Protein 2ORY (pdb70)

Sequence (679 aa):
SYTKEQLMLAFSYMSYYGITHTKNAELILKKMKEALKTWKPFQEDDWEVVWGPAVYTMPFTIFNDAMMYVIQKKGAEGEYVIAIRGTNPVSISDWLFNDFMVSAMKKWPYASVEGRILKISESTSYGLKTLQKLKPKSHIPGENKTILQFLNEKIGPEGKAKICVTGHSKGGALSSTLALWLKDIQGVKLSQNIDISTIPFAGPTAGNADFADYFDDCLGDQCTRIANSLDIVPYAWNTNSLKKLKSIYISEQASVKPLLYQRALIRAMIAETKGKKYKQIKAETPPLEGNINPILIEYLVQAAYQHVVGYPELMGMMDDIPLTDIFEDAIAGLLYTKEQLMLAFSYMSYYGITHTGSAKKNAELILKKMKEALKTWKPFQEDDWEVVWGPAVYTMPFTIFNDAMMYVIQKKGAEGEYVIAIRGTNPVSISDWLFNDFMVSAMKKWPYASVEGRILKISESTSYGLKTLQKLKPKSHIPGENKTILQFLNEKIGPEGKAKICVTGHSKGGALSSTLALWLKDIQGVKLSQNIDISTIPFAGPTAGNADFADYFDDCLGDQCTRIANSLDIVPYAWNTNSLKKLKSIYISEQASVKPLLYQRALIRAMIAETKGKKYKQIKAETPPLEGNINPILIEYLVQAAYQHVVGYPELMGMMDDIPLTDIFEDAIAGLLHHHHHH

Organism: NCBI:txid269172

InterPro domains:
  IPR002921 Fungal lipase-type domain [PF01764] (86-241)
  IPR029058 Alpha/Beta hydrolase fold [G3DSA:3.40.50.1820] (1-340)
  IPR029058 Alpha/Beta hydrolase fold [SSF53474] (34-243)
  IPR051218 Secreted Mono/Diacylglycerol Lipase [PTHR45856] (78-241)

CATH classification: 3.40.50.1820

Radius of gyration: 26.4 Å; Cα contacts (8 Å, |Δi|>4): 1423; chains: 2; bounding box: 65×71×73 Å

Solvent-accessible surface area: 26901 Å² total; per-residue (Å²): 135,58,71,93,63,35,32,2,0,0,0,0,0,0,0,1,10,13,21,64,84,173,163,72,3,96,48,8,15,131,56,0,113,91,2,18,146,68,16,104,2,1,113,99,57,100,16,72,7,21,0,0,0,2,23,31,41,63,19,20,13,82,14,25,22,6,0,0,0,0,0,32,43,109,76,40,169,13,32,8,4,0,0,0,7,1,5,18,0,7,26,2,1,3,11,2,1,1,17,1,7,4,18,40,42,85,141,4,76,61,29,100,52,172,69,142,98,9,77,0,0,11,20,12,4,51,8,0,54,8,0,27,110,15,102,1,113,61,158,7,37,13,69,95,69,19,0,35,92,10,1,42,108,83,18,21,108,120,22,180,8,100,0,4,0,0,0,0,1,43,0,1,7,12,0,4,2,0,0,0,12,0,68,31,13,18,56,118,123,7,0,111,69,7,94,4,13,0,5,2,0,0,6,9,2,9,1,8,24,21,3,0,69,40,1,33,128,36,4,30,138,86,3,50,22,17,10,2,27,24,0,0,0,14,39,0,9,35,34,104,28,0,125,120,0,112,47,24,0,76,56,178,168,25,60,4,111,7,85,122,16,1,71,5,0,9,134,8,3,32,62,40,0,157,64,58,131,1,60,22,14,40,47,151,43,110,64,52,151,14,110,31,27,93,144,14,132,81,6,13,19,0,0,0,21,3,0,0,2,2,0,0,74,56,25,59,0,77,126,19,2,47,10,81,74,2,0,81,129,12,4,76,58,4,132,100,73,98,59,40,31,2,0,0,0,0,0,0,0,0,7,13,17,40,47,105,52,94,42,43,101,57,4,95,60,5,14,122,47,0,112,80,2,23,158,93,9,111,2,1,116,110,71,83,20,76,10,16,0,0,0,3,33,55,18,40,41,31,8,48,15,15,6,2,0,0,0,0,0,30,36,106,92,35,180,8,59,13,9,0,0,0,12,0,9,29,0,10,21,2,0,5,7,3,0,10,12,4,0,2,10,38,37,78,132,1,86,66,24,90,57,176,73,139,112,6,77,3,1,10,18,11,6,27,16,5,68,21,0,31,135,16,94,5,113,60,147,4,41,9,82,96,61,27,0,34,88,8,0,42,126,89,20,19,112,122,24,166,8,125,1,6,0,0,0,0,1,31,0,1,4,2,0,4,1,0,0,0,14,0,62,30,14,34,57,119,124,8,0,137,58,7,89,7,19,0,6,3,0,1,9,13,4,10,0,12,30,38,2,0,58,40,1,44,126,29,0,2,141,71,3,58,24,19,10,2,29,27,0,0,0,12,47,0,5,38,27,104,23,0,110,122,0,124,57,25,0,78,65,154,176,29,82,13,123,2,55,65,12,3,91,9,4,6,142,13,0,32,62,27,0,140,57,67,144,4,64,18,15,54,42,164,40,114,71,51,153,16,96,47,19,113,78,4,137,66,3,9,7,0,0,0,7,1,0,0,0,0,0,0,52,44,23,59,0,42,119,18,3,45,3,48,73,3,1,89,110,76,16,1,41,64,0,54,0,131,113,35,142

Secondary structure (DSSP, 8-state):
---HHHHHHHHHHHTTTTTT----HHHHHHHHHHHHHHSGGGTTS-EEEEEEEEEEEETTEEEEEEEEEEEEESSSTTEEEEEEE-S-TT-HIIIIIT-GGGSSEEE-TT---TT---EEEHHHHHHHHHHHH----TTSTTTT--HHHHHHHHH-TT--EEEEEEEETHHHHHHHHHHHHHHHTBTTTB-TTEEEEEEEES----BBHHHHHHHHHHHGGGB--B-BTT-SGGG-S-HHHHTTSTTTTB-SS-B----HHHHHHHHHHHHHHTTS-B--TTTTPPPB-----TT--SHHHHHHIIIIIHHHHHTT-TTTS-HHHHHGGGGTTT-/--HHHHHHHHHHHTTTTTT--TTGGG-HHHHHHHHHHHHHH-GGGGGSEEEEEEEEEEE--TT-STT-EEEEEEEEETSSSEEEEEEE-S-TT-HIIIIIT-GGGSSEEE-TT---TT---EEEHHHHHHHHHHHH--PPTTSTTTT--HHHHHHHHH-SS--EEEEEEEETHHHHHHHHHHHHHHHHBTTTB-TTEEEEEEEES----BBHHHHHHHHHHHGGGB--B-BTT-SGGG-S-HHHHTTSTTTTB-SS-B-PPPHHHHHHHHHHHHHHTTT-B--TTTTSPPB-----TT--SHHHHHHIIIIIHHHHHTT-TTTS-HHHHHHHHHHHHTTHHHH-

Nearest PDB structures (foldseek):
  2ory-assembly3_A  TM=1.003E+00  e=8.611E-74  Photobacterium sp. M37
  2ory-assembly3_B  TM=9.930E-01  e=2.251E-65  Photobacterium sp. M37
  7spr-assembly1_A  TM=7.485E-01  e=1.043E-07  Malassezia globosa CBS 7966
  5gw8-assembly1_A  TM=7.554E-01  e=7.602E-07  Malassezia globosa CBS 7966
  4zrd-assembly1_A  TM=6.880E-01  e=8.574E-07  Malassezia globosa CBS 7966

Structure (mmCIF, N/CA/C/O backbone):
data_2ORY
#
_entry.id   2ORY
#
_cell.length_a   70.694
_cell.length_b   95.102
_cell.length_c   99.700
_cell.angle_alpha   90.00
_cell.angle_beta   90.00
_cell.angle_gamma   90.00
#
_symmetry.space_group_name_H-M   'P 21 21 21'
#
loop_
_entity.id
_entity.type
_entity.pdbx_description
1 polymer Lipase
2 water water
#
loop_
_atom_site.group_PDB
_atom_site.id
_atom_site.type_symbol
_atom_site.label_atom_id
_atom_site.label_alt_id
_atom_site.label_comp_id
_atom_site.label_asym_id
_atom_site.label_entity_id
_atom_site.label_seq_id
_atom_site.pdbx_PDB_ins_code
_atom_site.Cartn_x
_atom_site.Cartn_y
_atom_site.Cartn_z
_atom_site.occupancy
_atom_site.B_iso_or_equiv
_atom_site.auth_seq_id
_atom_site.auth_comp_id
_atom_site.auth_asym_id
_atom_site.auth_atom_id
_atom_site.pdbx_PDB_model_num
ATOM 1 N N . SER A 1 2 ? 1.023 35.702 63.496 1.00 53.35 2 SER A N 1
ATOM 2 C CA . SER A 1 2 ? 0.926 36.278 62.122 1.00 54.32 2 SER A CA 1
ATOM 3 C C . SER A 1 2 ? 2.265 36.255 61.356 1.00 53.30 2 SER A C 1
ATOM 4 O O . SER A 1 2 ? 2.290 35.911 60.167 1.00 56.94 2 SER A O 1
ATOM 7 N N . TYR A 1 3 ? 3.367 36.616 62.018 1.00 44.54 3 TYR A N 1
ATOM 8 C CA . TYR A 1 3 ? 4.681 36.579 61.370 1.00 42.14 3 TYR A CA 1
ATOM 9 C C . TYR A 1 3 ? 5.353 35.247 61.675 1.00 39.20 3 TYR A C 1
ATOM 10 O O . TYR A 1 3 ? 5.361 34.812 62.816 1.00 41.04 3 TYR A O 1
ATOM 19 N N . THR A 1 4 ? 5.913 34.587 60.670 1.00 36.19 4 THR A N 1
ATOM 20 C CA . THR A 1 4 ? 6.594 33.325 60.935 1.00 35.24 4 THR A CA 1
ATOM 21 C C . THR A 1 4 ? 7.970 33.612 61.565 1.00 35.32 4 THR A C 1
ATOM 22 O O . THR A 1 4 ? 8.432 34.761 61.600 1.00 27.86 4 THR A O 1
ATOM 26 N N . LYS A 1 5 ? 8.614 32.560 62.059 1.00 28.64 5 LYS A N 1
ATOM 27 C CA . LYS A 1 5 ? 9.923 32.679 62.676 1.00 35.60 5 LYS A CA 1
ATOM 28 C C . LYS A 1 5 ? 10.909 33.222 61.643 1.00 32.32 5 LYS A C 1
ATOM 29 O O . LYS A 1 5 ? 11.698 34.109 61.940 1.00 30.09 5 LYS A O 1
ATOM 35 N N . GLU A 1 6 ? 10.835 32.697 60.425 1.00 31.60 6 GLU A N 1
ATOM 36 C CA . GLU A 1 6 ? 11.719 33.121 59.347 1.00 34.47 6 GLU A CA 1
ATOM 37 C C . GLU A 1 6 ? 11.563 34.598 59.026 1.00 31.62 6 GLU A C 1
ATOM 38 O O . GLU A 1 6 ? 12.551 35.299 58.812 1.00 32.53 6 GLU A O 1
ATOM 44 N N . GLN A 1 7 ? 10.320 35.064 58.986 1.00 28.14 7 GLN A N 1
ATOM 45 C CA . GLN A 1 7 ? 10.036 36.469 58.717 1.00 30.28 7 GLN A CA 1
ATOM 46 C C . GLN A 1 7 ? 10.567 37.335 59.859 1.00 31.39 7 GLN A C 1
ATOM 47 O O . GLN A 1 7 ? 11.055 38.448 59.648 1.00 32.39 7 GLN A O 1
ATOM 53 N N . LEU A 1 8 ? 10.476 36.820 61.075 1.00 28.36 8 LEU A N 1
ATOM 54 C CA . LEU A 1 8 ? 10.951 37.573 62.216 1.00 29.03 8 LEU A CA 1
ATOM 55 C C . LEU A 1 8 ? 12.446 37.745 62.143 1.00 27.13 8 LEU A C 1
ATOM 56 O O . LEU A 1 8 ? 12.946 38.846 62.315 1.00 37.39 8 LEU A O 1
ATOM 61 N N . MET A 1 9 ? 13.162 36.656 61.893 1.00 30.14 9 MET A N 1
ATOM 62 C CA . MET A 1 9 ? 14.614 36.706 61.778 1.00 27.98 9 MET A CA 1
ATOM 63 C C . MET A 1 9 ? 15.076 37.573 60.587 1.00 25.21 9 MET A C 1
ATOM 64 O O . MET A 1 9 ? 16.174 38.125 60.605 1.00 26.46 9 MET A O 1
ATOM 69 N N . LEU A 1 10 ? 14.254 37.675 59.546 1.00 26.75 10 LEU A N 1
ATOM 70 C CA . LEU A 1 10 ? 14.594 38.512 58.392 1.00 25.64 10 LEU A CA 1
ATOM 71 C C . LEU A 1 10 ? 14.607 39.950 58.889 1.00 26.97 10 LEU A C 1
ATOM 72 O O . LEU A 1 10 ? 15.454 40.749 58.501 1.00 27.84 10 LEU A O 1
ATOM 77 N N . ALA A 1 11 ? 13.644 40.263 59.756 1.00 26.47 11 ALA A N 1
ATOM 78 C CA . ALA A 1 11 ? 13.525 41.590 60.343 1.00 23.18 11 ALA A CA 1
ATOM 79 C C . ALA A 1 11 ? 14.747 41.937 61.189 1.00 25.21 11 ALA A C 1
ATOM 80 O O . ALA A 1 11 ? 15.231 43.066 61.164 1.00 25.09 11 ALA A O 1
ATOM 82 N N . PHE A 1 12 ? 15.237 40.974 61.958 1.00 23.88 12 PHE A N 1
ATOM 83 C CA . PHE A 1 12 ? 16.407 41.216 62.792 1.00 26.03 12 PHE A CA 1
ATOM 84 C C . PHE A 1 12 ? 17.657 41.307 61.934 1.00 25.47 12 PHE A C 1
ATOM 85 O O . PHE A 1 12 ? 18.557 42.091 62.220 1.00 24.23 12 PHE A O 1
ATOM 93 N N . SER A 1 13 ? 17.707 40.499 60.881 1.00 24.91 13 SER A N 1
ATOM 94 C CA . SER A 1 13 ? 18.856 40.509 59.996 1.00 22.16 13 SER A CA 1
ATOM 95 C C . SER A 1 13 ? 18.954 41.859 59.308 1.00 24.50 13 SER A C 1
ATOM 96 O O . SER A 1 13 ? 20.052 42.393 59.139 1.00 23.42 13 SER A O 1
ATOM 99 N N . TYR A 1 14 ? 17.810 42.419 58.922 1.00 22.92 14 TYR A N 1
ATOM 100 C CA . TYR A 1 14 ? 17.810 43.714 58.235 1.00 24.05 14 TYR A CA 1
ATOM 101 C C . TYR A 1 14 ? 17.992 44.918 59.143 1.00 27.49 14 TYR A C 1
ATOM 102 O O . TYR A 1 14 ? 18.566 45.932 58.729 1.00 29.22 14 TYR A O 1
ATOM 111 N N . MET A 1 15 ? 17.536 44.801 60.384 1.00 26.66 15 MET A N 1
ATOM 112 C CA . MET A 1 15 ? 17.700 45.880 61.352 1.00 29.06 15 MET A CA 1
ATOM 113 C C . MET A 1 15 ? 19.199 46.035 61.634 1.00 29.94 15 MET A C 1
ATOM 114 O O . MET A 1 15 ? 19.650 47.093 62.061 1.00 27.01 15 MET A O 1
ATOM 119 N N . SER A 1 16 ? 19.955 44.963 61.392 1.00 27.79 16 SER A N 1
ATOM 120 C CA . SER A 1 16 ? 21.401 44.949 61.586 1.00 26.88 16 SER A CA 1
ATOM 121 C C . SER A 1 16 ? 22.096 45.966 60.696 1.00 26.25 16 SER A C 1
ATOM 122 O O . SER A 1 16 ? 23.173 46.465 61.025 1.00 27.87 16 SER A O 1
ATOM 125 N N . TYR A 1 17 ? 21.477 46.254 59.563 1.00 25.56 17 TYR A N 1
ATOM 126 C CA . TYR A 1 17 ? 22.043 47.169 58.591 1.00 28.59 17 TYR A CA 1
ATOM 127 C C . TYR A 1 17 ? 21.939 48.675 58.871 1.00 33.55 17 TYR A C 1
ATOM 128 O O . TYR A 1 17 ? 22.460 49.482 58.099 1.00 35.02 17 TYR A O 1
ATOM 137 N N . TYR A 1 18 ? 21.291 49.068 59.961 1.00 30.90 18 TYR A N 1
ATOM 138 C CA . TYR A 1 18 ? 21.190 50.487 60.248 1.00 33.28 18 TYR A CA 1
ATOM 139 C C . TYR A 1 18 ? 22.583 51.067 60.335 1.00 37.59 18 TYR A C 1
ATOM 140 O O . TYR A 1 18 ? 23.463 50.471 60.944 1.00 39.84 18 TYR A O 1
ATOM 149 N N . GLY A 1 19 ? 22.785 52.220 59.708 1.00 39.13 19 GLY A N 1
ATOM 150 C CA . GLY A 1 19 ? 24.093 52.844 59.739 1.00 45.31 19 GLY A CA 1
ATOM 151 C C . GLY A 1 19 ? 25.148 52.175 58.864 1.00 48.50 19 GLY A C 1
ATOM 152 O O . GLY A 1 19 ? 26.348 52.255 59.153 1.00 47.88 19 GLY A O 1
ATOM 153 N N . ILE A 1 20 ? 24.718 51.524 57.788 1.00 47.28 20 ILE A N 1
ATOM 154 C CA . ILE A 1 20 ? 25.661 50.855 56.902 1.00 51.00 20 ILE A CA 1
ATOM 155 C C . ILE A 1 20 ? 26.504 51.855 56.111 1.00 48.84 20 ILE A C 1
ATOM 156 O O . ILE A 1 20 ? 27.630 51.554 55.718 1.00 50.41 20 ILE A O 1
ATOM 161 N N . THR A 1 21 ? 25.964 53.046 55.893 1.00 52.23 21 THR A N 1
ATOM 162 C CA . THR A 1 21 ? 26.679 54.081 55.148 1.00 58.55 21 THR A CA 1
ATOM 163 C C . THR A 1 21 ? 26.971 55.314 56.011 1.00 62.59 21 THR A C 1
ATOM 164 O O . THR A 1 21 ? 27.062 56.437 55.510 1.00 63.92 21 THR A O 1
ATOM 168 N N . HIS A 1 22 ? 27.130 55.093 57.311 1.00 65.20 22 HIS A N 1
ATOM 169 C CA . HIS A 1 22 ? 27.402 56.173 58.247 1.00 68.21 22 HIS A CA 1
ATOM 170 C C . HIS A 1 22 ? 28.894 56.337 58.528 1.00 70.09 22 HIS A C 1
ATOM 171 O O . HIS A 1 22 ? 29.462 55.650 59.377 1.00 70.46 22 HIS A O 1
ATOM 178 N N . THR A 1 23 ? 29.524 57.254 57.805 1.00 72.41 23 THR A N 1
ATOM 179 C CA . THR A 1 23 ? 30.946 57.514 57.972 1.00 71.10 23 THR A CA 1
ATOM 180 C C . THR A 1 23 ? 31.127 58.684 58.931 1.00 71.03 23 THR A C 1
ATOM 181 O O . THR A 1 23 ? 30.313 59.609 58.944 1.00 71.12 23 THR A O 1
ATOM 185 N N . LYS A 1 28 ? 32.625 53.738 64.386 1.00 62.13 28 LYS A N 1
ATOM 186 C CA . LYS A 1 28 ? 32.978 53.899 65.793 1.00 63.20 28 LYS A CA 1
ATOM 187 C C . LYS A 1 28 ? 31.728 54.159 66.633 1.00 62.59 28 LYS A C 1
ATOM 188 O O . LYS A 1 28 ? 31.768 54.088 67.869 1.00 61.04 28 LYS A O 1
ATOM 194 N N . ASN A 1 29 ? 30.616 54.443 65.951 1.00 61.03 29 ASN A N 1
ATOM 195 C CA . ASN A 1 29 ? 29.367 54.751 66.630 1.00 55.68 29 ASN A CA 1
ATOM 196 C C . ASN A 1 29 ? 28.321 53.657 66.740 1.00 51.00 29 ASN A C 1
ATOM 197 O O . ASN A 1 29 ? 27.345 53.614 65.987 1.00 48.53 29 ASN A O 1
ATOM 202 N N . ALA A 1 30 ? 28.526 52.782 67.709 1.00 46.93 30 ALA A N 1
ATOM 203 C CA . ALA A 1 30 ? 27.589 51.711 67.962 1.00 43.25 30 ALA A CA 1
ATOM 204 C C . ALA A 1 30 ? 26.402 52.415 68.614 1.00 40.66 30 ALA A C 1
ATOM 205 O O . ALA A 1 30 ? 25.276 51.922 68.610 1.00 37.44 30 ALA A O 1
ATOM 207 N N . GLU A 1 31 ? 26.680 53.596 69.154 1.00 41.00 31 GLU A N 1
ATOM 208 C CA . GLU A 1 31 ? 25.684 54.416 69.828 1.00 42.31 31 GLU A CA 1
ATOM 209 C C . GLU A 1 31 ? 24.586 54.855 68.871 1.00 39.61 31 GLU A C 1
ATOM 210 O O . GLU A 1 31 ? 23.412 54.831 69.209 1.00 38.34 31 GLU A O 1
ATOM 216 N N . LEU A 1 32 ? 24.972 55.270 67.674 1.00 43.18 32 LEU A N 1
ATOM 217 C CA . LEU A 1 32 ? 23.998 55.692 66.677 1.00 41.96 32 LEU A CA 1
ATOM 218 C C . LEU A 1 32 ? 23.124 54.505 66.280 1.00 39.65 32 LEU A C 1
ATOM 219 O O . LEU A 1 32 ? 21.915 54.644 66.099 1.00 39.43 32 LEU A O 1
ATOM 224 N N . ILE A 1 33 ? 23.752 53.342 66.124 1.00 40.89 33 ILE A N 1
ATOM 225 C CA . ILE A 1 33 ? 23.038 52.122 65.737 1.00 39.09 33 ILE A CA 1
ATOM 226 C C . ILE A 1 33 ? 22.079 51.694 66.838 1.00 37.99 33 ILE A C 1
ATOM 227 O O . ILE A 1 33 ? 20.902 51.431 66.579 1.00 37.66 33 ILE A O 1
ATOM 232 N N . LEU A 1 34 ? 22.592 51.626 68.065 1.00 39.44 34 LEU A N 1
ATOM 233 C CA . LEU A 1 34 ? 21.780 51.231 69.208 1.00 41.49 34 LEU A CA 1
ATOM 234 C C . LEU A 1 34 ? 20.504 52.069 69.259 1.00 40.85 34 LEU A C 1
ATOM 235 O O . LEU A 1 34 ? 19.408 51.533 69.400 1.00 40.59 34 LEU A O 1
ATOM 240 N N . LYS A 1 35 ? 20.646 53.386 69.131 1.00 40.74 35 LYS A N 1
ATOM 241 C CA . LYS A 1 35 ? 19.491 54.271 69.168 1.00 39.45 35 LYS A CA 1
ATOM 242 C C . LYS A 1 35 ? 18.488 53.858 68.100 1.00 34.90 35 LYS A C 1
ATOM 243 O O . LYS A 1 35 ? 17.286 53.834 68.336 1.00 37.72 35 LYS A O 1
ATOM 249 N N . LYS A 1 36 ? 18.997 53.537 66.918 1.00 33.48 36 LYS A N 1
ATOM 250 C CA . LYS A 1 36 ? 18.152 53.126 65.812 1.00 33.38 36 LYS A CA 1
ATOM 251 C C . LYS A 1 36 ? 17.427 51.822 66.116 1.00 34.38 36 LYS A C 1
ATOM 252 O O . LYS A 1 36 ? 16.227 51.685 65.868 1.00 28.45 36 LYS A O 1
ATOM 258 N N . MET A 1 37 ? 18.154 50.858 66.662 1.00 33.04 37 MET A N 1
ATOM 259 C CA . MET A 1 37 ? 17.542 49.579 66.984 1.00 37.02 37 MET A CA 1
ATOM 260 C C . MET A 1 37 ? 16.376 49.712 67.966 1.00 35.50 37 MET A C 1
ATOM 261 O O . MET A 1 37 ? 15.334 49.109 67.770 1.00 34.64 37 MET A O 1
ATOM 266 N N . LYS A 1 38 ? 16.555 50.518 69.009 1.00 40.42 38 LYS A N 1
ATOM 267 C CA . LYS A 1 38 ? 15.517 50.704 70.017 1.00 43.02 38 LYS A CA 1
ATOM 268 C C . LYS A 1 38 ? 14.259 51.313 69.423 1.00 43.17 38 LYS A C 1
ATOM 269 O O . LYS A 1 38 ? 13.150 50.906 69.766 1.00 45.36 38 LYS A O 1
ATOM 275 N N . GLU A 1 39 ? 14.418 52.283 68.531 1.00 41.99 39 GLU A N 1
ATOM 276 C CA . GLU A 1 39 ? 13.253 52.889 67.905 1.00 43.27 39 GLU A CA 1
ATOM 277 C C . GLU A 1 39 ? 12.512 51.851 67.053 1.00 42.49 39 GLU A C 1
ATOM 278 O O . GLU A 1 39 ? 11.275 51.797 67.046 1.00 42.09 39 GLU A O 1
ATOM 284 N N . ALA A 1 40 ? 13.280 51.048 66.319 1.00 39.68 40 ALA A N 1
ATOM 285 C CA . ALA A 1 40 ? 12.722 50.000 65.462 1.00 39.73 40 ALA A CA 1
ATOM 286 C C . ALA A 1 40 ? 11.968 48.940 66.275 1.00 36.64 40 ALA A C 1
ATOM 287 O O . ALA A 1 40 ? 10.832 48.589 65.965 1.00 33.68 40 ALA A O 1
ATOM 289 N N . LEU A 1 41 ? 12.609 48.418 67.311 1.00 38.30 41 LEU A N 1
ATOM 290 C CA . LEU A 1 41 ? 11.968 47.403 68.129 1.00 40.80 41 LEU A CA 1
ATOM 291 C C . LEU A 1 41 ? 10.659 47.932 68.711 1.00 46.59 41 LEU A C 1
ATOM 292 O O . LEU A 1 41 ? 9.890 47.186 69.309 1.00 50.67 41 LEU A O 1
ATOM 297 N N . LYS A 1 42 ? 10.404 49.220 68.516 1.00 50.24 42 LYS A N 1
ATOM 298 C CA . LYS A 1 42 ? 9.208 49.852 69.051 1.00 50.32 42 LYS A CA 1
ATOM 299 C C . LYS A 1 42 ? 8.195 50.240 67.989 1.00 45.00 42 LYS A C 1
ATOM 300 O O . LYS A 1 42 ? 7.028 50.449 68.291 1.00 44.91 42 LYS A O 1
ATOM 306 N N . THR A 1 43 ? 8.633 50.323 66.743 1.00 43.27 43 THR A N 1
ATOM 307 C CA . THR A 1 43 ? 7.730 50.731 65.684 1.00 42.86 43 THR A CA 1
ATOM 308 C C . THR A 1 43 ? 7.521 49.729 64.562 1.00 43.43 43 THR A C 1
ATOM 309 O O . THR A 1 43 ? 6.452 49.692 63.949 1.00 43.83 43 THR A O 1
ATOM 313 N N . TRP A 1 44 ? 8.538 48.922 64.272 1.00 44.72 44 TRP A N 1
ATOM 314 C CA . TRP A 1 44 ? 8.425 47.928 63.201 1.00 41.22 44 TRP A CA 1
ATOM 315 C C . TRP A 1 44 ? 7.310 46.944 63.546 1.00 39.41 44 TRP A C 1
ATOM 316 O O . TRP A 1 44 ? 7.265 46.421 64.664 1.00 34.27 44 TRP A O 1
ATOM 327 N N . LYS A 1 45 ? 6.422 46.685 62.589 1.00 39.17 45 LYS A N 1
ATOM 328 C CA . LYS A 1 45 ? 5.308 45.765 62.813 1.00 44.05 45 LYS A CA 1
ATOM 329 C C . LYS A 1 45 ? 5.731 44.443 63.476 1.00 44.07 45 LYS A C 1
ATOM 330 O O . LYS A 1 45 ? 5.280 44.113 64.577 1.00 44.05 45 LYS A O 1
ATOM 336 N N . PRO A 1 46 ? 6.614 43.674 62.819 1.00 41.39 46 PRO A N 1
ATOM 337 C CA . PRO A 1 46 ? 7.058 42.400 63.390 1.00 39.86 46 PRO A CA 1
ATOM 338 C C . PRO A 1 46 ? 7.573 42.437 64.833 1.00 36.96 46 PRO A C 1
ATOM 339 O O . PRO A 1 46 ? 7.596 41.407 65.514 1.00 36.64 46 PRO A O 1
ATOM 343 N N . PHE A 1 47 ? 7.970 43.610 65.314 1.00 35.98 47 PHE A N 1
ATOM 344 C CA . PHE A 1 47 ? 8.479 43.710 66.680 1.00 36.24 47 PHE A CA 1
ATOM 345 C C . PHE A 1 47 ? 7.431 44.208 67.683 1.00 37.88 47 PHE A C 1
ATOM 346 O O . PHE A 1 47 ? 7.730 44.351 68.862 1.00 35.87 47 PHE A O 1
ATOM 354 N N . GLN A 1 48 ? 6.209 44.455 67.225 1.00 37.00 48 GLN A N 1
ATOM 355 C CA . GLN A 1 48 ? 5.165 44.970 68.110 1.00 45.33 48 GLN A CA 1
ATOM 356 C C . GLN A 1 48 ? 4.370 43.901 68.861 1.00 47.69 48 GLN A C 1
ATOM 357 O O . GLN A 1 48 ? 3.587 44.214 69.758 1.00 46.08 48 GLN A O 1
ATOM 363 N N . GLU A 1 49 ? 4.572 42.642 68.507 1.00 51.09 49 GLU A N 1
ATOM 364 C CA . GLU A 1 49 ? 3.834 41.565 69.150 1.00 52.87 49 GLU A CA 1
ATOM 365 C C . GLU A 1 49 ? 4.511 41.039 70.413 1.00 53.15 49 GLU A C 1
ATOM 366 O O . GLU A 1 49 ? 3.986 40.147 71.084 1.00 55.49 49 GLU A O 1
ATOM 372 N N . ASP A 1 50 ? 5.679 41.585 70.732 1.00 48.95 50 ASP A N 1
ATOM 373 C CA . ASP A 1 50 ? 6.426 41.166 71.921 1.00 47.41 50 ASP A CA 1
ATOM 374 C C . ASP A 1 50 ? 7.242 42.355 72.406 1.00 44.65 50 ASP A C 1
ATOM 375 O O . ASP A 1 50 ? 7.195 43.429 71.816 1.00 46.92 50 ASP A O 1
ATOM 380 N N . ASP A 1 51 ? 7.983 42.166 73.487 1.00 44.17 51 ASP A N 1
ATOM 381 C CA . ASP A 1 51 ? 8.815 43.232 74.005 1.00 46.35 51 ASP A CA 1
ATOM 382 C C . ASP A 1 51 ? 10.252 42.763 73.968 1.00 45.18 51 ASP A C 1
ATOM 383 O O . ASP A 1 51 ? 10.676 41.906 74.741 1.00 45.16 51 ASP A O 1
ATOM 388 N N . TRP A 1 52 ? 11.000 43.332 73.041 1.00 44.27 52 TRP A N 1
ATOM 389 C CA . TRP A 1 52 ? 12.380 42.954 72.868 1.00 39.86 52 TRP A CA 1
ATOM 390 C C . TRP A 1 52 ? 13.314 43.944 73.521 1.00 39.74 52 TRP A C 1
ATOM 391 O O . TRP A 1 52 ? 12.983 45.123 73.660 1.00 40.78 52 TRP A O 1
ATOM 402 N N . GLU A 1 53 ? 14.489 43.453 73.894 1.00 33.84 53 GLU A N 1
ATOM 403 C CA . GLU A 1 53 ? 15.511 44.257 74.545 1.00 34.19 53 GLU A CA 1
ATOM 404 C C . GLU A 1 53 ? 16.895 43.909 74.001 1.00 30.09 53 GLU A C 1
ATOM 405 O O . GLU A 1 53 ? 17.279 42.735 73.956 1.00 28.23 53 GLU A O 1
ATOM 411 N N . VAL A 1 54 ? 17.644 44.920 73.579 1.00 31.22 54 VAL A N 1
ATOM 412 C CA . VAL A 1 54 ? 18.998 44.685 73.091 1.00 27.24 54 VAL A CA 1
ATOM 413 C C . VAL A 1 54 ? 19.795 44.495 74.372 1.00 25.86 54 VAL A C 1
ATOM 414 O O . VAL A 1 54 ? 19.890 45.413 75.169 1.00 23.54 54 VAL A O 1
ATOM 418 N N . VAL A 1 55 ? 20.335 43.297 74.577 1.00 25.91 55 VAL A N 1
ATOM 419 C CA . VAL A 1 55 ? 21.092 42.986 75.783 1.00 24.89 55 VAL A CA 1
ATOM 420 C C . VAL A 1 55 ? 22.604 42.819 75.571 1.00 29.35 55 VAL A C 1
ATOM 421 O O . VAL A 1 55 ? 23.359 42.650 76.529 1.00 25.31 55 VAL A O 1
ATOM 425 N N . TRP A 1 56 ? 23.054 42.843 74.321 1.00 26.29 56 TRP A N 1
ATOM 426 C CA . TRP A 1 56 ? 24.489 42.758 74.060 1.00 25.63 56 TRP A CA 1
ATOM 427 C C . TRP A 1 56 ? 24.766 43.405 72.724 1.00 22.36 56 TRP A C 1
ATOM 428 O O . TRP A 1 56 ? 24.168 43.038 71.712 1.00 20.80 56 TRP A O 1
ATOM 439 N N . GLY A 1 57 ? 25.680 44.368 72.724 1.00 21.71 57 GLY A N 1
ATOM 440 C CA . GLY A 1 57 ? 25.997 45.073 71.499 1.00 17.47 57 GLY A CA 1
ATOM 441 C C . GLY A 1 57 ? 25.021 46.221 71.311 1.00 22.87 57 GLY A C 1
ATOM 442 O O . GLY A 1 57 ? 24.269 46.552 72.231 1.00 24.92 57 GLY A O 1
ATOM 443 N N . PRO A 1 58 ? 25.010 46.852 70.127 1.00 25.05 58 PRO A N 1
ATOM 444 C CA . PRO A 1 58 ? 25.896 46.453 69.021 1.00 28.42 58 PRO A CA 1
ATOM 445 C C . PRO A 1 58 ? 27.415 46.604 69.213 1.00 30.84 58 PRO A C 1
ATOM 446 O O . PRO A 1 58 ? 27.901 47.637 69.683 1.00 35.46 58 PRO A O 1
ATOM 450 N N . ALA A 1 59 ? 28.143 45.540 68.881 1.00 27.35 59 ALA A N 1
ATOM 451 C CA . ALA A 1 59 ? 29.601 45.534 68.919 1.00 28.61 59 ALA A CA 1
ATOM 452 C C . ALA A 1 59 ? 29.981 45.693 67.442 1.00 30.96 59 ALA A C 1
ATOM 453 O O . ALA A 1 59 ? 29.609 44.869 66.592 1.00 23.14 59 ALA A O 1
ATOM 455 N N . VAL A 1 60 ? 30.719 46.750 67.138 1.00 31.33 60 VAL A N 1
ATOM 456 C CA . VAL A 1 60 ? 31.080 47.039 65.757 1.00 30.05 60 VAL A CA 1
ATOM 457 C C . VAL A 1 60 ? 32.562 46.907 65.467 1.00 29.71 60 VAL A C 1
ATOM 458 O O . VAL A 1 60 ? 33.394 47.274 66.289 1.00 27.81 60 VAL A O 1
ATOM 462 N N . TYR A 1 61 ? 32.877 46.354 64.301 1.00 29.74 61 TYR A N 1
ATOM 463 C CA . TYR A 1 61 ? 34.252 46.241 63.853 1.00 28.55 61 TYR A CA 1
ATOM 464 C C . TYR A 1 61 ? 34.321 47.143 62.617 1.00 30.60 61 TYR A C 1
ATOM 465 O O . TYR A 1 61 ? 33.685 46.852 61.608 1.00 24.81 61 TYR A O 1
ATOM 474 N N . THR A 1 62 ? 35.066 48.244 62.717 1.00 30.14 62 THR A N 1
ATOM 475 C CA . THR A 1 62 ? 35.236 49.213 61.626 1.00 33.15 62 THR A CA 1
ATOM 476 C C . THR A 1 62 ? 36.508 50.023 61.860 1.00 34.16 62 THR A C 1
ATOM 477 O O . THR A 1 62 ? 36.802 50.435 62.986 1.00 33.45 62 THR A O 1
ATOM 481 N N . MET A 1 63 ? 37.245 50.242 60.782 1.00 32.69 63 MET A N 1
ATOM 482 C CA . MET A 1 63 ? 38.496 50.984 60.797 1.00 33.13 63 MET A CA 1
ATOM 483 C C . MET A 1 63 ? 38.426 51.980 59.648 1.00 32.91 63 MET A C 1
ATOM 484 O O . MET A 1 63 ? 37.871 51.679 58.588 1.00 29.97 63 MET A O 1
ATOM 489 N N . PRO A 1 64 ? 38.980 53.185 59.838 1.00 31.61 64 PRO A N 1
ATOM 490 C CA . PRO A 1 64 ? 38.931 54.165 58.751 1.00 29.27 64 PRO A CA 1
ATOM 491 C C . PRO A 1 64 ? 39.634 53.678 57.479 1.00 25.33 64 PRO A C 1
ATOM 492 O O . PRO A 1 64 ? 40.513 52.830 57.543 1.00 23.88 64 PRO A O 1
ATOM 496 N N . PHE A 1 65 ? 39.225 54.216 56.334 1.00 26.76 65 PHE A N 1
ATOM 497 C CA . PHE A 1 65 ? 39.823 53.901 55.033 1.00 23.93 65 PHE A CA 1
ATOM 498 C C . PHE A 1 65 ? 39.679 52.481 54.506 1.00 26.46 65 PHE A C 1
ATOM 499 O O . PHE A 1 65 ? 40.427 52.063 53.610 1.00 26.80 65 PHE A O 1
ATOM 507 N N . THR A 1 66 ? 38.722 51.745 55.066 1.00 27.17 66 THR A N 1
ATOM 508 C CA . THR A 1 66 ? 38.417 50.384 54.630 1.00 27.74 66 THR A CA 1
ATOM 509 C C . THR A 1 66 ? 37.030 49.994 55.163 1.00 28.26 66 THR A C 1
ATOM 510 O O . THR A 1 66 ? 36.674 50.334 56.296 1.00 25.70 66 THR A O 1
ATOM 514 N N . ILE A 1 67 ? 36.241 49.310 54.336 1.00 21.88 67 ILE A N 1
ATOM 515 C CA . ILE A 1 67 ? 34.901 48.893 54.739 1.00 22.89 67 ILE A CA 1
ATOM 516 C C . ILE A 1 67 ? 34.613 47.442 54.382 1.00 22.77 67 ILE A C 1
ATOM 517 O O . ILE A 1 67 ? 33.710 46.830 54.953 1.00 22.62 67 ILE A O 1
ATOM 522 N N . PHE A 1 68 ? 35.377 46.896 53.438 1.00 21.18 68 PHE A N 1
ATOM 523 C CA . PHE A 1 68 ? 35.154 45.536 52.991 1.00 23.77 68 PHE A CA 1
ATOM 524 C C . PHE A 1 68 ? 35.066 44.525 54.115 1.00 25.73 68 PHE A C 1
ATOM 525 O O . PHE A 1 68 ? 34.420 43.502 53.954 1.00 26.66 68 PHE A O 1
ATOM 533 N N . ASN A 1 69 ? 35.705 44.800 55.253 1.00 24.81 69 ASN A N 1
ATOM 534 C CA . ASN A 1 69 ? 35.674 43.841 56.359 1.00 22.23 69 ASN A CA 1
ATOM 535 C C . ASN A 1 69 ? 34.862 44.309 57.543 1.00 23.79 69 ASN A C 1
ATOM 536 O O . ASN A 1 69 ? 35.007 43.778 58.635 1.00 24.91 69 ASN A O 1
ATOM 541 N N . ASP A 1 70 ? 34.020 45.315 57.325 1.00 24.04 70 ASP A N 1
ATOM 542 C CA . ASP A 1 70 ? 33.168 45.830 58.386 1.00 25.91 70 ASP A CA 1
ATOM 543 C C . ASP A 1 70 ? 32.321 44.689 58.929 1.00 23.56 70 ASP A C 1
ATOM 544 O O . ASP A 1 70 ? 32.020 43.736 58.212 1.00 17.50 70 ASP A O 1
ATOM 549 N N . ALA A 1 71 ? 31.943 44.774 60.194 1.00 23.59 71 ALA A N 1
ATOM 550 C CA . ALA A 1 71 ? 31.106 43.730 60.782 1.00 28.27 71 ALA A CA 1
ATOM 551 C C . ALA A 1 71 ? 30.406 44.260 62.013 1.00 28.91 71 ALA A C 1
ATOM 552 O O . ALA A 1 71 ? 30.867 45.227 62.628 1.00 27.82 71 ALA A O 1
ATOM 554 N N . MET A 1 72 ? 29.292 43.626 62.366 1.00 28.22 72 MET A N 1
ATOM 555 C CA . MET A 1 72 ? 28.519 44.027 63.537 1.00 27.87 72 MET A CA 1
ATOM 556 C C . MET A 1 72 ? 27.706 42.858 64.074 1.00 27.15 72 MET A C 1
ATOM 557 O O . MET A 1 72 ? 27.177 42.056 63.304 1.00 22.41 72 MET A O 1
ATOM 562 N N . MET A 1 73 ? 27.619 42.759 65.398 1.00 26.07 73 MET A N 1
ATOM 563 C CA . MET A 1 73 ? 26.836 41.702 66.019 1.00 27.87 73 MET A CA 1
ATOM 564 C C . MET A 1 73 ? 26.181 42.230 67.286 1.00 31.14 73 MET A C 1
ATOM 565 O O . MET A 1 73 ? 26.769 43.055 68.001 1.00 30.86 73 MET A O 1
ATOM 570 N N . TYR A 1 74 ? 24.945 41.798 67.522 1.00 26.45 74 TYR A N 1
ATOM 571 C CA . TYR A 1 74 ? 24.210 42.167 68.728 1.00 25.16 74 TYR A CA 1
ATOM 572 C C . TYR A 1 74 ? 23.312 40.991 69.113 1.00 28.08 74 TYR A C 1
ATOM 573 O O . TYR A 1 74 ? 23.130 40.039 68.330 1.00 20.33 74 TYR A O 1
ATOM 582 N N . VAL A 1 75 ? 22.792 41.043 70.337 1.00 29.04 75 VAL A N 1
ATOM 583 C CA . VAL A 1 75 ? 21.899 40.010 70.850 1.00 32.31 75 VAL A CA 1
ATOM 584 C C . VAL A 1 75 ? 20.605 40.646 71.385 1.00 30.60 75 VAL A C 1
ATOM 585 O O . VAL A 1 75 ? 20.657 41.570 72.195 1.00 30.30 75 VAL A O 1
ATOM 589 N N . ILE A 1 76 ? 19.453 40.160 70.918 1.00 30.93 76 ILE A N 1
ATOM 590 C CA . ILE A 1 76 ? 18.149 40.667 71.370 1.00 31.71 76 ILE A CA 1
ATOM 591 C C . ILE A 1 76 ? 17.548 39.583 72.257 1.00 33.09 76 ILE A C 1
ATOM 592 O O . ILE A 1 76 ? 17.609 38.402 71.924 1.00 34.99 76 ILE A O 1
ATOM 597 N N . GLN A 1 77 ? 16.965 39.986 73.374 1.00 35.83 77 GLN A N 1
ATOM 598 C CA . GLN A 1 77 ? 16.334 39.041 74.280 1.00 37.70 77 GLN A CA 1
ATOM 599 C C . GLN A 1 77 ? 14.848 39.363 74.373 1.00 37.50 77 GLN A C 1
ATOM 600 O O . GLN A 1 77 ? 14.471 40.519 74.557 1.00 35.74 77 GLN A O 1
ATOM 606 N N . LYS A 1 78 ? 14.010 38.344 74.231 1.00 37.42 78 LYS A N 1
ATOM 607 C CA . LYS A 1 78 ? 12.569 38.530 74.342 1.00 40.53 78 LYS A CA 1
ATOM 608 C C . LYS A 1 78 ? 12.205 38.745 75.815 1.00 41.19 78 LYS A C 1
ATOM 609 O O . LYS A 1 78 ? 12.473 37.879 76.648 1.00 40.49 78 LYS A O 1
ATOM 615 N N . LYS A 1 79 ? 11.601 39.891 76.136 1.00 45.32 79 LYS A N 1
ATOM 616 C CA . LYS A 1 79 ? 11.210 40.200 77.522 1.00 50.43 79 LYS A CA 1
ATOM 617 C C . LYS A 1 79 ? 10.300 39.119 78.095 1.00 51.84 79 LYS A C 1
ATOM 618 O O . LYS A 1 79 ? 9.512 38.514 77.375 1.00 50.43 79 LYS A O 1
ATOM 624 N N . GLY A 1 80 ? 10.395 38.892 79.398 1.00 56.67 80 GLY A N 1
ATOM 625 C CA . GLY A 1 80 ? 9.554 37.884 80.018 1.00 62.07 80 GLY A CA 1
ATOM 626 C C . GLY A 1 80 ? 10.022 36.466 79.746 1.00 63.86 80 GLY A C 1
ATOM 627 O O . GLY A 1 80 ? 10.359 35.727 80.674 1.00 68.68 80 GLY A O 1
ATOM 628 N N . ALA A 1 81 ? 10.040 36.080 78.476 1.00 63.05 81 ALA A N 1
ATOM 629 C CA . ALA A 1 81 ? 10.479 34.745 78.104 1.00 63.04 81 ALA A CA 1
ATOM 630 C C . ALA A 1 81 ? 11.862 34.498 78.678 1.00 64.88 81 ALA A C 1
ATOM 631 O O . ALA A 1 81 ? 12.813 35.218 78.362 1.00 70.16 81 ALA A O 1
ATOM 633 N N . GLU A 1 82 ? 11.976 33.485 79.528 1.00 62.24 82 GLU A N 1
ATOM 634 C CA . GLU A 1 82 ? 13.259 33.161 80.135 1.00 65.47 82 GLU A CA 1
ATOM 635 C C . GLU A 1 82 ? 14.146 32.437 79.133 1.00 62.57 82 GLU A C 1
ATOM 636 O O . GLU A 1 82 ? 13.722 31.464 78.509 1.00 63.31 82 GLU A O 1
ATOM 642 N N . GLY A 1 83 ? 15.371 32.926 78.970 1.00 60.07 83 GLY A N 1
ATOM 643 C CA . GLY A 1 83 ? 16.299 32.304 78.040 1.00 54.84 83 GLY A CA 1
ATOM 644 C C . GLY A 1 83 ? 15.843 32.197 76.595 1.00 47.51 83 GLY A C 1
ATOM 645 O O . GLY A 1 83 ? 15.837 31.106 76.027 1.00 51.01 83 GLY A O 1
ATOM 646 N N . GLU A 1 84 ? 15.453 33.319 75.999 1.00 45.18 84 GLU A N 1
ATOM 647 C CA . GLU A 1 84 ? 15.017 33.353 74.593 1.00 45.19 84 GLU A CA 1
ATOM 648 C C . GLU A 1 84 ? 15.822 34.475 73.923 1.00 40.43 84 GLU A C 1
ATOM 649 O O . GLU A 1 84 ? 15.512 35.657 74.069 1.00 39.26 84 GLU A O 1
ATOM 655 N N . TYR A 1 85 ? 16.859 34.103 73.190 1.00 35.39 85 TYR A N 1
ATOM 656 C CA . TYR A 1 85 ? 17.694 35.105 72.551 1.00 32.43 85 TYR A CA 1
ATOM 657 C C . TYR A 1 85 ? 17.872 35.002 71.043 1.00 30.64 85 TYR A C 1
ATOM 658 O O . TYR A 1 85 ? 17.780 33.918 70.453 1.00 24.09 85 TYR A O 1
ATOM 667 N N . VAL A 1 86 ? 18.145 36.153 70.434 1.00 26.42 86 VAL A N 1
ATOM 668 C CA . VAL A 1 86 ? 18.452 36.222 69.006 1.00 28.67 86 VAL A CA 1
ATOM 669 C C . VAL A 1 86 ? 19.844 36.848 68.860 1.00 25.44 86 VAL A C 1
ATOM 670 O O . VAL A 1 86 ? 20.089 37.918 69.395 1.00 28.54 86 VAL A O 1
ATOM 674 N N . ILE A 1 87 ? 20.767 36.173 68.179 1.00 27.43 87 ILE A N 1
ATOM 675 C CA . ILE A 1 87 ? 22.085 36.760 67.918 1.00 23.23 87 ILE A CA 1
ATOM 676 C C . ILE A 1 87 ? 22.047 37.136 66.415 1.00 26.93 87 ILE A C 1
ATOM 677 O O . ILE A 1 87 ? 21.917 36.260 65.560 1.00 27.00 87 ILE A O 1
ATOM 682 N N . ALA A 1 88 ? 22.129 38.424 66.097 1.00 24.75 88 ALA A N 1
ATOM 683 C CA . ALA A 1 88 ? 22.076 38.859 64.699 1.00 27.04 88 ALA A CA 1
ATOM 684 C C . ALA A 1 88 ? 23.457 39.358 64.259 1.00 29.61 88 ALA A C 1
ATOM 685 O O . ALA A 1 88 ? 24.156 40.036 65.015 1.00 26.30 88 ALA A O 1
ATOM 687 N N . ILE A 1 89 ? 23.844 39.009 63.033 1.00 28.48 89 ILE A N 1
ATOM 688 C CA . ILE A 1 89 ? 25.157 39.357 62.514 1.00 24.93 89 ILE A CA 1
ATOM 689 C C . ILE A 1 89 ? 25.085 40.068 61.173 1.00 28.51 89 ILE A C 1
ATOM 690 O O . ILE A 1 89 ? 24.291 39.716 60.303 1.00 29.95 89 ILE A O 1
ATOM 695 N N . ARG A 1 90 ? 25.939 41.071 61.016 1.00 25.78 90 ARG A N 1
ATOM 696 C CA . ARG A 1 90 ? 26.006 41.877 59.799 1.00 26.12 90 ARG A CA 1
ATOM 697 C C . ARG A 1 90 ? 27.458 41.922 59.345 1.00 27.24 90 ARG A C 1
ATOM 698 O O . ARG A 1 90 ? 28.367 41.856 60.175 1.00 22.45 90 ARG A O 1
ATOM 706 N N . GLY A 1 91 ? 27.656 42.024 58.032 1.00 26.54 91 GLY A N 1
ATOM 707 C CA . GLY A 1 91 ? 28.978 42.145 57.445 1.00 21.24 91 GLY A CA 1
ATOM 708 C C . GLY A 1 91 ? 29.020 43.533 56.812 1.00 23.72 91 GLY A C 1
ATOM 709 O O . GLY A 1 91 ? 28.424 44.457 57.349 1.00 22.03 91 GLY A O 1
ATOM 710 N N . THR A 1 92 ? 29.682 43.680 55.665 1.00 20.21 92 THR A N 1
ATOM 711 C CA . THR A 1 92 ? 29.793 44.964 54.960 1.00 22.76 92 THR A CA 1
ATOM 712 C C . THR A 1 92 ? 28.525 45.295 54.175 1.00 25.34 92 THR A C 1
ATOM 713 O O . THR A 1 92 ? 27.667 44.437 53.989 1.00 23.08 92 THR A O 1
ATOM 717 N N . ASN A 1 93 ? 28.412 46.542 53.727 1.00 21.77 93 ASN A N 1
ATOM 718 C CA . ASN A 1 93 ? 27.269 46.972 52.932 1.00 23.67 93 ASN A CA 1
ATOM 719 C C . ASN A 1 93 ? 27.156 45.949 51.814 1.00 22.59 93 ASN A C 1
ATOM 720 O O . ASN A 1 93 ? 28.019 45.874 50.930 1.00 23.57 93 ASN A O 1
ATOM 725 N N . PRO A 1 94 ? 26.062 45.176 51.816 1.00 23.08 94 PRO A N 1
ATOM 726 C CA . PRO A 1 94 ? 25.808 44.125 50.830 1.00 23.01 94 PRO A CA 1
ATOM 727 C C . PRO A 1 94 ? 25.534 44.458 49.364 1.00 22.43 94 PRO A C 1
ATOM 728 O O . PRO A 1 94 ? 25.596 43.549 48.530 1.00 20.07 94 PRO A O 1
ATOM 732 N N . VAL A 1 95 ? 25.253 45.718 49.027 1.00 22.11 95 VAL A N 1
ATOM 733 C CA . VAL A 1 95 ? 24.911 46.037 47.632 1.00 20.45 95 VAL A CA 1
ATOM 734 C C . VAL A 1 95 ? 26.046 45.917 46.639 1.00 22.54 95 VAL A C 1
ATOM 735 O O . VAL A 1 95 ? 25.823 45.574 45.481 1.00 22.02 95 VAL A O 1
ATOM 739 N N . SER A 1 96 ? 27.260 46.182 47.100 1.00 22.11 96 SER A N 1
ATOM 740 C CA . SER A 1 96 ? 28.441 46.136 46.250 1.00 23.49 96 SER A CA 1
ATOM 741 C C . SER A 1 96 ? 29.014 44.737 46.118 1.00 22.71 96 SER A C 1
ATOM 742 O O . SER A 1 96 ? 30.211 44.527 46.313 1.00 25.06 96 SER A O 1
ATOM 745 N N . ILE A 1 97 ? 28.169 43.789 45.736 1.00 19.14 97 ILE A N 1
ATOM 746 C CA . ILE A 1 97 ? 28.584 42.400 45.606 1.00 23.75 97 ILE A CA 1
ATOM 747 C C . ILE A 1 97 ? 29.902 42.135 44.867 1.00 20.42 97 ILE A C 1
ATOM 748 O O . ILE A 1 97 ? 30.736 41.361 45.345 1.00 21.36 97 ILE A O 1
ATOM 753 N N . SER A 1 98 ? 30.104 42.767 43.715 1.00 18.31 98 SER A N 1
ATOM 754 C CA . SER A 1 98 ? 31.319 42.517 42.930 1.00 16.63 98 SER A CA 1
ATOM 755 C C . SER A 1 98 ? 32.590 42.867 43.704 1.00 19.95 98 SER A C 1
ATOM 756 O O . SER A 1 98 ? 33.622 42.229 43.534 1.00 17.79 98 SER A O 1
ATOM 759 N N . ASP A 1 99 ? 32.502 43.871 44.568 1.00 22.49 99 ASP A N 1
ATOM 760 C CA . ASP A 1 99 ? 33.658 44.292 45.349 1.00 20.78 99 ASP A CA 1
ATOM 761 C C . ASP A 1 99 ? 33.953 43.409 46.559 1.00 22.74 99 ASP A C 1
ATOM 762 O O . ASP A 1 99 ? 35.068 42.915 46.674 1.00 21.39 99 ASP A O 1
ATOM 767 N N . TRP A 1 100 ? 32.982 43.214 47.458 1.00 25.84 100 TRP A N 1
ATOM 768 C CA . TRP A 1 100 ? 33.241 42.396 48.643 1.00 24.64 100 TRP A CA 1
ATOM 769 C C . TRP A 1 100 ? 33.168 40.884 48.424 1.00 26.36 100 TRP A C 1
ATOM 770 O O . TRP A 1 100 ? 33.750 40.126 49.197 1.00 25.30 100 TRP A O 1
ATOM 781 N N . LEU A 1 101 ? 32.476 40.440 47.377 1.00 24.66 101 LEU A N 1
ATOM 782 C CA . LEU A 1 101 ? 32.371 39.008 47.100 1.00 23.34 101 LEU A CA 1
ATOM 783 C C . LEU A 1 101 ? 33.327 38.534 45.980 1.00 23.48 101 LEU A C 1
ATOM 784 O O . LEU A 1 101 ? 34.213 37.719 46.223 1.00 23.92 101 LEU A O 1
ATOM 789 N N . PHE A 1 102 ? 33.162 39.042 44.763 1.00 18.87 102 PHE A N 1
ATOM 790 C CA . PHE A 1 102 ? 34.041 38.630 43.663 1.00 27.67 102 PHE A CA 1
ATOM 791 C C . PHE A 1 102 ? 35.541 38.883 43.905 1.00 27.23 102 PHE A C 1
ATOM 792 O O . PHE A 1 102 ? 36.375 38.108 43.463 1.00 25.26 102 PHE A O 1
ATOM 800 N N . ASN A 1 103 ? 35.887 39.973 44.578 1.00 26.23 103 ASN A N 1
ATOM 801 C CA . ASN A 1 103 ? 37.299 40.266 44.811 1.00 29.97 103 ASN A CA 1
ATOM 802 C C . ASN A 1 103 ? 37.873 39.714 46.122 1.00 29.97 103 ASN A C 1
ATOM 803 O O . ASN A 1 103 ? 38.901 40.189 46.603 1.00 30.78 103 ASN A O 1
ATOM 808 N N . ASP A 1 104 ? 37.226 38.705 46.690 1.00 30.93 104 ASP A N 1
ATOM 809 C CA . ASP A 1 104 ? 37.702 38.104 47.940 1.00 31.34 104 ASP A CA 1
ATOM 810 C C . ASP A 1 104 ? 38.920 37.173 47.746 1.00 31.86 104 ASP A C 1
ATOM 811 O O . ASP A 1 104 ? 38.780 36.027 47.323 1.00 32.32 104 ASP A O 1
ATOM 816 N N . PHE A 1 105 ? 40.111 37.663 48.069 1.00 30.87 105 PHE A N 1
ATOM 817 C CA . PHE A 1 105 ? 41.329 36.870 47.918 1.00 37.15 105 PHE A CA 1
ATOM 818 C C . PHE A 1 105 ? 41.350 35.703 48.885 1.00 35.54 105 PHE A C 1
ATOM 819 O O . PHE A 1 105 ? 41.868 34.638 48.576 1.00 39.68 105 PHE A O 1
ATOM 827 N N . MET A 1 106 ? 40.796 35.944 50.065 1.00 32.25 106 MET A N 1
ATOM 828 C CA . MET A 1 106 ? 40.787 34.988 51.167 1.00 31.69 106 MET A CA 1
ATOM 829 C C . MET A 1 106 ? 40.030 33.675 51.054 1.00 29.54 106 MET A C 1
ATOM 830 O O . MET A 1 106 ? 39.899 32.960 52.047 1.00 34.13 106 MET A O 1
ATOM 835 N N . VAL A 1 107 ? 39.517 33.341 49.879 1.00 32.27 107 VAL A N 1
ATOM 836 C CA . VAL A 1 107 ? 38.825 32.070 49.757 1.00 29.21 107 VAL A CA 1
ATOM 837 C C . VAL A 1 107 ? 39.731 31.063 49.077 1.00 32.62 107 VAL A C 1
ATOM 838 O O . VAL A 1 107 ? 39.399 29.882 49.004 1.00 30.27 107 VAL A O 1
ATOM 842 N N . SER A 1 108 ? 40.885 31.515 48.589 1.00 31.86 108 SER A N 1
ATOM 843 C CA . SER A 1 108 ? 41.810 30.595 47.929 1.00 36.76 108 SER A CA 1
ATOM 844 C C . SER A 1 108 ? 42.623 29.788 48.938 1.00 37.03 108 SER A C 1
ATOM 845 O O . SER A 1 108 ? 43.165 28.738 48.603 1.00 43.52 108 SER A O 1
ATOM 848 N N . ALA A 1 109 ? 42.693 30.275 50.172 1.00 35.31 109 ALA A N 1
ATOM 849 C CA . ALA A 1 109 ? 43.411 29.586 51.241 1.00 37.19 109 ALA A CA 1
ATOM 850 C C . ALA A 1 109 ? 42.357 29.135 52.253 1.00 35.73 109 ALA A C 1
ATOM 851 O O . ALA A 1 109 ? 41.352 29.818 52.440 1.00 36.45 109 ALA A O 1
ATOM 853 N N . MET A 1 110 ? 42.572 27.995 52.904 1.00 37.24 110 MET A N 1
ATOM 854 C CA . MET A 1 110 ? 41.590 27.494 53.872 1.00 35.47 110 MET A CA 1
ATOM 855 C C . MET A 1 110 ? 42.200 27.021 55.181 1.00 36.95 110 MET A C 1
ATOM 856 O O . MET A 1 110 ? 43.389 26.688 55.245 1.00 36.97 110 MET A O 1
ATOM 861 N N . LYS A 1 111 ? 41.367 26.994 56.221 1.00 36.89 111 LYS A N 1
ATOM 862 C CA . LYS A 1 111 ? 41.765 26.534 57.552 1.00 36.25 111 LYS A CA 1
ATOM 863 C C . LYS A 1 111 ? 40.863 25.385 58.009 1.00 33.16 111 LYS A C 1
ATOM 864 O O . LYS A 1 111 ? 39.654 25.375 57.756 1.00 30.71 111 LYS A O 1
ATOM 870 N N . LYS A 1 112 ? 41.445 24.404 58.680 1.00 30.38 112 LYS A N 1
ATOM 871 C CA . LYS A 1 112 ? 40.632 23.292 59.120 1.00 30.17 112 LYS A CA 1
ATOM 872 C C . LYS A 1 112 ? 39.765 23.795 60.261 1.00 26.20 112 LYS A C 1
ATOM 873 O O . LYS A 1 112 ? 40.205 24.618 61.069 1.00 26.92 112 LYS A O 1
ATOM 879 N N . TRP A 1 113 ? 38.517 23.341 60.277 1.00 22.33 113 TRP A N 1
ATOM 880 C CA . TRP A 1 113 ? 37.568 23.703 61.317 1.00 24.77 113 TRP A CA 1
ATOM 881 C C . TRP A 1 113 ? 38.237 23.316 62.633 1.00 27.74 113 TRP A C 1
ATOM 882 O O . TRP A 1 113 ? 38.590 22.155 62.856 1.00 26.03 113 TRP A O 1
ATOM 893 N N . PRO A 1 114 ? 38.429 24.294 63.521 1.00 28.32 114 PRO A N 1
ATOM 894 C CA . PRO A 1 114 ? 39.079 23.986 64.791 1.00 29.68 114 PRO A CA 1
ATOM 895 C C . PRO A 1 114 ? 38.257 23.425 65.943 1.00 31.93 114 PRO A C 1
ATOM 896 O O . PRO A 1 114 ? 38.830 23.004 66.941 1.00 32.93 114 PRO A O 1
ATOM 900 N N . TYR A 1 115 ? 36.938 23.361 65.809 1.00 31.80 115 TYR A N 1
ATOM 901 C CA . TYR A 1 115 ? 36.131 22.903 66.933 1.00 31.64 115 TYR A CA 1
ATOM 902 C C . TYR A 1 115 ? 35.540 21.503 66.896 1.00 29.71 115 TYR A C 1
ATOM 903 O O . TYR A 1 115 ? 34.777 21.148 67.778 1.00 35.15 115 TYR A O 1
ATOM 912 N N . ALA A 1 116 ? 35.868 20.721 65.876 1.00 33.06 116 ALA A N 1
ATOM 913 C CA . ALA A 1 116 ? 35.381 19.351 65.775 1.00 33.23 116 ALA A CA 1
ATOM 914 C C . ALA A 1 116 ? 36.083 18.618 64.639 1.00 38.61 116 ALA A C 1
ATOM 915 O O . ALA A 1 116 ? 36.511 19.232 63.656 1.00 36.26 116 ALA A O 1
ATOM 917 N N . SER A 1 117 ? 36.202 17.303 64.789 1.00 39.43 117 SER A N 1
ATOM 918 C CA . SER A 1 117 ? 36.841 16.468 63.789 1.00 40.96 117 SER A CA 1
ATOM 919 C C . SER A 1 117 ? 35.933 15.296 63.435 1.00 41.93 117 SER A C 1
ATOM 920 O O . SER A 1 117 ? 35.105 14.866 64.241 1.00 39.88 117 SER A O 1
ATOM 923 N N . VAL A 1 118 ? 36.092 14.781 62.222 1.00 38.82 118 VAL A N 1
ATOM 924 C CA . VAL A 1 118 ? 35.287 13.661 61.767 1.00 42.12 118 VAL A CA 1
ATOM 925 C C . VAL A 1 118 ? 36.135 12.611 61.042 1.00 43.47 118 VAL A C 1
ATOM 926 O O . VAL A 1 118 ? 36.814 12.910 60.049 1.00 37.01 118 VAL A O 1
ATOM 930 N N . GLU A 1 119 ? 36.073 11.388 61.568 1.00 46.34 119 GLU A N 1
ATOM 931 C CA . GLU A 1 119 ? 36.784 10.221 61.054 1.00 46.93 119 GLU A CA 1
ATOM 932 C C . GLU A 1 119 ? 36.760 10.150 59.548 1.00 45.56 119 GLU A C 1
ATOM 933 O O . GLU A 1 119 ? 35.698 10.030 58.937 1.00 45.79 119 GLU A O 1
ATOM 939 N N . GLY A 1 120 ? 37.940 10.219 58.950 1.00 39.87 120 GLY A N 1
ATOM 940 C CA . GLY A 1 120 ? 38.021 10.142 57.509 1.00 41.41 120 GLY A CA 1
ATOM 941 C C . GLY A 1 120 ? 37.455 11.341 56.774 1.00 42.91 120 GLY A C 1
ATOM 942 O O . GLY A 1 120 ? 37.072 11.214 55.606 1.00 39.55 120 GLY A O 1
ATOM 943 N N . ARG A 1 121 ? 37.387 12.492 57.448 1.00 41.79 121 ARG A N 1
ATOM 944 C CA . ARG A 1 121 ? 36.885 13.725 56.828 1.00 44.25 121 ARG A CA 1
ATOM 945 C C . ARG A 1 121 ? 37.853 14.883 57.094 1.00 43.19 121 ARG A C 1
ATOM 946 O O . ARG A 1 121 ? 38.560 14.897 58.102 1.00 42.87 121 ARG A O 1
ATOM 954 N N . ILE A 1 122 ? 37.891 15.844 56.178 1.00 42.30 122 ILE A N 1
ATOM 955 C CA . ILE A 1 122 ? 38.753 17.003 56.329 1.00 41.75 122 ILE A CA 1
ATOM 956 C C . ILE A 1 122 ? 37.881 18.252 56.233 1.00 41.99 122 ILE A C 1
ATOM 957 O O . ILE A 1 122 ? 37.635 18.766 55.141 1.00 38.32 122 ILE A O 1
ATOM 962 N N . LEU A 1 123 ? 37.4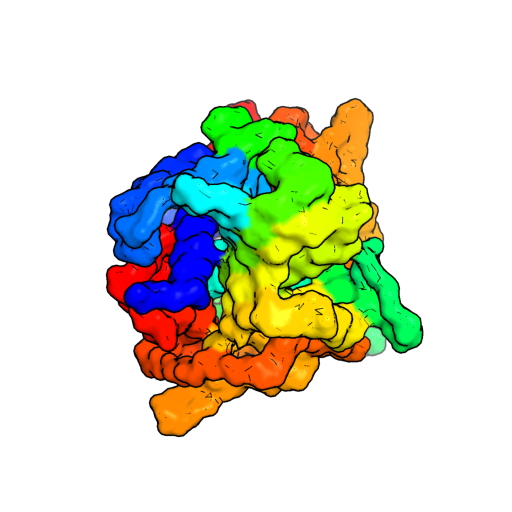02 18.719 57.383 1.00 41.65 123 LEU A N 1
ATOM 963 C CA . LEU A 1 123 ? 36.547 19.900 57.459 1.00 35.85 123 LEU A CA 1
ATOM 964 C C . LEU A 1 123 ? 37.394 21.144 57.373 1.00 35.54 123 LEU A C 1
ATOM 965 O O . LEU A 1 123 ? 38.318 21.324 58.155 1.00 30.44 123 LEU A O 1
ATOM 970 N N . LYS A 1 124 ? 37.067 22.001 56.417 1.00 37.05 124 LYS A N 1
ATOM 971 C CA . LYS A 1 124 ? 37.797 23.238 56.234 1.00 35.78 124 LYS A CA 1
ATOM 972 C C . LYS A 1 124 ? 36.887 24.397 55.855 1.00 34.23 124 LYS A C 1
ATOM 973 O O . LYS A 1 124 ? 35.875 24.231 55.163 1.00 30.54 124 LYS A O 1
ATOM 979 N N . ILE A 1 125 ? 37.257 25.574 56.339 1.00 29.93 125 ILE A N 1
ATOM 980 C CA . ILE A 1 125 ? 36.530 26.789 56.040 1.00 29.14 125 ILE A CA 1
ATOM 981 C C . ILE A 1 125 ? 37.508 27.752 55.365 1.00 27.04 125 ILE A C 1
ATOM 982 O O . ILE A 1 125 ? 38.723 27.628 55.520 1.00 24.35 125 ILE A O 1
ATOM 987 N N . SER A 1 126 ? 36.988 28.702 54.603 1.00 27.50 126 SER A N 1
ATOM 988 C CA . SER A 1 126 ? 37.855 29.667 53.940 1.00 26.08 126 SER A CA 1
ATOM 989 C C . SER A 1 126 ? 38.480 30.532 55.032 1.00 28.17 126 SER A C 1
ATOM 990 O O . SER A 1 126 ? 37.898 30.690 56.103 1.00 27.81 126 SER A O 1
ATOM 993 N N . GLU A 1 127 ? 39.654 31.093 54.761 1.00 25.86 127 GLU A N 1
ATOM 994 C CA . GLU A 1 127 ? 40.289 31.968 55.726 1.00 28.74 127 GLU A CA 1
ATOM 995 C C . GLU A 1 127 ? 39.388 33.175 55.860 1.00 23.57 127 GLU A C 1
ATOM 996 O O . GLU A 1 127 ? 39.297 33.799 56.916 1.00 26.46 127 GLU A O 1
ATOM 1002 N N . SER A 1 128 ? 38.720 33.499 54.762 1.00 25.71 128 SER A N 1
ATOM 1003 C CA . SER A 1 128 ? 37.784 34.610 54.718 1.00 24.45 128 SER A CA 1
ATOM 1004 C C . SER A 1 128 ? 36.773 34.506 55.867 1.00 24.85 128 SER A C 1
ATOM 1005 O O . SER A 1 128 ? 36.635 35.429 56.678 1.00 25.43 128 SER A O 1
ATOM 1008 N N . THR A 1 129 ? 36.059 33.388 55.950 1.00 25.90 129 THR A N 1
ATOM 1009 C CA . THR A 1 129 ? 35.083 33.238 57.032 1.00 30.44 129 THR A CA 1
ATOM 1010 C C . THR A 1 129 ? 35.816 33.021 58.362 1.00 28.58 129 THR A C 1
ATOM 1011 O O . THR A 1 129 ? 35.368 33.493 59.413 1.00 25.25 129 THR A O 1
ATOM 1015 N N . SER A 1 130 ? 36.959 32.334 58.313 1.00 26.60 130 SER A N 1
ATOM 1016 C CA . SER A 1 130 ? 37.740 32.104 59.532 1.00 27.61 130 SER A CA 1
ATOM 1017 C C . SER A 1 130 ? 38.078 33.443 60.212 1.00 26.82 130 SER A C 1
ATOM 1018 O O . SER A 1 130 ? 37.890 33.602 61.426 1.00 24.00 130 SER A O 1
ATOM 1021 N N . TYR A 1 131 ? 38.561 34.415 59.440 1.00 23.87 131 TYR A N 1
ATOM 1022 C CA . TYR A 1 131 ? 38.873 35.715 60.030 1.00 25.48 131 TYR A CA 1
ATOM 1023 C C . TYR A 1 131 ? 37.594 36.431 60.447 1.00 25.81 131 TYR A C 1
ATOM 1024 O O . TYR A 1 131 ? 37.585 37.159 61.438 1.00 23.71 131 TYR A O 1
ATOM 1033 N N . GLY A 1 132 ? 36.516 36.228 59.695 1.00 21.19 132 GLY A N 1
ATOM 1034 C CA . GLY A 1 132 ? 35.259 36.865 60.038 1.00 16.96 132 GLY A CA 1
ATOM 1035 C C . GLY A 1 132 ? 34.739 36.371 61.388 1.00 22.51 132 GLY A C 1
ATOM 1036 O O . GLY A 1 132 ? 34.286 37.171 62.230 1.00 18.69 132 GLY A O 1
ATOM 1037 N N . LEU A 1 133 ? 34.790 35.054 61.591 1.00 21.18 133 LEU A N 1
ATOM 1038 C CA . LEU A 1 133 ? 34.346 34.444 62.850 1.00 24.23 133 LEU A CA 1
ATOM 1039 C C . LEU A 1 133 ? 35.220 34.898 64.026 1.00 24.76 133 LEU A C 1
ATOM 1040 O O . LEU A 1 133 ? 34.691 35.207 65.090 1.00 24.67 133 LEU A O 1
ATOM 1045 N N . LYS A 1 134 ? 36.549 34.932 63.829 1.00 23.79 134 LYS A N 1
ATOM 1046 C CA . LYS A 1 134 ? 37.484 35.351 64.893 1.00 28.98 134 LYS A CA 1
ATOM 1047 C C . LYS A 1 134 ? 37.218 36.790 65.314 1.00 27.17 134 LYS A C 1
ATOM 1048 O O . LYS A 1 134 ? 37.317 37.110 66.496 1.00 25.88 134 LYS A O 1
ATOM 1054 N N . THR A 1 135 ? 36.886 37.658 64.359 1.00 21.92 135 THR A N 1
ATOM 1055 C CA . THR A 1 135 ? 36.582 39.037 64.714 1.00 26.30 135 THR A CA 1
ATOM 1056 C C . THR A 1 135 ? 35.296 39.075 65.552 1.00 24.74 135 THR A C 1
ATOM 1057 O O . THR A 1 135 ? 35.191 39.872 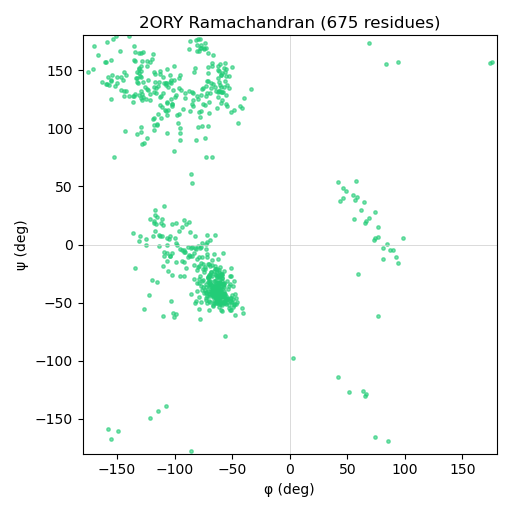66.479 1.00 25.64 135 THR A O 1
ATOM 1061 N N . LEU A 1 136 ? 34.315 38.222 65.233 1.00 26.85 136 LEU A N 1
ATOM 1062 C CA . LEU A 1 136 ? 33.074 38.182 66.029 1.00 24.23 136 LEU A CA 1
ATOM 1063 C C . LEU A 1 136 ? 33.306 37.591 67.433 1.00 23.48 136 LEU A C 1
ATOM 1064 O O . LEU A 1 136 ? 32.624 37.961 68.379 1.00 23.45 136 LEU A O 1
ATOM 1069 N N . GLN A 1 137 ? 34.259 36.665 67.554 1.00 23.38 137 GLN A N 1
ATOM 1070 C CA . GLN A 1 137 ? 34.557 36.014 68.827 1.00 21.00 137 GLN A CA 1
ATOM 1071 C C . GLN A 1 137 ? 35.318 36.939 69.754 1.00 26.72 137 GLN A C 1
ATOM 1072 O O . GLN A 1 137 ? 35.330 36.740 70.970 1.00 31.19 137 GLN A O 1
ATOM 1078 N N . LYS A 1 138 ? 35.962 37.951 69.184 1.00 28.88 138 LYS A N 1
ATOM 1079 C CA . LYS A 1 138 ? 36.734 38.871 69.988 1.00 29.50 138 LYS A CA 1
ATOM 1080 C C . LYS A 1 138 ? 36.057 40.203 70.202 1.00 25.94 138 LYS A C 1
ATOM 1081 O O . LYS A 1 138 ? 36.509 40.988 71.014 1.00 30.30 138 LYS A O 1
ATOM 1087 N N . LEU A 1 139 ? 34.962 40.460 69.496 1.00 30.14 139 LEU A N 1
ATOM 1088 C CA . LEU A 1 139 ? 34.259 41.727 69.659 1.00 24.96 139 LEU A CA 1
ATOM 1089 C C . LEU A 1 139 ? 33.796 41.941 71.093 1.00 27.67 139 LEU A C 1
ATOM 1090 O O . LEU A 1 139 ? 33.455 40.992 71.791 1.00 27.62 139 LEU A O 1
ATOM 1095 N N . LYS A 1 140 ? 33.780 43.201 71.518 1.00 30.42 140 LYS A N 1
ATOM 1096 C CA . LYS A 1 140 ? 33.322 43.574 72.852 1.00 34.68 140 LYS A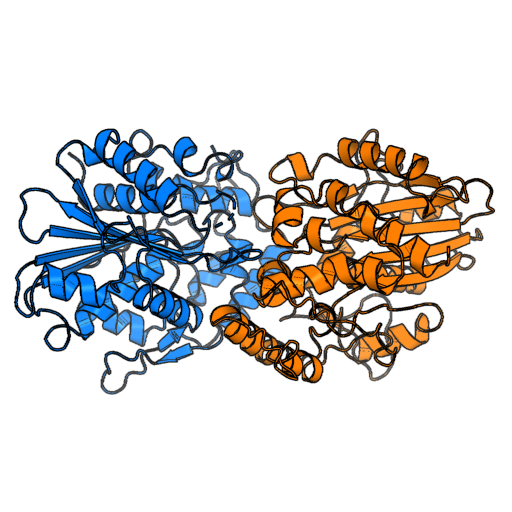 CA 1
ATOM 1097 C C . LYS A 1 140 ? 32.608 44.912 72.733 1.00 34.81 140 LYS A C 1
ATOM 1098 O O . LYS A 1 140 ? 33.152 45.868 72.174 1.00 37.09 140 LYS A O 1
ATOM 1104 N N . PRO A 1 141 ? 31.373 44.999 73.251 1.00 33.15 141 PRO A N 1
ATOM 1105 C CA . PRO A 1 141 ? 30.654 46.267 73.158 1.00 29.88 141 PRO A CA 1
ATOM 1106 C C . PRO A 1 141 ? 31.464 47.297 73.939 1.00 28.63 141 PRO A C 1
ATOM 1107 O O . PRO A 1 141 ? 32.163 46.951 74.893 1.00 25.20 141 PRO A O 1
ATOM 1111 N N . LYS A 1 142 ? 31.386 48.552 73.534 1.00 29.67 142 LYS A N 1
ATOM 1112 C CA . LYS A 1 142 ? 32.131 49.596 74.229 1.00 36.67 142 LYS A CA 1
ATOM 1113 C C . LYS A 1 142 ? 31.326 50.125 75.416 1.00 38.36 142 LYS A C 1
ATOM 1114 O O . LYS A 1 142 ? 30.233 49.646 75.694 1.00 34.01 142 LYS A O 1
ATOM 1120 N N . SER A 1 143 ? 31.880 51.114 76.109 1.00 41.49 143 SER A N 1
ATOM 1121 C CA . SER A 1 143 ? 31.222 51.729 77.254 1.00 41.52 143 SER A CA 1
ATOM 1122 C C . SER A 1 143 ? 29.840 52.273 76.904 1.00 37.57 143 SER A C 1
ATOM 1123 O O . SER A 1 143 ? 29.633 52.823 75.822 1.00 39.65 143 SER A O 1
ATOM 1126 N N . HIS A 1 144 ? 28.904 52.101 77.836 1.00 41.05 144 HIS A N 1
ATOM 1127 C CA . HIS A 1 144 ? 27.526 52.591 77.708 1.00 41.62 144 HIS A CA 1
ATOM 1128 C C . HIS A 1 144 ? 26.689 51.802 76.734 1.00 38.46 144 HIS A C 1
ATOM 1129 O O . HIS A 1 144 ? 25.536 52.149 76.464 1.00 41.33 144 HIS A O 1
ATOM 1136 N N . ILE A 1 145 ? 27.285 50.745 76.200 1.00 35.23 145 ILE A N 1
ATOM 1137 C CA . ILE A 1 145 ? 26.600 49.867 75.261 1.00 34.49 145 ILE A CA 1
ATOM 1138 C C . ILE A 1 145 ? 26.275 48.579 76.013 1.00 33.06 145 ILE A C 1
ATOM 1139 O O . ILE A 1 145 ? 27.106 48.051 76.764 1.00 33.68 145 ILE A O 1
ATOM 1144 N N . PRO A 1 146 ? 25.051 48.064 75.850 1.00 33.37 146 PRO A N 1
ATOM 1145 C CA . PRO A 1 146 ? 24.785 46.822 76.589 1.00 32.93 146 PRO A CA 1
ATOM 1146 C C . PRO A 1 146 ? 25.841 45.745 76.320 1.00 33.18 146 PRO A C 1
ATOM 1147 O O . PRO A 1 146 ? 26.382 45.641 75.208 1.00 26.58 146 PRO A O 1
ATOM 1151 N N . GLY A 1 147 ? 26.138 44.963 77.354 1.00 30.02 147 GLY A N 1
ATOM 1152 C CA . GLY A 1 147 ? 27.119 43.896 77.242 1.00 33.27 147 GLY A CA 1
ATOM 1153 C C . GLY A 1 147 ? 28.540 44.424 77.269 1.00 34.77 147 GLY A C 1
ATOM 1154 O O . GLY A 1 147 ? 29.491 43.726 76.916 1.00 35.76 147 GLY A O 1
ATOM 1155 N N . GLU A 1 148 ? 28.666 45.671 77.702 1.00 34.74 148 GLU A N 1
ATOM 1156 C CA . GLU A 1 148 ? 29.942 46.370 77.786 1.00 35.45 148 GLU A CA 1
ATOM 1157 C C . GLU A 1 148 ? 31.116 45.510 78.281 1.00 37.73 148 GLU A C 1
ATOM 1158 O O . GLU A 1 148 ? 31.042 44.875 79.339 1.00 35.27 148 GLU A O 1
ATOM 1164 N N . ASN A 1 149 ? 32.186 45.494 77.487 1.00 38.53 149 ASN A N 1
ATOM 1165 C CA . ASN A 1 149 ? 33.424 44.775 77.786 1.00 37.35 149 ASN A CA 1
ATOM 1166 C C . ASN A 1 149 ? 33.391 43.272 77.940 1.00 34.19 149 ASN A C 1
ATOM 1167 O O . ASN A 1 149 ? 34.198 42.716 78.675 1.00 31.54 149 ASN A O 1
ATOM 1172 N N . LYS A 1 150 ? 32.479 42.610 77.249 1.00 33.85 150 LYS A N 1
ATOM 1173 C CA . LYS A 1 150 ? 32.399 41.158 77.321 1.00 32.52 150 LYS A CA 1
ATOM 1174 C C . LYS A 1 150 ? 32.292 40.589 75.919 1.00 29.05 150 LYS A C 1
ATOM 1175 O O . LYS A 1 150 ? 31.616 41.166 75.070 1.00 27.67 150 LYS A O 1
ATOM 1181 N N . THR A 1 151 ? 32.978 39.478 75.669 1.00 27.45 151 THR A N 1
ATOM 1182 C CA . THR A 1 151 ? 32.904 38.830 74.362 1.00 31.49 151 THR A CA 1
ATOM 1183 C C . THR A 1 151 ? 31.533 38.167 74.343 1.00 30.76 151 THR A C 1
ATOM 1184 O O . THR A 1 151 ? 30.877 38.080 75.380 1.00 27.30 151 THR A O 1
ATOM 1188 N N . ILE A 1 152 ? 31.095 37.704 73.181 1.00 28.93 152 ILE A N 1
ATOM 1189 C CA . ILE A 1 152 ? 29.793 37.065 73.093 1.00 26.62 152 ILE A CA 1
ATOM 1190 C C . ILE A 1 152 ? 29.778 35.819 73.991 1.00 29.81 152 ILE A C 1
ATOM 1191 O O . ILE A 1 152 ? 28.801 35.567 74.697 1.00 29.63 152 ILE A O 1
ATOM 1196 N N . LEU A 1 153 ? 30.863 35.051 73.983 1.00 27.74 153 LEU A N 1
ATOM 1197 C CA . LEU A 1 153 ? 30.909 33.844 74.799 1.00 27.98 153 LEU A CA 1
ATOM 1198 C C . LEU A 1 153 ? 30.836 34.167 76.295 1.00 28.67 153 LEU A C 1
ATOM 1199 O O . LEU A 1 153 ? 30.084 33.528 77.043 1.00 29.67 153 LEU A O 1
ATOM 1204 N N . GLN A 1 154 ? 31.613 35.149 76.740 1.00 28.08 154 GLN A N 1
ATOM 1205 C CA . GLN A 1 154 ? 31.577 35.541 78.139 1.00 26.13 154 GLN A CA 1
ATOM 1206 C C . GLN A 1 154 ? 30.173 36.029 78.511 1.00 31.27 154 GLN A C 1
ATOM 1207 O O . GLN A 1 154 ? 29.650 35.680 79.577 1.00 32.49 154 GLN A O 1
ATOM 1213 N N . PHE A 1 155 ? 29.554 36.827 77.643 1.00 25.73 155 PHE A N 1
ATOM 1214 C CA . PHE A 1 155 ? 28.207 37.338 77.924 1.00 30.15 155 PHE A CA 1
ATOM 1215 C C . PHE A 1 155 ? 27.164 36.221 78.087 1.00 30.62 155 PHE A C 1
ATOM 1216 O O . PHE A 1 155 ? 26.353 36.247 79.015 1.00 30.47 155 PHE A O 1
ATOM 1224 N N . LEU A 1 156 ? 27.173 35.259 77.169 1.00 25.57 156 LEU A N 1
ATOM 1225 C CA . LEU A 1 156 ? 26.221 34.159 77.227 1.00 30.94 156 LEU A CA 1
ATOM 1226 C C . LEU A 1 156 ? 26.428 33.335 78.500 1.00 30.10 156 LEU A C 1
ATOM 1227 O O . LEU A 1 156 ? 25.471 33.020 79.201 1.00 33.30 156 LEU A O 1
ATOM 1232 N N . ASN A 1 157 ? 27.677 32.995 78.800 1.00 30.24 157 ASN A N 1
ATOM 1233 C CA . ASN A 1 157 ? 27.961 32.204 79.985 1.00 36.14 157 ASN A CA 1
ATOM 1234 C C . ASN A 1 157 ? 27.529 32.922 81.255 1.00 35.25 157 ASN A C 1
ATOM 1235 O O . ASN A 1 157 ? 27.033 32.307 82.192 1.00 35.78 157 ASN A O 1
ATOM 1240 N N . GLU A 1 158 ? 27.690 34.234 81.266 1.00 35.53 158 GLU A N 1
ATOM 1241 C CA . GLU A 1 158 ? 27.315 35.037 82.419 1.00 36.06 158 GLU A CA 1
ATOM 1242 C C . GLU A 1 158 ? 25.801 35.216 82.524 1.00 37.56 158 GLU A C 1
ATOM 1243 O O . GLU A 1 158 ? 25.228 35.236 83.622 1.00 29.88 158 GLU A O 1
ATOM 1249 N N . LYS A 1 159 ? 25.166 35.348 81.367 1.00 37.24 159 LYS A N 1
ATOM 1250 C CA . LYS A 1 159 ? 23.733 35.554 81.285 1.00 34.94 159 LYS A CA 1
ATOM 1251 C C . LYS A 1 159 ? 22.982 34.242 81.488 1.00 36.97 159 LYS A C 1
ATOM 1252 O O . LYS A 1 159 ? 22.019 34.194 82.240 1.00 35.52 159 LYS A O 1
ATOM 1258 N N . ILE A 1 160 ? 23.428 33.172 80.836 1.00 34.45 160 ILE A N 1
ATOM 1259 C CA . ILE A 1 160 ? 22.743 31.888 80.962 1.00 34.10 160 ILE A CA 1
ATOM 1260 C C . ILE A 1 160 ? 23.236 30.990 82.093 1.00 35.23 160 ILE A C 1
ATOM 1261 O O . ILE A 1 160 ? 22.517 30.087 82.530 1.00 37.36 160 ILE A O 1
ATOM 1266 N N . GLY A 1 161 ? 24.449 31.228 82.577 1.00 36.92 161 GLY A N 1
ATOM 1267 C CA . GLY A 1 161 ? 24.991 30.381 83.632 1.00 37.23 161 GLY A CA 1
ATOM 1268 C C . GLY A 1 161 ? 25.607 29.141 82.994 1.00 39.89 161 GLY A C 1
ATOM 1269 O O . GLY A 1 161 ? 25.198 28.754 81.892 1.00 38.13 161 GLY A O 1
ATOM 1270 N N . PRO A 1 162 ? 26.576 28.484 83.657 1.00 39.40 162 PRO A N 1
ATOM 1271 C CA . PRO A 1 162 ? 27.237 27.283 83.124 1.00 42.25 162 PRO A CA 1
ATOM 1272 C C . PRO A 1 162 ? 26.322 26.107 82.767 1.00 41.13 162 PRO A C 1
ATOM 1273 O O . PRO A 1 162 ? 26.696 25.261 81.960 1.00 40.72 162 PRO A O 1
ATOM 1277 N N . GLU A 1 163 ? 25.129 26.045 83.353 1.00 41.68 163 GLU A N 1
ATOM 1278 C CA . GLU A 1 163 ? 24.210 24.945 83.048 1.00 43.10 163 GLU A CA 1
ATOM 1279 C C . GLU A 1 163 ? 22.804 25.417 82.701 1.00 40.99 163 GLU A C 1
ATOM 1280 O O . GLU A 1 163 ? 21.892 24.608 82.540 1.00 36.19 163 GLU A O 1
ATOM 1286 N N . GLY A 1 164 ? 22.644 26.727 82.571 1.00 38.20 164 GLY A N 1
ATOM 1287 C CA . GLY A 1 164 ? 21.344 27.291 82.284 1.00 36.41 164 GLY A CA 1
ATOM 1288 C C . GLY A 1 164 ? 20.639 26.789 81.045 1.00 37.50 164 GLY A C 1
ATOM 1289 O O . GLY A 1 164 ? 21.255 26.316 80.090 1.00 38.25 164 GLY A O 1
ATOM 1290 N N . LYS A 1 165 ? 19.322 26.916 81.063 1.00 36.19 165 LYS A N 1
ATOM 1291 C CA . LYS A 1 165 ? 18.496 26.490 79.957 1.00 41.42 165 LYS A CA 1
ATOM 1292 C C . LYS A 1 165 ? 18.103 27.733 79.162 1.00 39.16 165 LYS A C 1
ATOM 1293 O O . LYS A 1 165 ? 17.689 28.737 79.741 1.00 38.40 165 LYS A O 1
ATOM 1299 N N . ALA A 1 166 ? 18.246 27.668 77.840 1.00 35.03 166 ALA A N 1
ATOM 1300 C CA . ALA A 1 166 ? 17.911 28.798 76.985 1.00 31.30 166 ALA A CA 1
ATOM 1301 C C . ALA A 1 166 ? 17.658 28.383 75.549 1.00 31.18 166 ALA A C 1
ATOM 1302 O O . ALA A 1 166 ? 17.866 27.242 75.159 1.00 32.32 166 ALA A O 1
ATOM 1304 N N . LYS A 1 167 ? 17.231 29.347 74.759 1.00 30.17 167 LYS A N 1
ATOM 1305 C CA . LYS A 1 167 ? 16.938 29.128 73.357 1.00 32.38 167 LYS A CA 1
ATOM 1306 C C . LYS A 1 167 ? 17.664 30.266 72.633 1.00 29.12 167 LYS A C 1
ATOM 1307 O O . LYS A 1 167 ? 17.553 31.427 73.011 1.00 25.76 167 LYS A O 1
ATOM 1313 N N . ILE A 1 168 ? 18.449 29.928 71.626 1.00 29.78 168 ILE A N 1
ATOM 1314 C CA . ILE A 1 168 ? 19.148 30.955 70.882 1.00 25.79 168 ILE A CA 1
ATOM 1315 C C . ILE A 1 168 ? 19.040 30.697 69.397 1.00 22.93 168 ILE A C 1
ATOM 1316 O O . ILE A 1 168 ? 19.312 29.599 68.948 1.00 20.79 168 ILE A O 1
ATOM 1321 N N . CYS A 1 169 ? 18.607 31.710 68.646 1.00 24.20 169 CYS A N 1
ATOM 1322 C CA . CYS A 1 169 ? 18.552 31.611 67.192 1.00 24.44 169 CYS A CA 1
ATOM 1323 C C . CYS A 1 169 ? 19.622 32.587 66.666 1.00 22.83 169 CYS A C 1
ATOM 1324 O O . CYS A 1 169 ? 19.669 33.748 67.070 1.00 21.27 169 CYS A O 1
ATOM 1327 N N . VAL A 1 170 ? 20.507 32.113 65.796 1.00 25.74 170 VAL A N 1
ATOM 1328 C CA . VAL A 1 170 ? 21.545 32.979 65.242 1.00 20.47 170 VAL A CA 1
ATOM 1329 C C . VAL A 1 170 ? 21.144 33.256 63.806 1.00 23.17 170 VAL A C 1
ATOM 1330 O O . VAL A 1 170 ? 20.972 32.330 63.015 1.00 25.46 170 VAL A O 1
ATOM 1334 N N . THR A 1 171 ? 20.980 34.532 63.471 1.00 22.40 171 THR A N 1
ATOM 1335 C CA . THR A 1 171 ? 20.573 34.907 62.125 1.00 20.01 171 THR A CA 1
ATOM 1336 C C . THR A 1 171 ? 21.460 36.006 61.521 1.00 21.87 171 THR A C 1
ATOM 1337 O O . THR A 1 171 ? 22.221 36.682 62.224 1.00 22.12 171 THR A O 1
ATOM 1341 N N . GLY A 1 172 ? 21.358 36.170 60.206 1.00 22.84 172 GLY A N 1
ATOM 1342 C CA . GLY A 1 172 ? 22.150 37.170 59.523 1.00 20.40 172 GLY A CA 1
ATOM 1343 C C . GLY A 1 172 ? 21.927 37.066 58.032 1.00 21.92 172 GLY A C 1
ATOM 1344 O O . GLY A 1 172 ? 21.527 36.009 57.536 1.00 19.55 172 GLY A O 1
ATOM 1345 N N . HIS A 1 173 ? 22.189 38.165 57.327 1.00 20.23 173 HIS A N 1
ATOM 1346 C CA . HIS A 1 173 ? 22.022 38.272 55.873 1.00 22.02 173 HIS A CA 1
ATOM 1347 C C . HIS A 1 173 ? 23.348 38.565 55.163 1.00 20.15 173 HIS A C 1
ATOM 1348 O O . HIS A 1 173 ? 24.210 39.236 55.717 1.00 24.59 173 HIS A O 1
ATOM 1355 N N . SER A 1 174 ? 23.501 38.068 53.939 1.00 21.26 174 SER A N 1
ATOM 1356 C CA . SER A 1 174 ? 24.710 38.310 53.144 1.00 21.52 174 SER A CA 1
ATOM 1357 C C . SER A 1 174 ? 25.915 37.647 53.831 1.00 23.84 174 SER A C 1
ATOM 1358 O O . SER A 1 174 ? 25.858 36.471 54.170 1.00 19.44 174 SER A O 1
ATOM 1361 N N . LYS A 1 175 ? 27.014 38.376 54.012 1.00 24.57 175 LYS A N 1
ATOM 1362 C CA . LYS A 1 175 ? 28.143 37.791 54.725 1.00 23.98 175 LYS A CA 1
ATOM 1363 C C . LYS A 1 175 ? 27.618 37.288 56.090 1.00 20.64 175 LYS A C 1
ATOM 1364 O O . LYS A 1 175 ? 28.108 36.293 56.640 1.00 21.72 175 LYS A O 1
ATOM 1370 N N . GLY A 1 176 ? 26.614 37.987 56.614 1.00 17.71 176 GLY A N 1
ATOM 1371 C CA . GLY A 1 176 ? 26.016 37.627 57.889 1.00 19.25 176 GLY A CA 1
ATOM 1372 C C . GLY A 1 176 ? 25.318 36.281 57.851 1.00 21.63 176 GLY A C 1
ATOM 1373 O O . GLY A 1 176 ? 25.101 35.643 58.892 1.00 23.61 176 GLY A O 1
ATOM 1374 N N . GLY A 1 177 ? 24.964 35.839 56.650 1.00 20.73 177 GLY A N 1
ATOM 1375 C CA . GLY A 1 177 ? 24.319 34.544 56.512 1.00 20.66 177 GLY A CA 1
ATOM 1376 C C . GLY A 1 177 ? 25.356 33.448 56.692 1.00 23.62 177 GLY A C 1
ATOM 1377 O O . GLY A 1 177 ? 25.128 32.436 57.355 1.00 21.77 177 GLY A O 1
ATOM 1378 N N . ALA A 1 178 ? 26.524 33.663 56.096 1.00 23.76 178 ALA A N 1
ATOM 1379 C CA . ALA A 1 178 ? 27.610 32.707 56.192 1.00 21.78 178 ALA A CA 1
ATOM 1380 C C . ALA A 1 178 ? 28.201 32.689 57.608 1.00 23.75 178 ALA A C 1
ATOM 1381 O O . ALA A 1 178 ? 28.519 31.621 58.140 1.00 22.80 178 ALA A O 1
ATOM 1383 N N . LEU A 1 179 ? 28.328 33.874 58.216 1.00 20.32 179 LEU A N 1
ATOM 1384 C CA . LEU A 1 179 ? 28.886 33.998 59.553 1.00 20.18 179 LEU A CA 1
ATOM 1385 C C . LEU A 1 179 ? 27.956 33.490 60.657 1.00 21.92 179 LEU A C 1
ATOM 1386 O O . LEU A 1 179 ? 28.394 32.777 61.562 1.00 25.49 179 LEU A O 1
ATOM 1391 N N . SER A 1 180 ? 26.676 33.835 60.585 1.00 22.45 180 SER A N 1
ATOM 1392 C CA . SER A 1 180 ? 25.748 33.391 61.617 1.00 23.54 180 SER A CA 1
ATOM 1393 C C . SER A 1 180 ? 25.678 31.872 61.672 1.00 24.47 180 SER A C 1
ATOM 1394 O O . SER A 1 180 ? 25.799 31.279 62.738 1.00 24.48 180 SER A O 1
ATOM 1397 N N . SER A 1 181 ? 25.511 31.232 60.524 1.00 26.85 181 SER A N 1
ATOM 1398 C CA . SER A 1 181 ? 25.415 29.781 60.530 1.00 24.10 181 SER A CA 1
ATOM 1399 C C . SER A 1 181 ? 26.726 29.188 61.047 1.00 28.58 181 SER A C 1
ATOM 1400 O O . SER A 1 181 ? 26.738 28.217 61.818 1.00 28.61 181 SER A O 1
ATOM 1403 N N . THR A 1 182 ? 27.838 29.793 60.645 1.00 29.55 182 THR A N 1
ATOM 1404 C CA . THR A 1 182 ? 29.132 29.316 61.096 1.00 26.81 182 THR A CA 1
ATOM 1405 C C . THR A 1 182 ? 29.268 29.565 62.608 1.00 27.44 182 THR A C 1
ATOM 1406 O O . THR A 1 182 ? 29.713 28.684 63.335 1.00 29.56 182 THR A O 1
ATOM 1410 N N . LEU A 1 183 ? 28.844 30.735 63.089 1.00 23.06 183 LEU A N 1
ATOM 1411 C CA . LEU A 1 183 ? 28.959 31.028 64.511 1.00 21.48 183 LEU A CA 1
ATOM 1412 C C . LEU A 1 183 ? 28.120 30.048 65.324 1.00 26.58 183 LEU A C 1
ATOM 1413 O O . LEU A 1 183 ? 28.574 29.567 66.372 1.00 25.18 183 LEU A O 1
ATOM 1418 N N . ALA A 1 184 ? 26.909 29.761 64.839 1.00 21.87 184 ALA A N 1
ATOM 1419 C CA . ALA A 1 184 ? 26.003 28.828 65.509 1.00 25.36 184 ALA A CA 1
ATOM 1420 C C . ALA A 1 184 ? 26.659 27.457 65.680 1.00 24.42 184 ALA A C 1
ATOM 1421 O O . ALA A 1 184 ? 26.523 26.829 66.727 1.00 25.64 184 ALA A O 1
ATOM 1423 N N . LEU A 1 185 ? 27.364 26.989 64.652 1.00 23.20 185 LEU A N 1
ATOM 1424 C CA . LEU A 1 185 ? 28.037 25.699 64.742 1.00 22.89 185 LEU A CA 1
ATOM 1425 C C . LEU A 1 185 ? 29.146 25.753 65.787 1.00 25.07 185 LEU A C 1
ATOM 1426 O O . LEU A 1 185 ? 29.375 24.773 66.495 1.00 25.33 185 LEU A O 1
ATOM 1431 N N . TRP A 1 186 ? 29.836 26.887 65.892 1.00 21.95 186 TRP A N 1
ATOM 1432 C CA . TRP A 1 186 ? 30.901 27.000 66.874 1.00 24.32 186 TRP A CA 1
ATOM 1433 C C . TRP A 1 186 ? 30.329 26.885 68.284 1.00 30.01 186 TRP A C 1
ATOM 1434 O O . TRP A 1 186 ? 30.907 26.211 69.133 1.00 30.35 186 TRP A O 1
ATOM 1445 N N . LEU A 1 187 ? 29.192 27.542 68.523 1.00 29.90 187 LEU A N 1
ATOM 1446 C CA . LEU A 1 187 ? 28.530 27.498 69.826 1.00 29.86 187 LEU A CA 1
ATOM 1447 C C . LEU A 1 187 ? 28.103 26.064 70.121 1.00 27.68 187 LEU A C 1
ATOM 1448 O O . LEU A 1 187 ? 28.249 25.584 71.239 1.00 29.16 187 LEU A O 1
ATOM 1453 N N . LYS A 1 188 ? 27.570 25.393 69.103 1.00 30.22 188 LYS A N 1
ATOM 1454 C CA . LYS A 1 188 ? 27.158 23.998 69.193 1.00 28.72 188 LYS A CA 1
ATOM 1455 C C . LYS A 1 188 ? 28.362 23.123 69.591 1.00 33.47 188 LYS A C 1
ATOM 1456 O O . LYS A 1 188 ? 28.295 22.335 70.547 1.00 34.59 188 LYS A O 1
ATOM 1462 N N . ASP A 1 189 ? 29.458 23.266 68.847 1.00 29.78 189 ASP A N 1
ATOM 1463 C CA . ASP A 1 189 ? 30.653 22.476 69.090 1.00 29.65 189 ASP A CA 1
ATOM 1464 C C . ASP A 1 189 ? 31.327 22.641 70.442 1.00 29.32 189 ASP A C 1
ATOM 1465 O O . ASP A 1 189 ? 32.042 21.739 70.866 1.00 30.70 189 ASP A O 1
ATOM 1470 N N . ILE A 1 190 ? 31.124 23.766 71.120 1.00 26.15 190 ILE A N 1
ATOM 1471 C CA . ILE A 1 190 ? 31.762 23.954 72.421 1.00 27.22 190 ILE A CA 1
ATOM 1472 C C . ILE A 1 190 ? 30.794 23.765 73.596 1.00 28.78 190 ILE A C 1
ATOM 1473 O O . ILE A 1 190 ? 31.139 24.032 74.752 1.00 29.10 190 ILE A O 1
ATOM 1478 N N . GLN A 1 191 ? 29.577 23.325 73.292 1.00 24.85 191 GLN A N 1
ATOM 1479 C CA . GLN A 1 191 ? 28.589 23.077 74.331 1.00 29.79 191 GLN A CA 1
ATOM 1480 C C . GLN A 1 191 ? 29.055 21.911 75.194 1.00 31.95 191 GLN A C 1
ATOM 1481 O O . GLN A 1 191 ? 29.558 20.912 74.679 1.00 31.88 191 GLN A O 1
ATOM 1487 N N . GLY A 1 192 ? 28.877 22.043 76.505 1.00 34.27 192 GLY A N 1
ATOM 1488 C CA . GLY A 1 192 ? 29.276 20.986 77.414 1.00 34.15 192 GLY A CA 1
ATOM 1489 C C . GLY A 1 192 ? 30.703 21.185 77.853 1.00 39.42 192 GLY A C 1
ATOM 1490 O O . GLY A 1 192 ? 31.222 20.447 78.686 1.00 43.10 192 GLY A O 1
ATOM 1491 N N . VAL A 1 193 ? 31.344 22.193 77.278 1.00 41.95 193 VAL A N 1
ATOM 1492 C CA . VAL A 1 193 ? 32.722 22.496 77.609 1.00 39.40 193 VAL A CA 1
ATOM 1493 C C . VAL A 1 193 ? 32.855 23.943 78.011 1.00 40.66 193 VAL A C 1
ATOM 1494 O O . VAL A 1 193 ? 33.331 24.247 79.095 1.00 43.67 193 VAL A O 1
ATOM 1498 N N . LYS A 1 194 ? 32.424 24.838 77.132 1.00 39.23 194 LYS A N 1
ATOM 1499 C CA . LYS A 1 194 ? 32.542 26.254 77.410 1.00 36.70 194 LYS A CA 1
ATOM 1500 C C . LYS A 1 194 ? 31.203 26.952 77.298 1.00 35.25 194 LYS A C 1
ATOM 1501 O O . LYS A 1 194 ? 31.120 28.172 77.414 1.00 35.91 194 LYS A O 1
ATOM 1507 N N . LEU A 1 195 ? 30.154 26.172 77.064 1.00 33.05 195 LEU A N 1
ATOM 1508 C CA . LEU A 1 195 ? 28.809 26.726 76.935 1.00 33.08 195 LEU A CA 1
ATOM 1509 C C . LEU A 1 195 ? 27.824 25.712 77.500 1.00 32.62 195 LEU A C 1
ATOM 1510 O O . LEU A 1 195 ? 28.012 24.510 77.334 1.00 29.78 195 LEU A O 1
ATOM 1515 N N . SER A 1 196 ? 26.766 26.189 78.153 1.00 36.16 196 SER A N 1
ATOM 1516 C CA . SER A 1 196 ? 25.763 25.275 78.700 1.00 34.09 196 SER A CA 1
ATOM 1517 C C . SER A 1 196 ? 25.240 24.343 77.624 1.00 34.18 196 SER A C 1
ATOM 1518 O O . SER A 1 196 ? 24.962 24.761 76.497 1.00 30.77 196 SER A O 1
ATOM 1521 N N . GLN A 1 197 ? 25.094 23.075 77.986 1.00 35.59 197 GLN A N 1
ATOM 1522 C CA . GLN A 1 197 ? 24.593 22.070 77.055 1.00 37.07 197 GLN A CA 1
ATOM 1523 C C . GLN A 1 197 ? 23.071 22.172 76.993 1.00 35.41 197 GLN A C 1
ATOM 1524 O O . GLN A 1 197 ? 22.432 21.607 76.107 1.00 31.38 197 GLN A O 1
ATOM 1530 N N . ASN A 1 198 ? 22.494 22.910 77.936 1.00 33.00 198 ASN A N 1
ATOM 1531 C CA . ASN A 1 198 ? 21.049 23.055 77.990 1.00 35.46 198 ASN A CA 1
ATOM 1532 C C . ASN A 1 198 ? 20.473 24.180 77.150 1.00 35.42 198 ASN A C 1
ATOM 1533 O O . ASN A 1 198 ? 19.354 24.635 77.381 1.00 36.86 198 ASN A O 1
ATOM 1538 N N . ILE A 1 199 ? 21.232 24.646 76.175 1.00 35.35 199 ILE A N 1
ATOM 1539 C CA . ILE A 1 199 ? 20.708 25.686 75.316 1.00 36.98 199 ILE A CA 1
ATOM 1540 C C . ILE A 1 199 ? 20.399 25.071 73.949 1.00 34.57 199 ILE A C 1
ATOM 1541 O O . ILE A 1 199 ? 21.149 24.222 73.467 1.00 28.12 199 ILE A O 1
ATOM 1546 N N . ASP A 1 200 ? 19.265 25.466 73.370 1.00 34.57 200 ASP A N 1
ATOM 1547 C CA . ASP A 1 200 ? 18.816 24.981 72.063 1.00 36.89 200 ASP A CA 1
ATOM 1548 C C . ASP A 1 200 ? 19.260 26.010 71.038 1.00 33.66 200 ASP A C 1
ATOM 1549 O O . ASP A 1 200 ? 18.762 27.146 71.018 1.00 25.33 200 ASP A O 1
ATOM 1554 N N . ILE A 1 201 ? 20.198 25.600 70.192 1.00 29.76 201 ILE A N 1
ATOM 1555 C CA . ILE A 1 201 ? 20.763 26.478 69.182 1.00 28.51 201 ILE A CA 1
ATOM 1556 C C . ILE A 1 201 ? 20.226 26.210 67.789 1.00 29.98 201 ILE A C 1
ATOM 1557 O O . ILE A 1 201 ? 20.292 25.090 67.296 1.00 29.28 201 ILE A O 1
ATOM 1562 N N . SER A 1 202 ? 19.697 27.248 67.159 1.00 26.84 202 SER A N 1
ATOM 1563 C CA . SER A 1 202 ? 19.192 27.137 65.795 1.00 25.03 202 SER A CA 1
ATOM 1564 C C . SER A 1 202 ? 19.706 28.330 65.000 1.00 25.62 202 SER A C 1
ATOM 1565 O O . SER A 1 202 ? 20.173 29.317 65.569 1.00 27.85 202 SER A O 1
ATOM 1568 N N . THR A 1 203 ? 19.599 28.255 63.681 1.00 24.76 203 THR A N 1
ATOM 1569 C CA . THR A 1 203 ? 20.048 29.360 62.861 1.00 23.69 203 THR A CA 1
ATOM 1570 C C . THR A 1 203 ? 19.262 29.482 61.566 1.00 23.26 203 THR A C 1
ATOM 1571 O O . THR A 1 203 ? 18.932 28.478 60.927 1.00 23.79 203 THR A O 1
ATOM 1575 N N . ILE A 1 204 ? 18.949 30.723 61.203 1.00 22.45 204 ILE A N 1
ATOM 1576 C CA . ILE A 1 204 ? 18.239 31.021 59.970 1.00 23.37 204 ILE A CA 1
ATOM 1577 C C . ILE A 1 204 ? 19.073 32.046 59.209 1.00 20.91 204 ILE A C 1
ATOM 1578 O O . ILE A 1 204 ? 18.901 33.253 59.360 1.00 24.46 204 ILE A O 1
ATOM 1583 N N . PRO A 1 205 ? 20.019 31.569 58.397 1.00 23.62 205 PRO A N 1
ATOM 1584 C CA . PRO A 1 205 ? 20.897 32.440 57.605 1.00 23.75 205 PRO A CA 1
ATOM 1585 C C . PRO A 1 205 ? 20.337 32.733 56.223 1.00 24.07 205 PRO A C 1
ATOM 1586 O O . PRO A 1 205 ? 19.956 31.814 55.504 1.00 27.68 205 PRO A O 1
ATOM 1590 N N . PHE A 1 206 ? 20.303 34.012 55.856 1.00 23.75 206 PHE A N 1
ATOM 1591 C CA . PHE A 1 206 ? 19.797 34.438 54.554 1.00 20.83 206 PHE A CA 1
ATOM 1592 C C . PHE A 1 206 ? 20.906 34.815 53.580 1.00 22.35 206 PHE A C 1
ATOM 1593 O O . PHE A 1 206 ? 21.950 35.329 53.982 1.00 26.41 206 PHE A O 1
ATOM 1601 N N . ALA A 1 207 ? 20.673 34.532 52.301 1.00 23.63 207 ALA A N 1
ATOM 1602 C CA . ALA A 1 207 ? 21.559 34.958 51.226 1.00 20.56 207 ALA A CA 1
ATOM 1603 C C . ALA A 1 207 ? 23.060 34.816 51.438 1.00 23.58 207 ALA A C 1
ATOM 1604 O O . ALA A 1 207 ? 23.843 35.662 50.987 1.00 22.12 207 ALA A O 1
ATOM 1606 N N . GLY A 1 208 ? 23.473 33.750 52.095 1.00 20.47 208 GLY A N 1
ATOM 1607 C CA . GLY A 1 208 ? 24.885 33.601 52.363 1.00 19.58 208 GLY A CA 1
ATOM 1608 C C . GLY A 1 208 ? 25.676 32.762 51.395 1.00 23.57 208 GLY A C 1
ATOM 1609 O O . GLY A 1 208 ? 25.151 31.801 50.807 1.00 23.08 208 GLY A O 1
ATOM 1610 N N . PRO A 1 209 ? 26.946 33.131 51.166 1.00 18.41 209 PRO A N 1
ATOM 1611 C CA . PRO A 1 209 ? 27.786 32.356 50.254 1.00 16.10 209 PRO A CA 1
ATOM 1612 C C . PRO A 1 209 ? 28.305 31.169 51.081 1.00 22.50 209 PRO A C 1
ATOM 1613 O O . PRO A 1 209 ? 28.047 31.106 52.282 1.00 21.25 209 PRO A O 1
ATOM 1617 N N . THR A 1 210 ? 29.032 30.251 50.448 1.00 22.47 210 THR A N 1
ATOM 1618 C CA . THR A 1 210 ? 29.580 29.077 51.122 1.00 22.69 210 THR A CA 1
ATOM 1619 C C . THR A 1 210 ? 30.707 29.434 52.076 1.00 23.42 210 THR A C 1
ATOM 1620 O O . THR A 1 210 ? 31.708 30.029 51.671 1.00 25.58 210 THR A O 1
ATOM 1624 N N . ALA A 1 211 ? 30.554 29.067 53.340 1.00 19.39 211 ALA A N 1
ATOM 1625 C CA . ALA A 1 211 ? 31.601 29.335 54.317 1.00 24.20 211 ALA A CA 1
ATOM 1626 C C . ALA A 1 211 ? 32.767 28.361 54.187 1.00 22.65 211 ALA A C 1
ATOM 1627 O O . ALA A 1 211 ? 33.904 28.758 54.379 1.00 23.63 211 ALA A O 1
ATOM 1629 N N . GLY A 1 212 ? 32.494 27.097 53.859 1.00 22.88 212 GLY A N 1
ATOM 1630 C CA . GLY A 1 212 ? 33.565 26.111 53.775 1.00 22.80 212 GLY A CA 1
ATOM 1631 C C . GLY A 1 212 ? 33.376 24.979 52.775 1.00 26.15 212 GLY A C 1
ATOM 1632 O O . GLY A 1 212 ? 32.568 25.098 51.851 1.00 28.28 212 GLY A O 1
ATOM 1633 N N . ASN A 1 213 ? 34.108 23.877 52.957 1.00 22.97 213 ASN A N 1
ATOM 1634 C CA . ASN A 1 213 ? 34.028 22.759 52.008 1.00 27.51 213 ASN A CA 1
ATOM 1635 C C . ASN A 1 213 ? 32.921 21.747 52.278 1.00 25.23 213 ASN A C 1
ATOM 1636 O O . ASN A 1 213 ? 32.214 21.843 53.284 1.00 25.96 213 ASN A O 1
ATOM 1641 N N . ALA A 1 214 ? 32.773 20.789 51.363 1.00 23.73 214 ALA A N 1
ATOM 1642 C CA . ALA 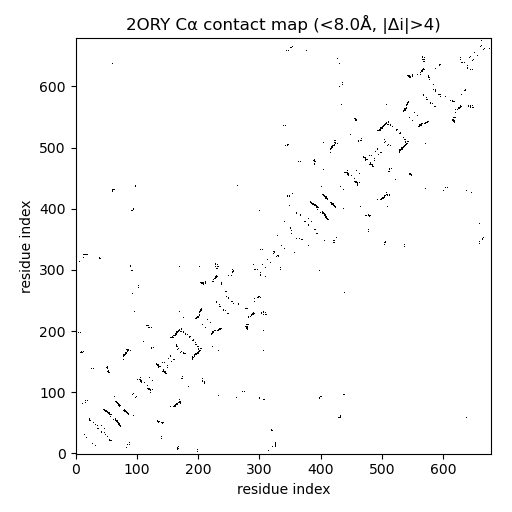A 1 214 ? 31.742 19.755 51.470 1.00 25.07 214 ALA A CA 1
ATOM 1643 C C . ALA A 1 214 ? 31.739 19.053 52.824 1.00 24.06 214 ALA A C 1
ATOM 1644 O O . ALA A 1 214 ? 30.685 18.921 53.449 1.00 28.24 214 ALA A O 1
ATOM 1646 N N . ASP A 1 215 ? 32.909 18.602 53.268 1.00 25.87 215 ASP A N 1
ATOM 1647 C CA . ASP A 1 215 ? 33.030 17.934 54.561 1.00 31.17 215 ASP A CA 1
ATOM 1648 C C . ASP A 1 215 ? 32.584 18.835 55.718 1.00 32.10 215 ASP A C 1
ATOM 1649 O O . ASP A 1 215 ? 32.016 18.343 56.689 1.00 37.26 215 ASP A O 1
ATOM 1654 N N . PHE A 1 216 ? 32.842 20.141 55.625 1.00 27.48 216 PHE A N 1
ATOM 1655 C CA . PHE A 1 216 ? 32.428 21.091 56.670 1.00 25.96 216 PHE A CA 1
ATOM 1656 C C . PHE A 1 216 ? 30.910 21.219 56.618 1.00 29.16 216 PHE A C 1
ATOM 1657 O O . PHE A 1 216 ? 30.228 21.142 57.642 1.00 30.18 216 PHE A O 1
ATOM 1665 N N . ALA A 1 217 ? 30.402 21.433 55.406 1.00 29.01 217 ALA A N 1
ATOM 1666 C CA . ALA A 1 217 ? 28.971 21.565 55.158 1.00 29.87 217 ALA A CA 1
ATOM 1667 C C . ALA A 1 217 ? 28.206 20.305 55.565 1.00 28.20 217 ALA A C 1
ATOM 1668 O O . ALA A 1 217 ? 27.119 20.394 56.133 1.00 29.88 217 ALA A O 1
ATOM 1670 N N . ASP A 1 218 ? 28.753 19.130 55.265 1.00 30.94 218 ASP A N 1
ATOM 1671 C CA . ASP A 1 218 ? 28.074 17.888 55.657 1.00 30.12 218 ASP A CA 1
ATOM 1672 C C . ASP A 1 218 ? 28.079 17.739 57.194 1.00 26.22 218 ASP A C 1
ATOM 1673 O O . ASP A 1 218 ? 27.097 17.309 57.796 1.00 27.02 218 ASP A O 1
ATOM 1678 N N . TYR A 1 219 ? 29.180 18.099 57.836 1.00 25.63 219 TYR A N 1
ATOM 1679 C CA . TYR A 1 219 ? 29.205 18.018 59.278 1.00 25.64 219 TYR A CA 1
ATOM 1680 C C . TYR A 1 219 ? 28.153 18.985 59.831 1.00 29.06 219 TYR A C 1
ATOM 1681 O O . TYR A 1 219 ? 27.370 18.635 60.722 1.00 28.00 219 TYR A O 1
ATOM 1690 N N . PHE A 1 220 ? 28.130 20.209 59.305 1.00 30.58 220 PHE A N 1
ATOM 1691 C CA . PHE A 1 220 ? 27.138 21.201 59.746 1.00 27.27 220 PHE A CA 1
ATOM 1692 C C . PHE A 1 220 ? 25.692 20.654 59.642 1.00 23.93 220 PHE A C 1
ATOM 1693 O O . PHE A 1 220 ? 24.894 20.802 60.570 1.00 25.78 220 PHE A O 1
ATOM 1701 N N . ASP A 1 221 ? 25.360 20.048 58.505 1.00 23.91 221 ASP A N 1
ATOM 1702 C CA . ASP A 1 221 ? 24.025 19.498 58.285 1.00 27.05 221 ASP A CA 1
ATOM 1703 C C . ASP A 1 221 ? 23.673 18.457 59.336 1.00 28.08 221 ASP A C 1
ATOM 1704 O O . ASP A 1 221 ? 22.599 18.496 59.948 1.00 27.18 221 ASP A O 1
ATOM 1709 N N . ASP A 1 222 ? 24.593 17.529 59.541 1.00 30.30 222 ASP A N 1
ATOM 1710 C CA . ASP A 1 222 ? 24.396 16.479 60.525 1.00 41.01 222 ASP A CA 1
ATOM 1711 C C . ASP A 1 222 ? 24.236 17.055 61.934 1.00 40.55 222 ASP A C 1
ATOM 1712 O O . ASP A 1 222 ? 23.567 16.457 62.775 1.00 43.58 222 ASP A O 1
ATOM 1717 N N . CYS A 1 223 ? 24.820 18.225 62.189 1.00 40.63 223 CYS A N 1
ATOM 1718 C CA . CYS A 1 223 ? 24.723 18.849 63.512 1.00 35.71 223 CYS A CA 1
ATOM 1719 C C . CYS A 1 223 ? 23.493 19.706 63.763 1.00 35.18 223 CYS A C 1
ATOM 1720 O O . CYS A 1 223 ? 22.922 19.647 64.848 1.00 31.58 223 CYS A O 1
ATOM 1723 N N . LEU A 1 224 ? 23.102 20.531 62.791 1.00 35.92 224 LEU A N 1
ATOM 1724 C CA . LEU A 1 224 ? 21.914 21.366 62.971 1.00 39.51 224 LEU A CA 1
ATOM 1725 C C . LEU A 1 224 ? 20.654 20.763 62.389 1.00 43.88 224 LEU A C 1
ATOM 1726 O O . LEU A 1 224 ? 19.543 21.062 62.852 1.00 44.66 224 LEU A O 1
ATOM 1731 N N . GLY A 1 225 ? 20.826 19.923 61.371 1.00 44.00 225 GLY A N 1
ATOM 1732 C CA . GLY A 1 225 ? 19.685 19.290 60.742 1.00 39.96 225 GLY A CA 1
ATOM 1733 C C . GLY A 1 225 ? 18.540 20.257 60.546 1.00 35.75 225 GLY A C 1
ATOM 1734 O O . GLY A 1 225 ? 18.657 21.212 59.782 1.00 33.43 225 GLY A O 1
ATOM 1735 N N . ASP A 1 226 ? 17.439 20.016 61.249 1.00 37.02 226 ASP A N 1
ATOM 1736 C CA . ASP A 1 226 ? 16.254 20.864 61.135 1.00 40.68 226 ASP A CA 1
ATOM 1737 C C . ASP A 1 226 ? 16.406 22.211 61.814 1.00 39.12 226 ASP A C 1
ATOM 1738 O O . ASP A 1 226 ? 15.658 23.136 61.508 1.00 39.82 226 ASP A O 1
ATOM 1743 N N . GLN A 1 227 ? 17.363 22.323 62.727 1.00 34.37 227 GLN A N 1
ATOM 1744 C CA . GLN A 1 227 ? 17.576 23.580 63.431 1.00 34.93 227 GLN A CA 1
ATOM 1745 C C . GLN A 1 227 ? 18.198 24.665 62.552 1.00 31.24 227 GLN A C 1
ATOM 1746 O O . GLN A 1 227 ? 18.499 25.758 63.035 1.00 29.92 227 GLN A O 1
ATOM 1752 N N . CYS A 1 228 ? 18.414 24.358 61.274 1.00 28.71 228 CYS A N 1
ATOM 1753 C CA . CYS A 1 228 ? 18.908 25.366 60.334 1.00 28.66 228 CYS A CA 1
ATOM 1754 C C . CYS A 1 228 ? 17.983 25.473 59.130 1.00 30.50 228 CYS A C 1
ATOM 1755 O O . CYS A 1 228 ? 17.686 24.476 58.457 1.00 27.83 228 CYS A O 1
ATOM 1758 N N . THR A 1 229 ? 17.519 26.690 58.870 1.00 27.92 229 THR A N 1
ATOM 1759 C CA . THR A 1 229 ? 16.676 26.952 57.713 1.00 27.47 229 THR A CA 1
ATOM 1760 C C . THR A 1 229 ? 17.445 27.941 56.842 1.00 24.75 229 THR A C 1
ATOM 1761 O O . THR A 1 229 ? 17.509 29.123 57.148 1.00 28.32 229 THR A O 1
ATOM 1765 N N . ARG A 1 230 ? 18.039 27.446 55.765 1.00 29.08 230 ARG A N 1
ATOM 1766 C CA . ARG A 1 230 ? 18.833 28.277 54.849 1.00 30.62 230 ARG A CA 1
ATOM 1767 C C . ARG A 1 230 ? 17.922 28.904 53.801 1.00 26.53 230 ARG A C 1
ATOM 1768 O O . ARG A 1 230 ? 17.346 28.205 52.971 1.00 28.10 230 ARG A O 1
ATOM 1776 N N . ILE A 1 231 ? 17.804 30.222 53.829 1.00 25.77 231 ILE A N 1
ATOM 1777 C CA . ILE A 1 231 ? 16.928 30.907 52.889 1.00 23.54 231 ILE A CA 1
ATOM 1778 C C . ILE A 1 231 ? 17.708 31.667 51.824 1.00 23.80 231 ILE A C 1
ATOM 1779 O O . ILE A 1 231 ? 18.454 32.597 52.128 1.00 16.83 231 ILE A O 1
ATOM 1784 N N . ALA A 1 232 ? 17.552 31.225 50.573 1.00 24.15 232 ALA A N 1
ATOM 1785 C CA . ALA A 1 232 ? 18.211 31.843 49.424 1.00 22.34 232 ALA A CA 1
ATOM 1786 C C . ALA A 1 232 ? 17.232 32.103 48.290 1.00 27.02 232 ALA A C 1
ATOM 1787 O O . ALA A 1 232 ? 16.369 31.271 47.997 1.00 25.01 232 ALA A O 1
ATOM 1789 N N . ASN A 1 233 ? 17.385 33.265 47.662 1.00 29.66 233 ASN A N 1
ATOM 1790 C CA . ASN A 1 233 ? 16.578 33.686 46.515 1.00 27.78 233 ASN A CA 1
ATOM 1791 C C . ASN A 1 233 ? 17.262 33.031 45.301 1.00 28.11 233 ASN A C 1
ATOM 1792 O O . ASN A 1 233 ? 18.480 33.113 45.157 1.00 24.82 233 ASN A O 1
ATOM 1797 N N . SER A 1 234 ? 16.499 32.356 44.445 1.00 24.71 234 SER A N 1
ATOM 1798 C CA . SER A 1 234 ? 17.104 31.696 43.285 1.00 22.97 234 SER A CA 1
ATOM 1799 C C . SER A 1 234 ? 17.845 32.641 42.334 1.00 24.36 234 SER A C 1
ATOM 1800 O O . SER A 1 234 ? 18.761 32.218 41.618 1.00 26.89 234 SER A O 1
ATOM 1803 N N . LEU A 1 235 ? 17.464 33.912 42.311 1.00 22.21 235 LEU A N 1
ATOM 1804 C CA . LEU A 1 235 ? 18.132 34.841 41.406 1.00 27.26 235 LEU A CA 1
ATOM 1805 C C . LEU A 1 235 ? 19.187 35.705 42.086 1.00 27.55 235 LEU A C 1
ATOM 1806 O O . LEU A 1 235 ? 19.760 36.603 41.471 1.00 26.67 235 LEU A O 1
ATOM 1811 N N . ASP A 1 236 ? 19.437 35.431 43.360 1.00 28.30 236 ASP A N 1
ATOM 1812 C CA . ASP A 1 236 ? 20.459 36.165 44.095 1.00 28.24 236 ASP A CA 1
ATOM 1813 C C . ASP A 1 236 ? 21.770 35.446 43.791 1.00 28.94 236 ASP A C 1
ATOM 1814 O O . ASP A 1 236 ? 21.903 34.253 44.067 1.00 31.52 236 ASP A O 1
ATOM 1819 N N . ILE A 1 237 ? 22.737 36.159 43.220 1.00 27.04 237 ILE A N 1
ATOM 1820 C CA . ILE A 1 237 ? 24.022 35.539 42.884 1.00 26.19 237 ILE A CA 1
ATOM 1821 C C . ILE A 1 237 ? 24.915 35.178 44.080 1.00 21.67 237 ILE A C 1
ATOM 1822 O O . ILE A 1 237 ? 25.685 34.226 44.004 1.00 25.77 237 ILE A O 1
ATOM 1827 N N . VAL A 1 238 ? 24.809 35.902 45.185 1.00 18.89 238 VAL A N 1
ATOM 1828 C CA . VAL A 1 238 ? 25.670 35.644 46.349 1.00 19.59 238 VAL A CA 1
ATOM 1829 C C . VAL A 1 238 ? 25.789 34.198 46.820 1.00 21.41 238 VAL A C 1
ATOM 1830 O O . VAL A 1 238 ? 26.897 33.687 46.990 1.00 24.98 238 VAL A O 1
ATOM 1834 N N . PRO A 1 239 ? 24.654 33.518 47.049 1.00 22.84 239 PRO A N 1
ATOM 1835 C CA . PRO A 1 239 ? 24.715 32.125 47.490 1.00 22.15 239 PRO A CA 1
ATOM 1836 C C . PRO A 1 239 ? 25.386 31.234 46.457 1.00 20.48 239 PRO A C 1
ATOM 1837 O O . PRO A 1 239 ? 25.704 30.088 46.762 1.00 21.61 239 PRO A O 1
ATOM 1841 N N . TYR A 1 240 ? 25.577 31.740 45.236 1.00 18.98 240 TYR A N 1
ATOM 1842 C CA . TYR A 1 240 ? 26.202 30.932 44.176 1.00 22.92 240 TYR A CA 1
ATOM 1843 C C . TYR A 1 240 ? 27.718 30.784 44.263 1.00 22.27 240 TYR A C 1
ATOM 1844 O O . TYR A 1 240 ? 28.326 30.123 43.421 1.00 21.58 240 TYR A O 1
ATOM 1853 N N . ALA A 1 241 ? 28.328 31.425 45.254 1.00 21.32 241 ALA A N 1
ATOM 1854 C CA . ALA A 1 241 ? 29.770 31.332 45.472 1.00 22.21 241 ALA A CA 1
ATOM 1855 C C . ALA A 1 241 ? 29.940 30.530 46.761 1.00 24.86 241 ALA A C 1
ATOM 1856 O O . ALA A 1 241 ? 29.129 30.679 47.688 1.00 24.94 241 ALA A O 1
ATOM 1858 N N . TRP A 1 242 ? 30.972 29.698 46.857 1.00 24.51 242 TRP A N 1
ATOM 1859 C CA . TRP A 1 242 ? 31.970 29.498 45.823 1.00 28.76 242 TRP A CA 1
ATOM 1860 C C . TRP A 1 242 ? 31.981 28.065 45.269 1.00 26.23 242 TRP A C 1
ATOM 1861 O O . TRP A 1 242 ? 33.007 27.588 44.798 1.00 28.12 242 TRP A O 1
ATOM 1872 N N . ASN A 1 243 ? 30.866 27.357 45.347 1.00 27.87 243 ASN A N 1
ATOM 1873 C CA . ASN A 1 243 ? 30.841 26.007 44.793 1.00 27.08 243 ASN A CA 1
ATOM 1874 C C . ASN A 1 243 ? 31.129 26.178 43.297 1.00 26.28 243 ASN A C 1
ATOM 1875 O O . ASN A 1 243 ? 30.534 27.037 42.650 1.00 25.36 243 ASN A O 1
ATOM 1880 N N . THR A 1 244 ? 32.048 25.385 42.746 1.00 28.24 244 THR A N 1
ATOM 1881 C CA . THR A 1 244 ? 32.402 25.541 41.333 1.00 31.88 244 THR A CA 1
ATOM 1882 C C . THR A 1 244 ? 31.225 25.451 40.357 1.00 32.58 244 THR A C 1
ATOM 1883 O O . THR A 1 244 ? 31.090 26.294 39.475 1.00 33.76 244 THR A O 1
ATOM 1887 N N . ASN A 1 245 ? 30.367 24.450 40.513 1.00 36.03 245 ASN A N 1
ATOM 1888 C CA . ASN A 1 245 ? 29.214 24.308 39.619 1.00 35.72 245 ASN A CA 1
ATOM 1889 C C . ASN A 1 245 ? 28.318 25.535 39.659 1.00 34.24 245 ASN A C 1
ATOM 1890 O O . ASN A 1 245 ? 27.850 26.011 38.624 1.00 32.06 245 ASN A O 1
ATOM 1895 N N . SER A 1 246 ? 28.066 26.023 40.870 1.00 31.97 246 SER A N 1
ATOM 1896 C CA . SER A 1 246 ? 27.246 27.205 41.083 1.00 27.45 246 SER A CA 1
ATOM 1897 C C . SER A 1 246 ? 27.857 28.436 40.425 1.00 28.21 246 SER A C 1
ATOM 1898 O O . SER A 1 246 ? 27.156 29.241 39.816 1.00 28.45 246 SER A O 1
ATOM 1901 N N . LEU A 1 247 ? 29.167 28.591 40.559 1.00 28.27 247 LEU A N 1
ATOM 1902 C CA . LEU A 1 247 ? 29.828 29.752 39.986 1.00 28.97 247 LEU A CA 1
ATOM 1903 C C . LEU A 1 247 ? 29.611 29.822 38.473 1.00 28.89 247 LEU A C 1
ATOM 1904 O O . LEU A 1 247 ? 29.403 30.901 37.906 1.00 27.61 247 LEU A O 1
ATOM 1909 N N . LYS A 1 248 ? 29.630 28.664 37.825 1.00 31.23 248 LYS A N 1
ATOM 1910 C CA . LYS A 1 248 ? 29.441 28.607 36.377 1.00 32.71 248 LYS A CA 1
ATOM 1911 C C . LYS A 1 248 ? 28.031 28.958 35.903 1.00 33.06 248 LYS A C 1
ATOM 1912 O O . LYS A 1 248 ? 27.738 28.897 34.713 1.00 33.69 248 LYS A O 1
ATOM 1918 N N . LYS A 1 249 ? 27.167 29.345 36.836 1.00 34.36 249 LYS A N 1
ATOM 1919 C CA . LYS A 1 249 ? 25.797 29.722 36.499 1.00 32.26 249 LYS A CA 1
ATOM 1920 C C . LYS A 1 249 ? 25.595 31.223 36.603 1.00 31.21 249 LYS A C 1
ATOM 1921 O O . LYS A 1 249 ? 24.535 31.731 36.235 1.00 27.54 249 LYS A O 1
ATOM 1927 N N . LEU A 1 250 ? 26.603 31.926 37.120 1.00 30.58 250 LEU A N 1
ATOM 1928 C CA . LEU A 1 250 ? 26.514 33.377 37.296 1.00 31.09 250 LEU A CA 1
ATOM 1929 C C . LEU A 1 250 ? 26.409 34.179 36.013 1.00 28.33 250 LEU A C 1
ATOM 1930 O O . LEU A 1 250 ? 25.662 35.145 35.957 1.00 33.69 250 LEU A O 1
ATOM 1935 N N . LYS A 1 251 ? 27.138 33.793 34.978 1.00 30.36 251 LYS A N 1
ATOM 1936 C CA . LYS A 1 251 ? 27.081 34.543 33.715 1.00 34.77 251 LYS A CA 1
ATOM 1937 C C . LYS A 1 251 ? 25.682 34.675 33.082 1.00 32.46 251 LYS A C 1
ATOM 1938 O O . LYS A 1 251 ? 25.371 35.688 32.450 1.00 28.90 251 LYS A O 1
ATOM 1944 N N . SER A 1 252 ? 24.841 33.656 33.244 1.00 35.31 252 SER A N 1
ATOM 1945 C CA . SER A 1 252 ? 23.512 33.679 32.632 1.00 33.90 252 SER A CA 1
ATOM 1946 C C . SER A 1 252 ? 22.344 33.563 33.593 1.00 34.63 252 SER A C 1
ATOM 1947 O O . SER A 1 252 ? 21.237 33.191 33.201 1.00 33.93 252 SER A O 1
ATOM 1950 N N . ILE A 1 253 ? 22.590 33.906 34.850 1.00 33.93 253 ILE A N 1
ATOM 1951 C CA . ILE A 1 253 ? 21.564 33.850 35.878 1.00 32.48 253 ILE A CA 1
ATOM 1952 C C . ILE A 1 253 ? 20.365 34.735 35.545 1.00 31.70 253 ILE A C 1
ATOM 1953 O O . ILE A 1 253 ? 19.244 34.413 35.924 1.00 32.22 253 ILE A O 1
ATOM 1958 N N . TYR A 1 254 ? 20.594 35.842 34.843 1.00 31.09 254 TYR A N 1
ATOM 1959 C CA . TYR A 1 254 ? 19.505 36.762 34.505 1.00 33.58 254 TYR A CA 1
ATOM 1960 C C . TYR A 1 254 ? 19.136 36.750 33.033 1.00 37.04 254 TYR A C 1
ATOM 1961 O O . 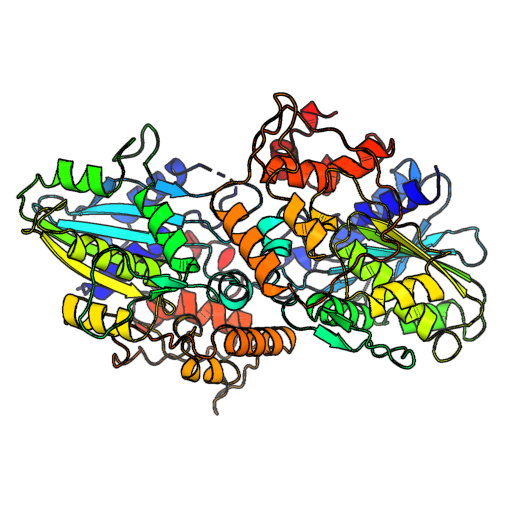TYR A 1 254 ? 18.738 37.770 32.467 1.00 36.98 254 TYR A O 1
ATOM 1970 N N . ILE A 1 255 ? 19.271 35.587 32.415 1.00 39.24 255 ILE A N 1
ATOM 1971 C CA . ILE A 1 255 ? 18.948 35.447 31.014 1.00 41.60 255 ILE A CA 1
ATOM 1972 C C . ILE A 1 255 ? 17.780 34.491 30.915 1.00 47.02 255 ILE A C 1
ATOM 1973 O O . ILE A 1 255 ? 17.943 33.280 31.073 1.00 48.46 255 ILE A O 1
ATOM 1978 N N . SER A 1 256 ? 16.596 35.041 30.680 1.00 48.83 256 SER A N 1
ATOM 1979 C CA . SER A 1 256 ? 15.399 34.228 30.543 1.00 53.83 256 SER A CA 1
ATOM 1980 C C . SER A 1 256 ? 14.776 34.469 29.173 1.00 58.31 256 SER A C 1
ATOM 1981 O O . SER A 1 256 ? 15.469 34.751 28.192 1.00 60.11 256 SER A O 1
ATOM 1984 N N . GLU A 1 257 ? 13.458 34.345 29.112 1.00 61.93 257 GLU A N 1
ATOM 1985 C CA . GLU A 1 257 ? 12.734 34.562 27.872 1.00 64.40 257 GLU A CA 1
ATOM 1986 C C . GLU A 1 257 ? 11.889 35.809 28.085 1.00 64.17 257 GLU A C 1
ATOM 1987 O O . GLU A 1 257 ? 11.180 36.259 27.189 1.00 65.05 257 GLU A O 1
ATOM 1993 N N . GLN A 1 258 ? 11.990 36.364 29.288 1.00 60.72 258 GLN A N 1
ATOM 1994 C CA . GLN A 1 258 ? 11.255 37.564 29.656 1.00 62.11 258 GLN A CA 1
ATOM 1995 C C . GLN A 1 258 ? 12.208 38.760 29.687 1.00 60.48 258 GLN A C 1
ATOM 1996 O O . GLN A 1 258 ? 11.781 39.913 29.562 1.00 57.93 258 GLN A O 1
ATOM 2002 N N . ALA A 1 259 ? 13.499 38.476 29.857 1.00 53.77 259 ALA A N 1
ATOM 2003 C CA . ALA A 1 259 ? 14.510 39.521 29.920 1.00 50.16 259 ALA A CA 1
ATOM 2004 C C . ALA A 1 259 ? 15.906 38.941 29.777 1.00 45.36 259 ALA A C 1
ATOM 2005 O O . ALA A 1 259 ? 16.111 37.743 29.944 1.00 41.60 259 ALA A O 1
ATOM 2007 N N . SER A 1 260 ? 16.866 39.807 29.470 1.00 46.22 260 SER A N 1
ATOM 2008 C CA . SER A 1 260 ? 18.254 39.388 29.296 1.00 43.91 260 SER A CA 1
ATOM 2009 C C . SER A 1 260 ? 19.221 40.430 29.834 1.00 42.96 260 SER A C 1
ATOM 2010 O O . SER A 1 260 ? 19.535 41.403 29.148 1.00 40.30 260 SER A O 1
ATOM 2013 N N . VAL A 1 261 ? 19.689 40.219 31.061 1.00 41.09 261 VAL A N 1
ATOM 2014 C CA . VAL A 1 261 ? 20.634 41.125 31.702 1.00 35.14 261 VAL A CA 1
ATOM 2015 C C . VAL A 1 261 ? 21.968 40.408 31.834 1.00 35.32 261 VAL A C 1
ATOM 2016 O O . VAL A 1 261 ? 22.100 39.489 32.632 1.00 40.41 261 VAL A O 1
ATOM 2020 N N . LYS A 1 262 ? 22.958 40.823 31.056 1.00 31.49 262 LYS A N 1
ATOM 2021 C CA . LYS A 1 262 ? 24.257 40.161 31.106 1.00 31.64 262 LYS A CA 1
ATOM 2022 C C . LYS A 1 262 ? 25.366 40.946 31.797 1.00 29.94 262 LYS A C 1
ATOM 2023 O O . LYS A 1 262 ? 25.371 42.181 31.800 1.00 28.63 262 LYS A O 1
ATOM 2029 N N . PRO A 1 263 ? 26.329 40.227 32.390 1.00 25.89 263 PRO A N 1
ATOM 2030 C CA . PRO A 1 263 ? 27.474 40.821 33.096 1.00 26.89 263 PRO A CA 1
ATOM 2031 C C . PRO A 1 263 ? 28.469 41.466 32.128 1.00 29.18 263 PRO A C 1
ATOM 2032 O O . PRO A 1 263 ? 28.718 40.930 31.039 1.00 27.25 263 PRO A O 1
ATOM 2036 N N . LEU A 1 264 ? 29.020 42.615 32.514 1.00 24.80 264 LEU A N 1
ATOM 2037 C CA . LEU A 1 264 ? 30.017 43.291 31.697 1.00 24.39 264 LEU A CA 1
ATOM 2038 C C . LEU A 1 264 ? 31.246 42.391 31.682 1.00 22.26 264 LEU A C 1
ATOM 2039 O O . LEU A 1 264 ? 31.384 41.496 32.518 1.00 24.04 264 LEU A O 1
ATOM 2044 N N . LEU A 1 265 ? 32.137 42.628 30.733 1.00 19.87 265 LEU A N 1
ATOM 2045 C CA . LEU A 1 265 ? 33.350 41.827 30.607 1.00 24.72 265 LEU A CA 1
ATOM 2046 C C . LEU A 1 265 ? 34.223 41.812 31.868 1.00 23.30 265 LEU A C 1
ATOM 2047 O O . LEU A 1 265 ? 34.838 40.791 32.181 1.00 22.91 265 LEU A O 1
ATOM 2052 N N . TYR A 1 266 ? 34.289 42.944 32.576 1.00 23.23 266 TYR A N 1
ATOM 2053 C CA . TYR A 1 266 ? 35.115 43.025 33.782 1.00 21.57 266 TYR A CA 1
ATOM 2054 C C . TYR A 1 266 ? 34.598 41.990 34.766 1.00 19.31 266 TYR A C 1
ATOM 2055 O O . TYR A 1 266 ? 35.380 41.285 35.380 1.00 23.17 266 TYR A O 1
ATOM 2064 N N . GLN A 1 267 ? 33.277 41.891 34.903 1.00 20.34 267 GLN A N 1
ATOM 2065 C CA . GLN A 1 267 ? 32.696 40.904 35.806 1.00 23.22 267 GLN A CA 1
ATOM 2066 C C . GLN A 1 267 ? 32.894 39.468 35.290 1.00 23.12 267 GLN A C 1
ATOM 2067 O O . GLN A 1 267 ? 33.067 38.534 36.078 1.00 21.87 267 GLN A O 1
ATOM 2073 N N . ARG A 1 268 ? 32.866 39.287 33.969 1.00 26.74 268 ARG A N 1
ATOM 2074 C CA . ARG A 1 268 ? 33.074 37.952 33.396 1.00 26.50 268 ARG A CA 1
ATOM 2075 C C . ARG A 1 268 ? 34.478 37.490 33.746 1.00 24.08 268 ARG A C 1
ATOM 2076 O O . ARG A 1 268 ? 34.677 36.318 34.047 1.00 24.87 268 ARG A O 1
ATOM 2084 N N . ALA A 1 269 ? 35.447 38.411 33.695 1.00 21.99 269 ALA A N 1
ATOM 2085 C CA . ALA A 1 269 ? 36.838 38.093 34.049 1.00 22.10 269 ALA A CA 1
ATOM 2086 C C . ALA A 1 269 ? 36.930 37.740 35.542 1.00 23.74 269 ALA A C 1
ATOM 2087 O O . ALA A 1 269 ? 37.646 36.809 35.923 1.00 23.52 269 ALA A O 1
ATOM 2089 N N . LEU A 1 270 ? 36.213 38.483 36.391 1.00 23.53 270 LEU A N 1
ATOM 2090 C CA . LEU A 1 270 ? 36.237 38.192 37.834 1.00 22.64 270 LEU A CA 1
ATOM 2091 C C . LEU A 1 270 ? 35.626 36.816 38.108 1.00 24.17 270 LEU A C 1
ATOM 2092 O O . LEU A 1 270 ? 36.165 36.045 38.895 1.00 24.51 270 LEU A O 1
ATOM 2097 N N . ILE A 1 271 ? 34.512 36.508 37.446 1.00 22.11 271 ILE A N 1
ATOM 2098 C CA . ILE A 1 271 ? 33.873 35.208 37.617 1.00 24.90 271 ILE A CA 1
ATOM 2099 C C . ILE A 1 271 ? 34.858 34.089 37.269 1.00 22.78 271 ILE A C 1
ATOM 2100 O O . ILE A 1 271 ? 35.017 33.139 38.037 1.00 24.85 271 ILE A O 1
ATOM 2105 N N . ARG A 1 272 ? 35.503 34.189 36.110 1.00 22.32 272 ARG A N 1
ATOM 2106 C CA . ARG A 1 272 ? 36.480 33.170 35.702 1.00 21.71 272 ARG A CA 1
ATOM 2107 C C . ARG A 1 272 ? 37.624 33.086 36.698 1.00 22.14 272 ARG A C 1
ATOM 2108 O O . ARG A 1 272 ? 38.095 31.997 37.004 1.00 25.54 272 ARG A O 1
ATOM 2116 N N . ALA A 1 273 ? 38.088 34.224 37.200 1.00 22.89 273 ALA A N 1
ATOM 2117 C CA . ALA A 1 273 ? 39.154 34.185 38.198 1.00 23.97 273 ALA A CA 1
ATOM 2118 C C . ALA A 1 273 ? 38.672 33.447 39.470 1.00 22.14 273 ALA A C 1
ATOM 2119 O O . ALA A 1 273 ? 39.401 32.622 40.022 1.00 29.80 273 ALA A O 1
ATOM 2121 N N . MET A 1 274 ? 37.450 33.732 39.924 1.00 24.42 274 MET A N 1
ATOM 2122 C CA . MET A 1 274 ? 36.878 33.064 41.104 1.00 25.11 274 MET A CA 1
ATOM 2123 C C . MET A 1 274 ? 36.838 31.543 40.896 1.00 28.58 274 MET A C 1
ATOM 2124 O O . MET A 1 274 ? 37.162 30.770 41.810 1.00 25.26 274 MET A O 1
ATOM 2129 N N . ILE A 1 275 ? 36.421 31.115 39.701 1.00 25.26 275 ILE A N 1
ATOM 2130 C CA . ILE A 1 275 ? 36.335 29.681 39.406 1.00 25.60 275 ILE A CA 1
ATOM 2131 C C . ILE A 1 275 ? 37.742 29.110 39.471 1.00 26.97 275 ILE A C 1
ATOM 2132 O O . ILE A 1 275 ? 37.994 28.124 40.164 1.00 29.14 275 ILE A O 1
ATOM 2137 N N . ALA A 1 276 ? 38.666 29.755 38.768 1.00 28.33 276 ALA A N 1
ATOM 2138 C CA . ALA A 1 276 ? 40.059 29.329 38.779 1.00 30.52 276 ALA A CA 1
ATOM 2139 C C . ALA A 1 276 ? 40.666 29.235 40.196 1.00 30.62 276 ALA A C 1
ATOM 2140 O O . ALA A 1 276 ? 41.328 28.249 40.533 1.00 29.48 276 ALA A O 1
ATOM 2142 N N . GLU A 1 277 ? 40.449 30.247 41.030 1.00 25.62 277 GLU A N 1
ATOM 2143 C CA . GLU A 1 277 ? 41.040 30.220 42.367 1.00 28.29 277 GLU A CA 1
ATOM 2144 C C . GLU A 1 277 ? 40.388 29.299 43.400 1.00 29.15 277 GLU A C 1
ATOM 2145 O O . GLU A 1 277 ? 41.012 28.989 44.411 1.00 31.43 277 GLU A O 1
ATOM 2151 N N . THR A 1 278 ? 39.156 28.849 43.164 1.00 30.48 278 THR A N 1
ATOM 2152 C CA . THR A 1 278 ? 38.496 27.951 44.110 1.00 29.10 278 THR A CA 1
ATOM 2153 C C . THR A 1 278 ? 38.324 26.538 43.539 1.00 34.26 278 THR A C 1
ATOM 2154 O O . THR A 1 278 ? 37.677 25.676 44.131 1.00 29.12 278 THR A O 1
ATOM 2158 N N . LYS A 1 279 ? 38.920 26.309 42.378 1.00 33.70 279 LYS A N 1
ATOM 2159 C CA . LYS A 1 279 ? 38.883 25.006 41.733 1.00 34.87 279 LYS A CA 1
ATOM 2160 C C . LYS A 1 279 ? 39.579 23.969 42.619 1.00 34.00 279 LYS A C 1
ATOM 2161 O O . LYS A 1 279 ? 40.724 24.154 43.028 1.00 31.17 279 LYS A O 1
ATOM 2167 N N . GLY A 1 280 ? 38.886 22.873 42.904 1.00 34.88 280 GLY A N 1
ATOM 2168 C CA . GLY A 1 280 ? 39.465 21.832 43.732 1.00 35.71 280 GLY A CA 1
ATOM 2169 C C . GLY A 1 280 ? 39.265 22.047 45.218 1.00 37.82 280 GLY A C 1
ATOM 2170 O O . GLY A 1 280 ? 39.635 21.190 46.013 1.00 39.34 280 GLY A O 1
ATOM 2171 N N . LYS A 1 281 ? 38.688 23.182 45.599 1.00 35.44 281 LYS A N 1
ATOM 2172 C CA . LYS A 1 281 ? 38.455 23.484 47.014 1.00 37.58 281 LYS A CA 1
ATOM 2173 C C . LYS A 1 281 ? 37.231 22.757 47.573 1.00 34.38 281 LYS A C 1
ATOM 2174 O O . LYS A 1 281 ? 37.066 22.645 48.787 1.00 32.87 281 LYS A O 1
ATOM 2180 N N . LYS A 1 282 ? 36.373 22.292 46.672 1.00 34.34 282 LYS A N 1
ATOM 2181 C CA . LYS A 1 282 ? 35.159 21.574 47.024 1.00 33.67 282 LYS A CA 1
ATOM 2182 C C . LYS A 1 282 ? 34.219 22.377 47.928 1.00 35.53 282 LYS A C 1
ATOM 2183 O O . LYS A 1 282 ? 33.620 21.841 48.869 1.00 28.11 282 LYS A O 1
ATOM 2189 N N . TYR A 1 283 ? 34.095 23.671 47.618 1.00 34.41 283 TYR A N 1
ATOM 2190 C CA . TYR A 1 283 ? 33.229 24.578 48.359 1.00 27.97 283 TYR A CA 1
ATOM 2191 C C . TYR A 1 283 ? 31.797 24.111 48.159 1.00 24.98 283 TYR A C 1
ATOM 2192 O O . TYR A 1 283 ? 31.400 23.792 47.038 1.00 29.25 283 TYR A O 1
ATOM 2201 N N . LYS A 1 284 ? 31.020 24.072 49.232 1.00 23.94 284 LYS A N 1
ATOM 2202 C CA . LYS A 1 284 ? 29.637 23.606 49.134 1.00 24.67 284 LYS A CA 1
ATOM 2203 C C . LYS A 1 284 ? 28.706 24.256 50.150 1.00 28.71 284 LYS A C 1
ATOM 2204 O O . LYS A 1 284 ? 29.081 24.519 51.292 1.00 25.53 284 LYS A O 1
ATOM 2210 N N . GLN A 1 285 ? 27.478 24.485 49.716 1.00 26.71 285 GLN A N 1
ATOM 2211 C CA . GLN A 1 285 ? 26.454 25.122 50.523 1.00 26.59 285 GLN A CA 1
ATOM 2212 C C . GLN A 1 285 ? 26.011 24.171 51.631 1.00 29.78 285 GLN A C 1
ATOM 2213 O O . GLN A 1 285 ? 26.032 22.956 51.445 1.00 26.77 285 GLN A O 1
ATOM 2219 N N . ILE A 1 286 ? 25.644 24.734 52.785 1.00 30.98 286 ILE A N 1
ATOM 2220 C CA . ILE A 1 286 ? 25.120 23.967 53.914 1.00 29.63 286 ILE A CA 1
ATOM 2221 C C . ILE A 1 286 ? 23.664 23.816 53.495 1.00 28.98 286 ILE A C 1
ATOM 2222 O O . ILE A 1 286 ? 23.143 24.685 52.792 1.00 21.90 286 ILE A O 1
ATOM 2227 N N . LYS A 1 287 ? 23.001 22.745 53.926 1.00 29.57 287 LYS A N 1
ATOM 2228 C CA . LYS A 1 287 ? 21.615 22.491 53.511 1.00 26.38 287 LYS A CA 1
ATOM 2229 C C . LYS A 1 287 ? 21.528 22.812 52.016 1.00 26.54 287 LYS A C 1
ATOM 2230 O O . LYS A 1 287 ? 20.694 23.591 51.567 1.00 26.42 287 LYS A O 1
ATOM 2236 N N . ALA A 1 288 ? 22.415 22.197 51.249 1.00 28.23 288 ALA A N 1
ATOM 2237 C CA . ALA A 1 288 ? 22.469 22.416 49.810 1.00 33.43 288 ALA A CA 1
ATOM 2238 C C . ALA A 1 288 ? 21.242 21.951 49.018 1.00 35.40 288 ALA A C 1
ATOM 2239 O O . ALA A 1 288 ? 21.035 22.388 47.887 1.00 38.52 288 ALA A O 1
ATOM 2241 N N . GLU A 1 289 ? 20.425 21.079 49.594 1.00 36.05 289 GLU A N 1
ATOM 2242 C CA . GLU A 1 289 ? 19.255 20.595 48.870 1.00 39.34 289 GLU A CA 1
ATOM 2243 C C . GLU A 1 289 ? 18.026 21.448 49.152 1.00 37.87 289 GLU A C 1
ATOM 2244 O O . GLU A 1 289 ? 16.966 21.229 48.568 1.00 38.67 289 GLU A O 1
ATOM 2250 N N . THR A 1 290 ? 18.160 22.409 50.055 1.00 29.76 290 THR A N 1
ATOM 2251 C CA . THR A 1 290 ? 17.041 23.266 50.382 1.00 27.50 290 THR A CA 1
ATOM 2252 C C . THR A 1 290 ? 16.550 24.031 49.156 1.00 31.93 290 THR A C 1
ATOM 2253 O O . THR A 1 290 ? 17.340 24.615 48.418 1.00 31.40 290 THR A O 1
ATOM 2257 N N . PRO A 1 291 ? 15.230 24.021 48.910 1.00 35.43 291 PRO A N 1
ATOM 2258 C CA . PRO A 1 291 ? 14.699 24.744 47.753 1.00 35.23 291 PRO A CA 1
ATOM 2259 C C . PRO A 1 291 ? 14.682 26.246 48.037 1.00 35.72 291 PRO A C 1
ATOM 2260 O O . PRO A 1 291 ? 14.270 26.681 49.111 1.00 34.17 291 PRO A O 1
ATOM 2264 N N . PRO A 1 292 ? 15.137 27.055 47.069 1.00 36.54 292 PRO A N 1
ATOM 2265 C CA . PRO A 1 292 ? 15.181 28.512 47.207 1.00 35.02 292 PRO A CA 1
ATOM 2266 C C . PRO A 1 292 ? 13.827 29.129 46.947 1.00 34.77 292 PRO A C 1
ATOM 2267 O O . PRO A 1 292 ? 12.897 28.454 46.509 1.00 37.19 292 PRO A O 1
ATOM 2271 N N . LEU A 1 293 ? 13.735 30.423 47.215 1.00 34.14 293 LEU A N 1
ATOM 2272 C CA . LEU A 1 293 ? 12.528 31.184 46.958 1.00 35.76 293 LEU A CA 1
ATOM 2273 C C . LEU A 1 293 ? 12.724 31.507 45.486 1.00 36.72 293 LEU A C 1
ATOM 2274 O O . LEU A 1 293 ? 13.769 32.042 45.120 1.00 38.54 293 LEU A O 1
ATOM 2279 N N . GLU A 1 294 ? 11.760 31.153 44.638 1.00 41.54 294 GLU A N 1
ATOM 2280 C CA . GLU A 1 294 ? 11.878 31.427 43.205 1.00 41.74 294 GLU A CA 1
ATOM 2281 C C . GLU A 1 294 ? 11.747 32.928 43.003 1.00 38.83 294 GLU A C 1
ATOM 2282 O O . GLU A 1 294 ? 10.679 33.496 43.226 1.00 35.20 294 GLU A O 1
ATOM 2288 N N . GLY A 1 295 ? 12.835 33.557 42.571 1.00 38.26 295 GLY A N 1
ATOM 2289 C CA . GLY A 1 295 ? 12.833 34.995 42.350 1.00 38.29 295 GLY A CA 1
ATOM 2290 C C . GLY A 1 295 ? 12.373 35.398 40.963 1.00 33.42 295 GLY A C 1
ATOM 2291 O O . GLY A 1 295 ? 12.257 34.560 40.080 1.00 31.82 295 GLY A O 1
ATOM 2292 N N . ASN A 1 296 ? 12.124 36.688 40.777 1.00 34.75 296 ASN A N 1
ATOM 2293 C CA . ASN A 1 296 ? 11.667 37.214 39.502 1.00 36.98 296 ASN A CA 1
ATOM 2294 C C . ASN A 1 296 ? 12.504 38.382 39.033 1.00 37.19 296 ASN A C 1
ATOM 2295 O O . ASN A 1 296 ? 12.627 39.386 39.733 1.00 36.63 296 ASN A O 1
ATOM 2300 N N . ILE A 1 297 ? 13.050 38.257 37.829 1.00 37.54 297 ILE A N 1
ATOM 2301 C CA . ILE A 1 297 ? 13.894 39.298 37.256 1.00 35.60 297 ILE A CA 1
ATOM 2302 C C . ILE A 1 297 ? 13.157 40.623 37.126 1.00 34.75 297 ILE A C 1
ATOM 2303 O O . ILE A 1 297 ? 12.121 40.687 36.481 1.00 37.08 297 ILE A O 1
ATOM 2308 N N . ASN A 1 298 ? 13.691 41.672 37.752 1.00 32.44 298 ASN A N 1
ATOM 2309 C CA . ASN A 1 298 ? 13.100 43.011 37.677 1.00 33.27 298 ASN A CA 1
ATOM 2310 C C . ASN A 1 298 ? 13.529 43.620 36.339 1.00 30.69 298 ASN A C 1
ATOM 2311 O O . ASN A 1 298 ? 14.659 44.097 36.191 1.00 34.53 298 ASN A O 1
ATOM 2316 N N . PRO A 1 299 ? 12.627 43.607 35.344 1.00 31.93 299 PRO A N 1
ATOM 2317 C CA . PRO A 1 299 ? 12.847 44.125 33.986 1.00 30.76 299 PRO A CA 1
ATOM 2318 C C . PRO A 1 299 ? 13.370 45.560 33.863 1.00 32.23 299 PRO A C 1
ATOM 2319 O O . PRO A 1 299 ? 14.028 45.902 32.889 1.00 33.66 299 PRO A O 1
ATOM 2323 N N . ILE A 1 300 ? 13.081 46.401 34.844 1.00 33.76 300 ILE A N 1
ATOM 2324 C CA . ILE A 1 300 ? 13.545 47.777 34.803 1.00 35.55 300 ILE A CA 1
ATOM 2325 C C . ILE A 1 300 ? 15.063 47.888 35.015 1.00 36.02 300 ILE A C 1
ATOM 2326 O O . ILE A 1 300 ? 15.693 48.815 34.515 1.00 37.77 300 ILE A O 1
ATOM 2331 N N . LEU A 1 301 ? 15.649 46.938 35.741 1.00 35.49 301 LEU A N 1
ATOM 2332 C CA . LEU A 1 301 ? 17.077 46.982 36.057 1.00 32.44 301 LEU A CA 1
ATOM 2333 C C . LEU A 1 301 ? 17.878 46.165 35.064 1.00 35.03 301 LEU A C 1
ATOM 2334 O O . LEU A 1 301 ? 18.117 44.975 35.279 1.00 32.54 301 LEU A O 1
ATOM 2339 N N . ILE A 1 302 ? 18.318 46.815 33.988 1.00 30.60 302 ILE A N 1
ATOM 2340 C CA . ILE A 1 302 ? 19.038 46.113 32.931 1.00 34.52 302 ILE A CA 1
ATOM 2341 C C . ILE A 1 302 ? 20.529 45.928 33.113 1.00 30.90 302 ILE A C 1
ATOM 2342 O O . ILE A 1 302 ? 21.173 45.326 32.255 1.00 29.36 302 ILE A O 1
ATOM 2347 N N . GLU A 1 303 ? 21.089 46.458 34.195 1.00 29.18 303 GLU A N 1
ATOM 2348 C CA . GLU A 1 303 ? 22.518 46.270 34.440 1.00 28.14 303 GLU A CA 1
ATOM 2349 C C . GLU A 1 303 ? 22.706 45.147 35.450 1.00 25.38 303 GLU A C 1
ATOM 2350 O O . GLU A 1 303 ? 22.116 45.167 36.530 1.00 22.04 303 GLU A O 1
ATOM 2356 N N . TYR A 1 304 ? 23.522 44.169 35.077 1.00 21.24 304 TYR A N 1
ATOM 2357 C CA . TYR A 1 304 ? 23.837 43.015 35.925 1.00 20.06 304 TYR A CA 1
ATOM 2358 C C . TYR A 1 304 ? 24.049 43.389 37.410 1.00 21.91 304 TYR A C 1
ATOM 2359 O O . TYR A 1 304 ? 23.342 42.900 38.293 1.00 25.18 304 TYR A O 1
ATOM 2368 N N . LEU A 1 305 ? 25.007 44.266 37.692 1.00 22.50 305 LEU A N 1
ATOM 2369 C CA . LEU A 1 305 ? 25.278 44.652 39.081 1.00 21.48 305 LEU A CA 1
ATOM 2370 C C . LEU A 1 305 ? 24.077 45.268 39.801 1.00 25.76 305 LEU A C 1
ATOM 2371 O O . LEU A 1 305 ? 23.911 45.080 41.007 1.00 22.60 305 LEU A O 1
ATOM 2376 N N . VAL A 1 306 ? 23.249 46.014 39.070 1.00 21.51 306 VAL A N 1
ATOM 2377 C CA . VAL A 1 306 ? 22.082 46.638 39.665 1.00 21.44 306 VAL A CA 1
ATOM 2378 C C . VAL A 1 306 ? 21.038 45.551 39.959 1.00 25.93 306 VAL A C 1
ATOM 2379 O O . VAL A 1 306 ? 20.461 45.497 41.051 1.00 24.63 306 VAL A O 1
ATOM 2383 N N . GLN A 1 307 ? 20.814 44.672 38.985 1.00 25.09 307 GLN A N 1
ATOM 2384 C CA . GLN A 1 307 ? 19.868 43.563 39.131 1.00 25.92 307 GLN A CA 1
ATOM 2385 C C . GLN A 1 307 ? 20.314 42.662 40.298 1.00 26.15 307 GLN A C 1
ATOM 2386 O O . GLN A 1 307 ? 19.498 42.147 41.061 1.00 27.69 307 GLN A O 1
ATOM 2392 N N . ALA A 1 308 ? 21.624 42.482 40.416 1.00 26.27 308 ALA A N 1
ATOM 2393 C CA . ALA A 1 308 ? 22.202 41.643 41.452 1.00 25.86 308 ALA A CA 1
ATOM 2394 C C . ALA A 1 308 ? 22.004 42.246 42.840 1.00 25.98 308 ALA A C 1
ATOM 2395 O O . ALA A 1 308 ? 21.727 41.529 43.810 1.00 23.99 308 ALA A O 1
ATOM 2397 N N . ALA A 1 309 ? 22.149 43.564 42.939 1.00 22.91 309 ALA A N 1
ATOM 2398 C CA . ALA A 1 309 ? 21.960 44.235 44.221 1.00 23.43 309 ALA A CA 1
ATOM 2399 C C . ALA A 1 309 ? 20.497 44.195 44.631 1.00 23.53 309 ALA A C 1
ATOM 2400 O O . ALA A 1 309 ? 20.166 44.130 45.821 1.00 27.82 309 ALA A O 1
ATOM 2402 N N . TYR A 1 310 ? 19.614 44.242 43.644 1.00 26.16 310 TYR A N 1
ATOM 2403 C CA . TYR A 1 310 ? 18.183 44.244 43.922 1.00 23.29 310 TYR A CA 1
ATOM 2404 C C . TYR A 1 310 ? 17.770 42.890 44.461 1.00 23.75 310 TYR A C 1
ATOM 2405 O O . TYR A 1 310 ? 17.100 42.802 45.485 1.00 23.14 310 TYR A O 1
ATOM 2414 N N . GLN A 1 311 ? 18.190 41.841 43.761 1.00 22.55 311 GLN A N 1
ATOM 2415 C CA . GLN A 1 311 ? 17.843 40.489 44.150 1.00 25.31 311 GLN A CA 1
ATOM 2416 C C . GLN A 1 311 ? 18.396 40.119 45.523 1.00 25.69 311 GLN A C 1
ATOM 2417 O O . GLN A 1 311 ? 17.744 39.397 46.279 1.00 25.27 311 GLN A O 1
ATOM 2423 N N . HIS A 1 312 ? 19.584 40.631 45.843 1.00 22.97 312 HIS A N 1
ATOM 2424 C CA . HIS A 1 312 ? 20.243 40.330 47.115 1.00 22.90 312 HIS A CA 1
ATOM 2425 C C . HIS A 1 312 ? 19.662 41.056 48.306 1.00 24.34 312 HIS A C 1
ATOM 2426 O O . HIS A 1 312 ? 19.541 40.486 49.396 1.00 21.83 312 HIS A O 1
ATOM 2433 N N . VAL A 1 313 ? 19.296 42.313 48.099 1.00 20.93 313 VAL A N 1
ATOM 2434 C CA . VAL A 1 313 ? 18.792 43.125 49.190 1.00 25.04 313 VAL A CA 1
ATOM 2435 C C . VAL A 1 313 ? 17.294 43.296 49.191 1.00 27.95 313 VAL A C 1
ATOM 2436 O O . VAL A 1 313 ? 16.653 43.090 50.220 1.00 27.79 313 VAL A O 1
ATOM 2440 N N . VAL A 1 314 ? 16.723 43.655 48.046 1.00 28.06 314 VAL A N 1
ATOM 2441 C CA . VAL A 1 314 ? 15.283 43.842 47.995 1.00 31.28 314 VAL A CA 1
ATOM 2442 C C . VAL A 1 314 ? 14.538 42.515 47.868 1.00 26.76 314 VAL A C 1
ATOM 2443 O O . VAL A 1 314 ? 13.444 42.349 48.403 1.00 27.21 314 VAL A O 1
ATOM 2447 N N . GLY A 1 315 ? 15.162 41.569 47.179 1.00 28.55 315 GLY A N 1
ATOM 2448 C CA . GLY A 1 315 ? 14.565 40.268 46.939 1.00 28.55 315 GLY A CA 1
ATOM 2449 C C . GLY A 1 315 ? 13.932 39.542 48.108 1.00 35.14 315 GLY A C 1
ATOM 2450 O O . GLY A 1 315 ? 12.778 39.095 48.026 1.00 33.82 315 GLY A O 1
ATOM 2451 N N . TYR A 1 316 ? 14.677 39.419 49.201 1.00 30.37 316 TYR A N 1
ATOM 2452 C CA . TYR A 1 316 ? 14.182 38.707 50.368 1.00 30.42 316 TYR A CA 1
ATOM 2453 C C . TYR A 1 316 ? 12.911 39.273 50.991 1.00 31.59 316 TYR A C 1
ATOM 2454 O O . TYR A 1 316 ? 11.922 38.551 51.127 1.00 31.07 316 TYR A O 1
ATOM 2463 N N . PRO A 1 317 ? 12.904 40.559 51.377 1.00 31.20 317 PRO A N 1
ATOM 2464 C CA . PRO A 1 317 ? 11.675 41.101 51.970 1.00 30.60 317 PRO A CA 1
ATOM 2465 C C . PRO A 1 317 ? 10.518 41.074 50.979 1.00 36.41 317 PRO A C 1
ATOM 2466 O O . PRO A 1 317 ? 9.351 41.034 51.366 1.00 39.34 317 PRO A O 1
ATOM 2470 N N . GLU A 1 318 ? 10.841 41.073 49.692 1.00 37.53 318 GLU A N 1
ATOM 2471 C CA . GLU A 1 318 ? 9.802 41.054 48.677 1.00 39.94 318 GLU A CA 1
ATOM 2472 C C . GLU A 1 318 ? 9.187 39.672 48.495 1.00 38.69 318 GLU A C 1
ATOM 2473 O O . GLU A 1 318 ? 7.967 39.521 48.506 1.00 44.47 318 GLU A O 1
ATOM 2479 N N . LEU A 1 319 ? 10.028 38.661 48.345 1.00 35.53 319 LEU A N 1
ATOM 2480 C CA . LEU A 1 319 ? 9.552 37.297 48.156 1.00 34.38 319 LEU A CA 1
ATOM 2481 C C . LEU A 1 319 ? 8.955 36.694 49.432 1.00 35.52 319 LEU A C 1
ATOM 2482 O O . LEU A 1 319 ? 8.336 35.630 49.403 1.00 34.17 319 LEU A O 1
ATOM 2487 N N . MET A 1 320 ? 9.146 37.377 50.552 1.00 35.86 320 MET A N 1
ATOM 2488 C CA . MET A 1 320 ? 8.656 36.883 51.830 1.00 35.65 320 MET A CA 1
ATOM 2489 C C . MET A 1 320 ? 7.535 37.746 52.385 1.00 36.03 320 MET A C 1
ATOM 2490 O O . MET A 1 320 ? 7.228 37.685 53.577 1.00 40.18 320 MET A O 1
ATOM 2495 N N . GLY A 1 321 ? 6.926 38.542 51.513 1.00 35.94 321 GLY A N 1
ATOM 2496 C CA . GLY A 1 321 ? 5.835 39.413 51.916 1.00 34.36 321 GLY A CA 1
ATOM 2497 C C . GLY A 1 321 ? 6.150 40.353 53.062 1.00 35.82 321 GLY A C 1
ATOM 2498 O O . GLY A 1 321 ? 5.321 40.564 53.949 1.00 40.60 321 GLY A O 1
ATOM 2499 N N . MET A 1 322 ? 7.330 40.951 53.039 1.00 32.48 322 MET A N 1
ATOM 2500 C CA . MET A 1 322 ? 7.728 41.837 54.120 1.00 34.12 322 MET A CA 1
ATOM 2501 C C . MET A 1 322 ? 7.995 43.273 53.662 1.00 36.75 322 MET A C 1
ATOM 2502 O O . MET A 1 322 ? 8.457 44.112 54.448 1.00 32.70 322 MET A O 1
ATOM 2507 N N . MET A 1 323 ? 7.689 43.551 52.398 1.00 39.37 323 MET A N 1
ATOM 2508 C CA . MET A 1 323 ? 7.902 44.879 51.833 1.00 44.65 323 MET A CA 1
ATOM 2509 C C . MET A 1 323 ? 7.316 45.993 52.690 1.00 47.10 323 MET A C 1
ATOM 2510 O O . MET A 1 323 ? 7.960 47.012 52.915 1.00 49.75 323 MET A O 1
ATOM 2515 N N . ASP A 1 324 ? 6.108 45.801 53.194 1.00 46.28 324 ASP A N 1
ATOM 2516 C CA . ASP A 1 324 ? 5.493 46.838 54.007 1.00 46.51 324 ASP A CA 1
ATOM 2517 C C . ASP A 1 324 ? 5.918 46.737 55.452 1.00 45.44 324 ASP A C 1
ATOM 2518 O O . ASP A 1 324 ? 5.545 47.576 56.268 1.00 44.95 324 ASP A O 1
ATOM 2523 N N . ASP A 1 325 ? 6.715 45.717 55.758 1.00 43.02 325 ASP A N 1
ATOM 2524 C CA . ASP A 1 325 ? 7.175 45.476 57.121 1.00 39.84 325 ASP A CA 1
ATOM 2525 C C . ASP A 1 325 ? 8.610 45.894 57.449 1.00 43.40 325 ASP A C 1
ATOM 2526 O O . ASP A 1 325 ? 8.915 46.182 58.617 1.00 42.56 325 ASP A O 1
ATOM 2531 N N . ILE A 1 326 ? 9.478 45.921 56.434 1.00 38.37 326 ILE A N 1
ATOM 2532 C CA . ILE A 1 326 ? 10.886 46.295 56.601 1.00 35.52 326 ILE A CA 1
ATOM 2533 C C . ILE A 1 326 ? 11.222 47.556 55.790 1.00 33.76 326 ILE A C 1
ATOM 2534 O O . ILE A 1 326 ? 11.301 47.515 54.563 1.00 32.82 326 ILE A O 1
ATOM 2539 N N . PRO A 1 327 ? 11.444 48.686 56.481 1.00 32.06 327 PRO A N 1
ATOM 2540 C CA . PRO A 1 327 ? 11.763 50.010 55.923 1.00 35.73 327 PRO A CA 1
ATOM 2541 C C . PRO A 1 327 ? 13.116 50.119 55.258 1.00 32.07 327 PRO A C 1
ATOM 2542 O O . PRO A 1 327 ? 14.040 50.722 55.801 1.00 32.92 327 PRO A O 1
ATOM 2546 N N . LEU A 1 328 ? 13.213 49.552 54.070 1.00 34.50 328 LEU A N 1
ATOM 2547 C CA . LEU A 1 328 ? 14.461 49.535 53.324 1.00 39.35 328 LEU A CA 1
ATOM 2548 C C . LEU A 1 328 ? 15.107 50.901 53.153 1.00 41.88 328 LEU A C 1
ATOM 2549 O O . LEU A 1 328 ? 16.266 51.091 53.517 1.00 45.46 328 LEU A O 1
ATOM 2554 N N . THR A 1 329 ? 14.355 51.850 52.608 1.00 44.76 329 THR A N 1
ATOM 2555 C CA . THR A 1 329 ? 14.869 53.195 52.378 1.00 43.59 329 THR A CA 1
ATOM 2556 C C . THR A 1 329 ? 15.383 53.833 53.666 1.00 41.94 329 THR A C 1
ATOM 2557 O O . THR A 1 329 ? 16.345 54.601 53.654 1.00 43.38 329 THR A O 1
ATOM 2561 N N . ASP A 1 330 ? 14.759 53.508 54.788 1.00 41.15 330 ASP A N 1
ATOM 2562 C CA . ASP A 1 330 ? 15.206 54.072 56.047 1.00 37.66 330 ASP A CA 1
ATOM 2563 C C . ASP A 1 330 ? 16.486 53.407 56.525 1.00 39.56 330 ASP A C 1
ATOM 2564 O O . ASP A 1 330 ? 17.313 54.028 57.193 1.00 36.34 330 ASP A O 1
ATOM 2569 N N . ILE A 1 331 ? 16.654 52.134 56.190 1.00 38.15 331 ILE A N 1
ATOM 2570 C CA . ILE A 1 331 ? 17.849 51.417 56.610 1.00 36.51 331 ILE A CA 1
ATOM 2571 C C . ILE A 1 331 ? 19.045 51.682 55.698 1.00 33.75 331 ILE A C 1
ATOM 2572 O O . ILE A 1 331 ? 20.130 52.003 56.167 1.00 31.51 331 ILE A O 1
ATOM 2577 N N . PHE A 1 332 ? 18.843 51.545 54.393 1.00 33.73 332 PHE A N 1
ATOM 2578 C CA . PHE A 1 332 ? 19.937 51.727 53.449 1.00 36.12 332 PHE A CA 1
ATOM 2579 C C . PHE A 1 332 ? 20.083 53.131 52.908 1.00 41.52 332 PHE A C 1
ATOM 2580 O O . PHE A 1 332 ? 21.110 53.504 52.361 1.00 39.57 332 PHE A O 1
ATOM 2588 N N . GLU A 1 333 ? 19.058 53.941 53.083 1.00 46.28 333 GLU A N 1
ATOM 2589 C CA . GLU A 1 333 ? 19.127 55.304 52.574 1.00 50.22 333 GLU A CA 1
ATOM 2590 C C . GLU A 1 333 ? 19.534 55.276 51.110 1.00 52.31 333 GLU A C 1
ATOM 2591 O O . GLU A 1 333 ? 18.929 54.577 50.297 1.00 52.38 333 GLU A O 1
ATOM 2597 N N . ASP A 1 334 ? 20.575 56.040 50.802 1.00 53.94 334 ASP A N 1
ATOM 2598 C CA . ASP A 1 334 ? 21.020 56.142 49.437 1.00 58.54 334 ASP A CA 1
ATOM 2599 C C . ASP A 1 334 ? 21.777 54.951 48.968 1.00 58.17 334 ASP A C 1
ATOM 2600 O O . ASP A 1 334 ? 22.204 54.916 47.808 1.00 57.83 334 ASP A O 1
ATOM 2605 N N . ALA A 1 335 ? 21.919 53.948 49.830 1.00 58.30 335 ALA A N 1
ATOM 2606 C CA . ALA A 1 335 ? 22.612 52.747 49.407 1.00 56.35 335 ALA A CA 1
ATOM 2607 C C . ALA A 1 335 ? 21.735 52.052 48.391 1.00 55.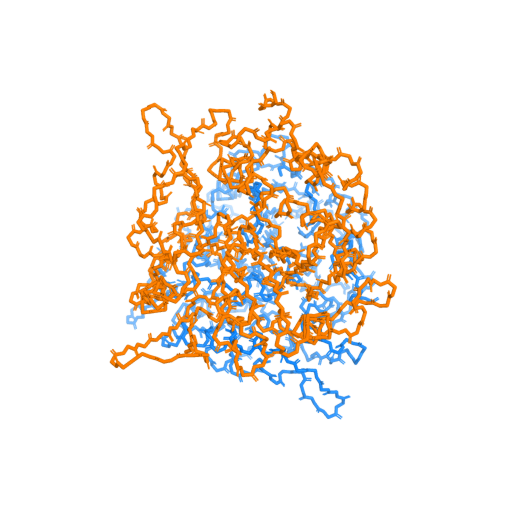08 335 ALA A C 1
ATOM 2608 O O . ALA A 1 335 ? 22.228 51.322 47.532 1.00 54.84 335 ALA A O 1
ATOM 2610 N N . ILE A 1 336 ? 20.431 52.280 48.510 1.00 55.97 336 ILE A N 1
ATOM 2611 C CA . ILE A 1 336 ? 19.445 51.696 47.614 1.00 58.28 336 ILE A CA 1
ATOM 2612 C C . ILE A 1 336 ? 19.223 52.645 46.446 1.00 54.37 336 ILE A C 1
ATOM 2613 O O . ILE A 1 336 ? 18.217 52.563 45.755 1.00 53.99 336 ILE A O 1
ATOM 2618 N N . ALA A 1 337 ? 20.165 53.562 46.254 1.00 57.95 337 ALA A N 1
ATOM 2619 C CA . ALA A 1 337 ? 20.109 54.539 45.164 1.00 60.71 337 ALA A CA 1
ATOM 2620 C C . ALA A 1 337 ? 18.836 54.454 44.316 1.00 59.70 337 ALA A C 1
ATOM 2621 O O . ALA A 1 337 ? 17.793 54.994 44.688 1.00 61.33 337 ALA A O 1
ATOM 2623 N N . GLY A 1 338 ? 18.918 53.765 43.183 1.00 59.61 338 GLY A N 1
ATOM 2624 C CA . GLY A 1 338 ? 17.759 53.664 42.318 1.00 60.47 338 GLY A CA 1
ATOM 2625 C C . GLY A 1 338 ? 17.175 52.272 42.218 1.00 64.70 338 GLY A C 1
ATOM 2626 O O . GLY A 1 338 ? 16.284 52.020 41.403 1.00 64.41 338 GLY A O 1
ATOM 2627 N N . LEU A 1 339 ? 17.677 51.355 43.035 1.00 63.31 339 LEU A N 1
ATOM 2628 C CA . LEU A 1 339 ? 17.166 49.995 43.009 1.00 62.21 339 LEU A CA 1
ATOM 2629 C C . LEU A 1 339 ? 15.642 49.989 43.057 1.00 62.12 339 LEU A C 1
ATOM 2630 O O . LEU A 1 339 ? 14.985 49.356 42.233 1.00 61.63 339 LEU A O 1
ATOM 2635 N N . LEU A 1 340 ? 15.090 50.705 44.029 1.00 64.08 340 LEU A N 1
ATOM 2636 C CA . LEU A 1 340 ? 13.648 50.781 44.217 1.00 61.28 340 LEU A CA 1
ATOM 2637 C C . LEU A 1 340 ? 13.026 51.615 43.106 1.00 60.38 340 LEU A C 1
ATOM 2638 O O . LEU A 1 340 ? 12.446 52.676 43.416 1.00 63.11 340 LEU A O 1
ATOM 2643 N N . TYR B 1 3 ? 58.476 76.666 39.225 1.00 36.30 3 TYR B N 1
ATOM 2644 C CA . TYR B 1 3 ? 58.021 75.270 39.482 1.00 32.34 3 TYR B CA 1
ATOM 2645 C C . TYR B 1 3 ? 58.608 74.324 38.454 1.00 31.39 3 TYR B C 1
ATOM 2646 O O . TYR B 1 3 ? 58.597 74.613 37.260 1.00 37.00 3 TYR B O 1
ATOM 2655 N N . THR B 1 4 ? 59.141 73.201 38.914 1.00 33.06 4 THR B N 1
ATOM 2656 C CA . THR B 1 4 ? 59.703 72.208 38.001 1.00 32.95 4 THR B CA 1
ATOM 2657 C C . THR B 1 4 ? 58.562 71.475 37.252 1.00 29.92 4 THR B C 1
ATOM 2658 O O . THR B 1 4 ? 57.389 71.609 37.606 1.00 25.78 4 THR B O 1
ATOM 2662 N N . LYS B 1 5 ? 58.917 70.709 36.222 1.00 28.59 5 LYS B N 1
ATOM 2663 C CA . LYS B 1 5 ? 57.926 69.950 35.445 1.00 30.77 5 LYS B CA 1
ATOM 2664 C C . LYS B 1 5 ? 57.251 68.920 36.354 1.00 27.87 5 LYS B C 1
ATOM 2665 O O . LYS B 1 5 ? 56.044 68.706 36.286 1.00 30.36 5 LYS B O 1
ATOM 2671 N N . GLU B 1 6 ? 58.039 68.292 37.217 1.00 30.17 6 GLU B N 1
ATOM 2672 C CA . GLU B 1 6 ? 57.500 67.293 38.120 1.00 30.58 6 GLU B CA 1
ATOM 2673 C C . GLU B 1 6 ? 56.463 67.895 39.072 1.00 29.45 6 GLU B C 1
ATOM 2674 O O . GLU B 1 6 ? 55.383 67.323 39.249 1.00 29.17 6 GLU B O 1
ATOM 2680 N N . GLN B 1 7 ? 56.777 69.046 39.673 1.00 26.26 7 GLN B N 1
ATOM 2681 C CA . GLN B 1 7 ? 55.843 69.711 40.587 1.00 23.46 7 GLN B CA 1
ATOM 2682 C C . GLN B 1 7 ? 54.590 70.089 39.829 1.00 25.10 7 GLN B C 1
ATOM 2683 O O . GLN B 1 7 ? 53.483 69.965 40.344 1.00 25.84 7 GLN B O 1
ATOM 2689 N N . LEU B 1 8 ? 54.765 70.558 38.598 1.00 26.07 8 LEU B N 1
ATOM 2690 C CA . LEU B 1 8 ? 53.626 70.920 37.765 1.00 28.11 8 LEU B CA 1
ATOM 2691 C C . LEU B 1 8 ? 52.752 69.674 37.471 1.00 28.23 8 LEU B C 1
ATOM 2692 O O . LEU B 1 8 ? 51.518 69.706 37.607 1.00 24.40 8 LEU B O 1
ATOM 2697 N N . MET B 1 9 ? 53.381 68.579 37.052 1.00 22.98 9 MET B N 1
ATOM 2698 C CA . MET B 1 9 ? 52.603 67.376 36.797 1.00 23.18 9 MET B CA 1
ATOM 2699 C C . MET B 1 9 ? 51.923 66.918 38.093 1.00 23.75 9 MET B C 1
ATOM 2700 O O . MET B 1 9 ? 50.827 66.375 38.055 1.00 21.64 9 MET B O 1
ATOM 2705 N N . LEU B 1 10 ? 52.552 67.153 39.247 1.00 26.36 10 LEU B N 1
ATOM 2706 C CA . LEU B 1 10 ? 51.923 66.759 40.515 1.00 24.08 10 LEU B CA 1
ATOM 2707 C C . LEU B 1 10 ? 50.593 67.509 40.685 1.00 23.31 10 LEU B C 1
ATOM 2708 O O . LEU B 1 10 ? 49.555 66.917 41.042 1.00 24.67 10 LEU B O 1
ATOM 2713 N N . ALA B 1 11 ? 50.614 68.811 40.417 1.00 21.44 11 ALA B N 1
ATOM 2714 C CA . ALA B 1 11 ? 49.401 69.614 40.560 1.00 24.09 11 ALA B CA 1
ATOM 2715 C C . ALA B 1 11 ? 48.304 69.116 39.624 1.00 23.33 11 ALA B C 1
ATOM 2716 O O . ALA B 1 11 ? 47.144 69.025 40.019 1.00 24.02 11 ALA B O 1
ATOM 2718 N N . PHE B 1 12 ? 48.667 68.789 38.385 1.00 25.20 12 PHE B N 1
ATOM 2719 C CA . PHE B 1 12 ? 47.675 68.300 37.429 1.00 26.93 12 PHE B CA 1
ATOM 2720 C C . PHE B 1 12 ? 47.092 66.958 37.901 1.00 23.85 12 PHE B C 1
ATOM 2721 O O . PHE B 1 12 ? 45.877 66.723 37.831 1.00 20.39 12 PHE B O 1
ATOM 2729 N N . SER B 1 13 ? 47.968 66.105 38.414 1.00 22.81 13 SER B N 1
ATOM 2730 C CA . SER B 1 13 ? 47.569 64.810 38.922 1.00 22.69 13 SER B CA 1
ATOM 2731 C C . SER B 1 13 ? 46.655 64.983 40.124 1.00 22.39 13 SER B C 1
ATOM 2732 O O . SER B 1 13 ? 45.692 64.231 40.282 1.00 23.96 13 SER B O 1
ATOM 2735 N N . TYR B 1 14 ? 46.947 65.959 40.983 1.00 19.31 14 TYR B N 1
ATOM 2736 C CA . TYR B 1 14 ? 46.092 66.159 42.148 1.00 19.55 14 TYR B CA 1
ATOM 2737 C C . TYR B 1 14 ? 44.798 66.894 41.827 1.00 22.67 14 TYR B C 1
ATOM 2738 O O . TYR B 1 14 ? 43.795 66.707 42.520 1.00 21.78 14 TYR B O 1
ATOM 2747 N N . MET B 1 15 ? 44.797 67.721 40.778 1.00 23.58 15 MET B N 1
ATOM 2748 C CA . MET B 1 15 ? 43.560 68.429 40.421 1.00 26.71 15 MET B CA 1
ATOM 2749 C C . MET B 1 15 ? 42.551 67.422 39.867 1.00 27.17 15 MET B C 1
ATOM 2750 O O . MET B 1 15 ? 41.353 67.703 39.775 1.00 30.35 15 MET B O 1
ATOM 2755 N N . SER B 1 16 ? 43.051 66.251 39.488 1.00 23.89 16 SER B N 1
ATOM 2756 C CA . SER B 1 16 ? 42.193 65.184 38.974 1.00 25.01 16 SER B CA 1
ATOM 2757 C C . SER B 1 16 ? 41.221 64.735 40.064 1.00 23.46 16 SER B C 1
ATOM 2758 O O . SER B 1 16 ? 40.152 64.225 39.764 1.00 23.82 16 SER B O 1
ATOM 2761 N N . TYR B 1 17 ? 41.604 64.899 41.329 1.00 21.50 17 TYR B N 1
ATOM 2762 C CA . TYR B 1 17 ? 40.750 64.418 42.415 1.00 25.29 17 TYR B CA 1
ATOM 2763 C C . TYR B 1 17 ? 39.553 65.263 42.816 1.00 27.96 17 TYR B C 1
ATOM 2764 O O . TYR B 1 17 ? 38.804 64.876 43.717 1.00 30.62 17 TYR B O 1
ATOM 2773 N N . TYR B 1 18 ? 39.349 66.414 42.174 1.00 27.86 18 TYR B N 1
ATOM 2774 C CA . TYR B 1 18 ? 38.179 67.218 42.533 1.00 28.32 18 TYR B CA 1
ATOM 2775 C C . TYR B 1 18 ? 36.946 66.363 42.298 1.00 28.97 18 TYR B C 1
ATOM 2776 O O . TYR B 1 18 ? 36.801 65.746 41.241 1.00 29.16 18 TYR B O 1
ATOM 2785 N N . GLY B 1 19 ? 36.067 66.329 43.298 1.00 32.30 19 GLY B N 1
ATOM 2786 C CA . GLY B 1 19 ? 34.860 65.526 43.213 1.00 30.91 19 GLY B CA 1
ATOM 2787 C C . GLY B 1 19 ? 35.094 64.066 43.612 1.00 31.75 19 GLY B C 1
ATOM 2788 O O . GLY B 1 19 ? 34.166 63.265 43.599 1.00 28.38 19 GLY B O 1
ATOM 2789 N N . ILE B 1 20 ? 36.320 63.714 43.988 1.00 26.68 20 ILE B N 1
ATOM 2790 C CA . ILE B 1 20 ? 36.621 62.329 44.339 1.00 28.25 20 ILE B CA 1
ATOM 2791 C C . ILE B 1 20 ? 35.778 61.770 45.488 1.00 30.22 20 ILE B C 1
ATOM 2792 O O . ILE B 1 20 ? 35.580 60.553 45.573 1.00 27.69 20 ILE B O 1
ATOM 2797 N N . THR B 1 21 ? 35.274 62.640 46.365 1.00 26.28 21 THR B N 1
ATOM 2798 C CA . THR B 1 21 ? 34.484 62.157 47.495 1.00 32.93 21 THR B CA 1
ATOM 2799 C C . THR B 1 21 ? 32.997 61.924 47.196 1.00 36.76 21 THR B C 1
ATOM 2800 O O . THR B 1 21 ? 32.285 61.348 48.012 1.00 37.55 21 THR B O 1
ATOM 2804 N N . HIS B 1 22 ? 32.522 62.361 46.035 1.00 39.70 22 HIS B N 1
ATOM 2805 C CA . HIS B 1 22 ? 31.125 62.134 45.685 1.00 44.52 22 HIS B CA 1
ATOM 2806 C C . HIS B 1 22 ? 30.860 60.635 45.454 1.00 44.73 22 HIS B C 1
ATOM 2807 O O . HIS B 1 22 ? 31.768 59.856 45.145 1.00 39.64 22 HIS B O 1
ATOM 2814 N N . THR B 1 23 ? 29.605 60.238 45.617 1.00 48.02 23 THR B N 1
ATOM 2815 C CA . THR B 1 23 ? 29.207 58.855 45.400 1.00 49.66 23 THR B CA 1
ATOM 2816 C C . THR B 1 23 ? 27.873 58.852 44.685 1.00 52.30 23 THR B C 1
ATOM 2817 O O . THR B 1 23 ? 27.314 59.909 44.390 1.00 56.77 23 THR B O 1
ATOM 2821 N N . GLY B 1 24 ? 27.361 57.662 44.404 1.00 55.79 24 GLY B N 1
ATOM 2822 C CA . GLY B 1 24 ? 26.087 57.571 43.718 1.00 60.84 24 GLY B CA 1
ATOM 2823 C C . GLY B 1 24 ? 26.121 58.153 42.318 1.00 61.46 24 GLY B C 1
ATOM 2824 O O . GLY B 1 24 ? 26.960 57.774 41.495 1.00 62.17 24 GLY B O 1
ATOM 2825 N N . SER B 1 25 ? 25.211 59.082 42.043 1.00 61.81 25 SER B N 1
ATOM 2826 C CA . SER B 1 25 ? 25.142 59.689 40.720 1.00 62.39 25 SER B CA 1
ATOM 2827 C C . SER B 1 25 ? 26.138 60.813 40.602 1.00 60.61 25 SER B C 1
ATOM 2828 O O . SER B 1 25 ? 26.643 61.084 39.513 1.00 63.64 25 SER B O 1
ATOM 2831 N N . ALA B 1 26 ? 26.419 61.463 41.727 1.00 56.64 26 ALA B N 1
ATOM 2832 C CA . ALA B 1 26 ? 27.341 62.593 41.748 1.00 54.27 26 ALA B CA 1
ATOM 2833 C C . ALA B 1 26 ? 28.651 62.305 41.020 1.00 48.59 26 ALA B C 1
ATOM 2834 O O . ALA B 1 26 ? 29.256 63.205 40.440 1.00 45.39 26 ALA B O 1
ATOM 2836 N N . LYS B 1 27 ? 29.073 61.045 41.043 1.00 46.77 27 LYS B N 1
ATOM 2837 C CA . LYS B 1 27 ? 30.321 60.640 40.403 1.00 48.86 27 LYS B CA 1
ATOM 2838 C C . LYS B 1 27 ? 30.349 60.876 38.891 1.00 47.87 27 LYS B C 1
ATOM 2839 O O . LYS B 1 27 ? 31.422 60.976 38.304 1.00 47.90 27 LYS B O 1
ATOM 2845 N N . LYS B 1 28 ? 29.177 60.981 38.268 1.00 46.60 28 LYS B N 1
ATOM 2846 C CA . LYS B 1 28 ? 29.099 61.201 36.829 1.00 43.78 28 LYS B CA 1
ATOM 2847 C C . LYS B 1 28 ? 29.046 62.674 36.453 1.00 42.28 28 LYS B C 1
ATOM 2848 O O . LYS B 1 28 ? 29.097 63.016 35.273 1.00 41.73 28 LYS B O 1
ATOM 2854 N N . ASN B 1 29 ? 28.948 63.559 37.438 1.00 41.08 29 ASN B N 1
ATOM 2855 C CA . ASN B 1 29 ? 28.855 64.974 37.103 1.00 41.15 29 ASN B CA 1
ATOM 2856 C C . ASN B 1 29 ? 30.182 65.548 36.623 1.00 36.89 29 ASN B C 1
ATOM 2857 O O . ASN B 1 29 ? 30.997 66.026 37.408 1.00 36.86 29 ASN B O 1
ATOM 2862 N N . ALA B 1 30 ? 30.374 65.500 35.311 1.00 34.68 30 ALA B N 1
ATOM 2863 C CA . ALA B 1 30 ? 31.589 65.993 34.689 1.00 36.60 30 ALA B CA 1
ATOM 2864 C C . ALA B 1 30 ? 31.646 67.504 34.771 1.00 35.75 30 ALA B C 1
ATOM 2865 O O . ALA B 1 30 ? 32.704 68.085 34.953 1.00 30.87 30 ALA B O 1
ATOM 2867 N N . GLU B 1 31 ? 30.489 68.133 34.634 1.00 37.92 31 GLU B N 1
ATOM 2868 C CA . GLU B 1 31 ? 30.414 69.581 34.663 1.00 40.92 31 GLU B CA 1
ATOM 2869 C C . GLU B 1 31 ? 30.888 70.204 35.971 1.00 36.34 31 GLU B C 1
ATOM 2870 O O . GLU B 1 31 ? 31.569 71.234 35.967 1.00 38.56 31 GLU B O 1
ATOM 2876 N N . LEU B 1 32 ? 30.543 69.588 37.089 1.00 35.83 32 LEU B N 1
ATOM 2877 C CA . LEU B 1 32 ? 30.978 70.117 38.375 1.00 36.96 32 LEU B CA 1
ATOM 2878 C C . LEU B 1 32 ? 32.501 70.052 38.473 1.00 31.45 32 LEU B C 1
ATOM 2879 O O . LEU B 1 32 ? 33.154 70.998 38.924 1.00 33.64 32 LEU B O 1
ATOM 2884 N N . ILE B 1 33 ? 33.069 68.938 38.027 1.00 30.89 33 ILE B N 1
ATOM 2885 C CA . ILE B 1 33 ? 34.517 68.744 38.087 1.00 27.90 33 ILE B CA 1
ATOM 2886 C C . ILE B 1 33 ? 35.204 69.782 37.233 1.00 26.62 33 ILE B C 1
ATOM 2887 O O . ILE B 1 33 ? 36.153 70.424 37.671 1.00 29.56 33 ILE B O 1
ATOM 2892 N N . LEU B 1 34 ? 34.725 69.950 36.008 1.00 26.95 34 LEU B N 1
ATOM 2893 C CA . LEU B 1 34 ? 35.294 70.949 35.106 1.00 31.37 34 LEU B CA 1
ATOM 2894 C C . LEU B 1 34 ? 35.236 72.356 35.727 1.00 31.35 34 LEU B C 1
ATOM 2895 O O . LEU B 1 34 ? 36.202 73.121 35.643 1.00 34.73 34 LEU B O 1
ATOM 2900 N N . LYS B 1 35 ? 34.098 72.695 36.329 1.00 32.50 35 LYS B N 1
ATOM 2901 C CA . LYS B 1 35 ? 33.931 73.999 36.970 1.00 39.28 35 LYS B CA 1
ATOM 2902 C C . LYS B 1 35 ? 35.042 74.202 37.996 1.00 38.28 35 LYS B C 1
ATOM 2903 O O . LYS B 1 35 ? 35.721 75.229 38.003 1.00 41.32 35 LYS B O 1
ATOM 2909 N N . LYS B 1 36 ? 35.217 73.217 38.872 1.00 35.23 36 LYS B N 1
ATOM 2910 C CA . LYS B 1 36 ? 36.264 73.293 39.878 1.00 32.57 36 LYS B CA 1
ATOM 2911 C C . LYS B 1 36 ? 37.636 73.391 39.225 1.00 32.44 36 LYS B C 1
ATOM 2912 O O . LYS B 1 36 ? 38.536 74.034 39.764 1.00 33.61 36 LYS B O 1
ATOM 2918 N N . MET B 1 37 ? 37.806 72.760 38.064 1.00 31.47 37 MET B N 1
ATOM 2919 C CA . MET B 1 37 ? 39.104 72.792 37.399 1.00 30.55 37 MET B CA 1
ATOM 2920 C C . MET B 1 37 ? 39.427 74.170 36.847 1.00 31.16 37 MET B C 1
ATOM 2921 O O . MET B 1 37 ? 40.555 74.649 36.979 1.00 25.97 37 MET B O 1
ATOM 2926 N N . LYS B 1 38 ? 38.445 74.815 36.231 1.00 34.15 38 LYS B N 1
ATOM 2927 C CA . LYS B 1 38 ? 38.693 76.146 35.688 1.00 39.29 38 LYS B CA 1
ATOM 2928 C C . LYS B 1 38 ? 39.099 77.098 36.813 1.00 36.75 38 LYS B C 1
ATOM 2929 O O . LYS B 1 38 ? 39.989 77.924 36.641 1.00 38.51 38 LYS B O 1
ATOM 2935 N N . GLU B 1 39 ? 38.455 76.961 37.968 1.00 39.38 39 GLU B N 1
ATOM 2936 C CA . GLU B 1 39 ? 38.764 77.794 39.128 1.00 42.32 39 GLU B CA 1
ATOM 2937 C C . GLU B 1 39 ? 40.211 77.606 39.594 1.00 42.06 39 GLU B C 1
ATOM 2938 O O . GLU B 1 39 ? 40.914 78.573 39.891 1.00 41.20 39 GLU B O 1
ATOM 2944 N N . ALA B 1 40 ? 40.645 76.352 39.661 1.00 39.42 40 ALA B N 1
ATOM 2945 C CA . ALA B 1 40 ? 41.994 76.031 40.104 1.00 41.00 40 ALA B CA 1
ATOM 2946 C C . ALA B 1 40 ? 43.060 76.594 39.168 1.00 41.41 40 ALA B C 1
ATOM 2947 O O . ALA B 1 40 ? 44.152 76.972 39.615 1.00 36.61 40 ALA B O 1
ATOM 2949 N N . LEU B 1 41 ? 42.745 76.648 37.874 1.00 40.83 41 LEU B N 1
ATOM 2950 C CA . LEU B 1 41 ? 43.694 77.166 36.885 1.00 44.94 41 LEU B CA 1
ATOM 2951 C C . LEU B 1 41 ? 43.884 78.673 37.089 1.00 46.35 41 LEU B C 1
ATOM 2952 O O . LEU B 1 41 ? 44.909 79.245 36.718 1.00 44.17 41 LEU B O 1
ATOM 2957 N N . LYS B 1 42 ? 42.893 79.304 37.706 1.00 49.36 42 LYS B N 1
ATOM 2958 C CA . LYS B 1 42 ? 42.953 80.731 37.967 1.00 52.82 42 LYS B CA 1
ATOM 2959 C C . LYS B 1 42 ? 43.511 81.003 39.357 1.00 52.95 42 LYS B C 1
ATOM 2960 O O . LYS B 1 42 ? 43.893 82.127 39.663 1.00 56.06 42 LYS B O 1
ATOM 2966 N N . THR B 1 43 ? 43.569 79.975 40.195 1.00 51.34 43 THR B N 1
ATOM 2967 C CA . THR B 1 43 ? 44.052 80.151 41.558 1.00 50.48 43 THR B CA 1
ATOM 2968 C C . THR B 1 43 ? 45.389 79.525 41.890 1.00 48.67 43 THR B C 1
ATOM 2969 O O . THR B 1 43 ? 46.330 80.218 42.273 1.00 54.66 43 THR B O 1
ATOM 2973 N N . TRP B 1 44 ? 45.461 78.211 41.766 1.00 43.16 44 TRP B N 1
ATOM 2974 C CA . TRP B 1 44 ? 46.673 77.477 42.101 1.00 42.56 44 TRP B CA 1
ATOM 2975 C C . TRP B 1 44 ? 47.949 78.132 41.607 1.00 41.56 44 TRP B C 1
ATOM 2976 O O . TRP B 1 44 ? 48.157 78.299 40.405 1.00 43.08 44 TRP B O 1
ATOM 2987 N N . LYS B 1 45 ? 48.812 78.475 42.556 1.00 42.35 45 LYS B N 1
ATOM 2988 C CA . LYS B 1 45 ? 50.084 79.110 42.258 1.00 45.76 45 LYS B CA 1
ATOM 2989 C C . LYS B 1 45 ? 50.843 78.449 41.106 1.00 43.98 45 LYS B C 1
ATOM 2990 O O . LYS B 1 45 ? 51.305 79.129 40.194 1.00 43.49 45 LYS B O 1
ATOM 2996 N N . PRO B 1 46 ? 51.002 77.111 41.145 1.00 44.62 46 PRO B N 1
ATOM 2997 C CA . PRO B 1 46 ? 51.727 76.417 40.072 1.00 42.79 46 PRO B CA 1
ATOM 2998 C C . PRO B 1 46 ? 51.157 76.590 38.663 1.00 41.62 46 PRO B C 1
ATOM 2999 O O . PRO B 1 46 ? 51.895 76.499 37.689 1.00 42.13 46 PRO B O 1
ATOM 3003 N N . PHE B 1 47 ? 49.858 76.849 38.553 1.00 39.79 47 PHE B N 1
ATOM 3004 C CA . PHE B 1 47 ? 49.248 77.022 37.241 1.00 43.51 47 PHE B CA 1
ATOM 3005 C C . PHE B 1 47 ? 49.284 78.455 36.703 1.00 47.84 47 PHE B C 1
ATOM 3006 O O . PHE B 1 47 ? 48.989 78.688 35.528 1.00 47.88 47 PHE B O 1
ATOM 3014 N N . GLN B 1 48 ? 49.648 79.415 37.545 1.00 48.54 48 GLN B N 1
ATOM 3015 C CA . GLN B 1 48 ? 49.669 80.800 37.101 1.00 52.86 48 GLN B CA 1
ATOM 3016 C C . GLN B 1 48 ? 50.939 81.296 36.426 1.00 51.66 48 GLN B C 1
ATOM 3017 O O . GLN B 1 48 ? 51.073 82.493 36.189 1.00 53.18 48 GLN B O 1
ATOM 3023 N N . GLU B 1 49 ? 51.855 80.385 36.097 1.00 52.94 49 GLU B N 1
ATOM 3024 C CA . GLU B 1 49 ? 53.103 80.760 35.420 1.00 53.76 49 GLU B CA 1
ATOM 3025 C C . GLU B 1 49 ? 52.936 80.668 33.902 1.00 54.64 49 GLU B C 1
ATOM 3026 O O . GLU B 1 49 ? 53.828 81.043 33.132 1.00 57.57 49 GLU B O 1
ATOM 3032 N N . ASP B 1 50 ? 51.788 80.146 33.488 1.00 52.24 50 ASP B N 1
ATOM 3033 C CA . ASP B 1 50 ? 51.437 80.024 32.081 1.00 50.08 50 ASP B CA 1
ATOM 3034 C C . ASP B 1 50 ? 49.923 80.027 31.994 1.00 47.77 50 ASP B C 1
ATOM 3035 O O . ASP B 1 50 ? 49.247 80.086 33.021 1.00 46.73 50 ASP B O 1
ATOM 3040 N N . ASP B 1 51 ? 49.390 79.982 30.777 1.00 45.29 51 ASP B N 1
ATOM 3041 C CA . ASP B 1 51 ? 47.944 79.972 30.596 1.00 47.65 51 ASP B CA 1
ATOM 3042 C C . ASP B 1 51 ? 47.480 78.588 30.133 1.00 46.24 51 ASP B C 1
ATOM 3043 O O . ASP B 1 51 ? 47.830 78.137 29.038 1.00 46.67 51 ASP B O 1
ATOM 3048 N N . TRP B 1 52 ? 46.691 77.921 30.974 1.00 45.32 52 TRP B N 1
ATOM 3049 C CA . TRP B 1 52 ? 46.199 76.577 30.684 1.00 37.79 52 TRP B CA 1
ATOM 3050 C C . TRP B 1 52 ? 44.705 76.532 30.469 1.00 40.39 52 TRP B C 1
ATOM 3051 O O . TRP B 1 52 ? 43.949 77.298 31.072 1.00 42.07 52 TRP B O 1
ATOM 3062 N N . GLU B 1 53 ? 44.290 75.598 29.623 1.00 39.71 53 GLU B N 1
ATOM 3063 C CA . GLU B 1 53 ? 42.890 75.410 29.272 1.00 34.67 53 GLU B CA 1
ATOM 3064 C C . GLU B 1 53 ? 42.611 73.920 29.088 1.00 31.88 53 GLU B C 1
ATOM 3065 O O . GLU B 1 53 ? 43.357 73.212 28.412 1.00 24.02 53 GLU B O 1
ATOM 3071 N N . VAL B 1 54 ? 41.538 73.447 29.702 1.00 30.83 54 VAL B N 1
ATOM 3072 C CA . VAL B 1 54 ? 41.173 72.061 29.567 1.00 29.73 54 VAL B CA 1
ATOM 3073 C C . VAL B 1 54 ? 40.579 71.945 28.157 1.00 30.31 54 VAL B C 1
ATOM 3074 O O . VAL B 1 54 ? 39.621 72.634 27.827 1.00 30.43 54 VAL B O 1
ATOM 3078 N N . VAL B 1 55 ? 41.172 71.100 27.319 1.00 27.33 55 VAL B N 1
ATOM 3079 C CA . VAL B 1 55 ? 40.697 70.934 25.945 1.00 26.50 55 VAL B CA 1
ATOM 3080 C C . VAL B 1 55 ? 39.949 69.643 25.651 1.00 26.73 55 VAL B C 1
ATOM 3081 O O . VAL B 1 55 ? 39.312 69.541 24.607 1.00 28.56 55 VAL B O 1
ATOM 3085 N N . TRP B 1 56 ? 40.036 68.660 26.556 1.00 21.28 56 TRP B N 1
ATOM 3086 C CA . TRP B 1 56 ? 39.343 67.368 26.401 1.00 18.90 56 TRP B CA 1
ATOM 3087 C C . TRP B 1 56 ? 38.955 66.910 27.806 1.00 21.93 56 TRP B C 1
ATOM 3088 O O . TRP B 1 56 ? 39.768 66.962 28.724 1.00 21.27 56 TRP B O 1
ATOM 3099 N N . GLY B 1 57 ? 37.709 66.477 27.973 1.00 18.49 57 GLY B N 1
ATOM 3100 C CA . GLY B 1 57 ? 37.258 66.051 29.280 1.00 23.01 57 GLY B CA 1
ATOM 3101 C C . GLY B 1 57 ? 37.038 67.244 30.204 1.00 26.13 57 GLY B C 1
ATOM 3102 O O . GLY B 1 57 ? 37.039 68.388 29.734 1.00 27.51 57 GLY B O 1
ATOM 3103 N N . PRO B 1 58 ? 36.899 67.024 31.529 1.00 26.27 58 PRO B N 1
ATOM 3104 C CA . PRO B 1 58 ? 36.979 65.698 32.161 1.00 21.55 58 PRO B CA 1
ATOM 3105 C C . PRO B 1 58 ? 35.939 64.675 31.685 1.00 25.41 58 PRO B C 1
ATOM 3106 O O . PRO B 1 58 ? 34.777 65.017 31.473 1.00 29.20 58 PRO B O 1
ATOM 3110 N N . ALA B 1 59 ? 36.382 63.436 31.472 1.00 25.04 59 ALA B N 1
ATOM 3111 C CA . ALA B 1 59 ? 35.503 62.328 31.071 1.00 25.44 59 ALA B CA 1
ATOM 3112 C C . ALA B 1 59 ? 35.671 61.277 32.166 1.00 22.46 59 ALA B C 1
ATOM 3113 O O . ALA B 1 59 ? 36.788 60.898 32.519 1.00 21.03 59 ALA B O 1
ATOM 3115 N N . VAL B 1 60 ? 34.549 60.814 32.689 1.00 24.29 60 VAL B N 1
ATOM 3116 C CA . VAL B 1 60 ? 34.529 59.879 33.790 1.00 23.72 60 VAL B CA 1
ATOM 3117 C C . VAL B 1 60 ? 33.910 58.544 33.451 1.00 26.29 60 VAL B C 1
ATOM 3118 O O . VAL B 1 60 ? 32.909 58.479 32.738 1.00 21.69 60 VAL B O 1
ATOM 3122 N N . TYR B 1 61 ? 34.524 57.483 33.964 1.00 22.55 61 TYR B N 1
ATOM 3123 C CA . TYR B 1 61 ? 34.005 56.131 33.795 1.00 23.18 61 TYR B CA 1
ATOM 3124 C C . TYR B 1 61 ? 33.666 55.699 35.226 1.00 26.20 61 TYR B C 1
ATOM 3125 O O . TYR B 1 61 ? 34.488 55.867 36.141 1.00 23.25 61 TYR B O 1
ATOM 3134 N N . THR B 1 62 ? 32.459 55.178 35.423 1.00 27.33 62 THR B N 1
ATOM 3135 C CA . THR B 1 62 ? 32.009 54.685 36.730 1.00 29.01 62 THR B CA 1
ATOM 3136 C C . THR B 1 62 ? 30.840 53.713 36.537 1.00 29.85 62 THR B C 1
ATOM 3137 O O . THR B 1 62 ? 29.965 53.951 35.717 1.00 30.51 62 THR B O 1
ATOM 3141 N N . MET B 1 63 ? 30.841 52.611 37.279 1.00 30.88 63 MET B N 1
ATOM 3142 C CA . MET B 1 63 ? 29.770 51.620 37.196 1.00 28.33 63 MET B CA 1
ATOM 3143 C C . MET B 1 63 ? 29.125 51.578 38.574 1.00 30.30 63 MET B C 1
ATOM 3144 O O . MET B 1 63 ? 29.816 51.576 39.583 1.00 31.57 63 MET B O 1
ATOM 3149 N N . PRO B 1 64 ? 27.790 51.570 38.635 1.00 32.76 64 PRO B N 1
ATOM 3150 C CA . PRO B 1 64 ? 27.109 51.524 39.928 1.00 29.22 64 PRO B CA 1
ATOM 3151 C C . PRO B 1 64 ? 27.472 50.271 40.737 1.00 25.78 64 PRO B C 1
ATOM 3152 O O . PRO B 1 64 ? 27.722 49.197 40.177 1.00 27.18 64 PRO B O 1
ATOM 3156 N N . PHE B 1 65 ? 27.527 50.439 42.052 1.00 22.10 65 PHE B N 1
ATOM 3157 C CA . PHE B 1 65 ? 27.814 49.360 43.002 1.00 20.48 65 PHE B CA 1
ATOM 3158 C C . PHE B 1 65 ? 29.204 48.733 42.970 1.00 24.12 65 PHE B C 1
ATOM 3159 O O . PHE B 1 65 ? 29.394 47.604 43.440 1.00 23.33 65 PHE B O 1
ATOM 3167 N N . THR B 1 66 ? 30.169 49.455 42.409 1.00 19.63 66 THR B N 1
ATOM 3168 C CA . THR B 1 66 ? 31.540 48.981 42.385 1.00 22.40 66 THR B CA 1
ATOM 3169 C C . THR B 1 66 ? 32.496 50.172 42.285 1.00 24.50 66 THR B C 1
ATOM 3170 O O . THR B 1 66 ? 32.166 51.173 41.657 1.00 23.04 66 THR B O 1
ATOM 3174 N N . ILE B 1 67 ? 33.665 50.070 42.917 1.00 22.67 67 ILE B N 1
ATOM 3175 C CA . ILE B 1 67 ? 34.653 51.156 42.896 1.00 21.54 67 ILE B CA 1
ATOM 3176 C C . ILE B 1 67 ? 35.875 50.801 42.053 1.00 24.59 67 ILE B C 1
ATOM 3177 O O . ILE B 1 67 ? 36.716 51.666 41.789 1.00 23.02 67 ILE B O 1
ATOM 3182 N N . PHE B 1 68 ? 35.984 49.536 41.641 1.00 20.34 68 PHE B N 1
ATOM 3183 C CA . PHE B 1 68 ? 37.157 49.110 40.878 1.00 21.08 68 PHE B CA 1
ATOM 3184 C C . PHE B 1 68 ? 37.347 49.658 39.482 1.00 21.23 68 PHE B C 1
ATOM 3185 O O . PHE B 1 68 ? 38.458 49.613 38.955 1.00 20.66 68 PHE B O 1
ATOM 3193 N N . ASN B 1 69 ? 36.294 50.206 38.883 1.00 21.05 69 ASN B N 1
ATOM 3194 C CA . ASN B 1 69 ? 36.429 50.746 37.540 1.00 19.08 69 ASN B CA 1
ATOM 3195 C C . ASN B 1 69 ? 36.435 52.270 37.488 1.00 22.01 69 ASN B C 1
ATOM 3196 O O . ASN B 1 69 ? 36.567 52.839 36.416 1.00 22.49 69 ASN B O 1
ATOM 3201 N N . ASP B 1 70 ? 36.304 52.940 38.632 1.00 23.58 70 ASP B N 1
ATOM 3202 C CA . ASP B 1 70 ? 36.279 54.400 38.620 1.00 15.25 70 ASP B CA 1
ATOM 3203 C C . ASP B 1 70 ? 37.538 54.948 37.987 1.00 20.91 70 ASP B C 1
ATOM 3204 O O . ASP B 1 70 ? 38.637 54.512 38.321 1.00 22.11 70 ASP B O 1
ATOM 3209 N N . ALA B 1 71 ? 37.385 55.887 37.059 1.00 20.19 71 ALA B N 1
ATOM 3210 C CA . ALA B 1 71 ? 38.535 56.505 36.417 1.00 23.01 71 ALA B CA 1
ATOM 3211 C C . ALA B 1 71 ? 38.108 57.820 35.793 1.00 23.87 71 ALA B C 1
ATOM 3212 O O . ALA B 1 71 ? 36.938 58.029 35.518 1.00 27.21 71 ALA B O 1
ATOM 3214 N N . MET B 1 72 ? 39.060 58.714 35.590 1.00 27.08 72 MET B N 1
ATOM 3215 C CA . MET B 1 72 ? 38.769 60.006 34.979 1.00 26.69 72 MET B CA 1
ATOM 3216 C C . MET B 1 72 ? 40.018 60.486 34.268 1.00 24.91 72 MET B C 1
ATOM 3217 O O . MET B 1 72 ? 41.125 60.369 34.801 1.00 20.67 72 MET B O 1
ATOM 3222 N N . MET B 1 73 ? 39.837 61.002 33.057 1.00 20.74 73 MET B N 1
ATOM 3223 C CA . MET B 1 73 ? 40.956 61.512 32.279 1.00 19.97 73 MET B CA 1
ATOM 3224 C C . MET B 1 73 ? 40.619 62.883 31.695 1.00 19.30 73 MET B C 1
ATOM 3225 O O . MET B 1 73 ? 39.464 63.172 31.409 1.00 18.40 73 MET B O 1
ATOM 3230 N N . TYR B 1 74 ? 41.625 63.734 31.544 1.00 19.99 74 TYR B N 1
ATOM 3231 C CA . TYR B 1 74 ? 41.420 65.047 30.930 1.00 24.01 74 TYR B CA 1
ATOM 3232 C C . TYR B 1 74 ? 42.742 65.527 30.346 1.00 21.19 74 TYR B C 1
ATOM 3233 O O . TYR B 1 74 ? 43.811 65.055 30.728 1.00 20.36 74 TYR B O 1
ATOM 3242 N N . VAL B 1 75 ? 42.654 66.445 29.399 1.00 20.84 75 VAL B N 1
ATOM 3243 C CA . VAL B 1 75 ? 43.835 66.974 28.742 1.00 23.25 75 VAL B CA 1
ATOM 3244 C C . VAL B 1 75 ? 43.871 68.488 28.902 1.00 26.05 75 VAL B C 1
ATOM 3245 O O . VAL B 1 75 ? 42.856 69.168 28.693 1.00 27.57 75 VAL B O 1
ATOM 3249 N N . ILE B 1 76 ? 45.025 69.021 29.286 1.00 24.88 76 ILE B N 1
ATOM 3250 C CA . ILE B 1 76 ? 45.154 70.466 29.431 1.00 29.12 76 ILE B CA 1
ATOM 3251 C C . ILE B 1 76 ? 46.173 70.947 28.425 1.00 28.54 76 ILE B C 1
ATOM 3252 O O . ILE B 1 76 ? 47.229 70.336 28.267 1.00 30.63 76 ILE B O 1
ATOM 3257 N N . GLN B 1 77 ? 45.851 72.033 27.734 1.00 31.18 77 GLN B N 1
ATOM 3258 C CA . GLN B 1 77 ? 46.756 72.589 26.742 1.00 33.46 77 GLN B CA 1
ATOM 3259 C C . GLN B 1 77 ? 47.343 73.915 27.215 1.00 36.50 77 GLN B C 1
ATOM 3260 O O . GLN B 1 77 ? 46.617 74.804 27.658 1.00 38.51 77 GLN B O 1
ATOM 3266 N N . LYS B 1 78 ? 48.657 74.051 27.125 1.00 38.96 78 LYS B N 1
ATOM 3267 C CA . LYS B 1 78 ? 49.286 75.291 27.534 1.00 43.49 78 LYS B CA 1
ATOM 3268 C C . LYS B 1 78 ? 49.115 76.324 26.435 1.00 45.48 78 LYS B C 1
ATOM 3269 O O . LYS B 1 78 ? 49.656 76.158 25.342 1.00 41.20 78 LYS B O 1
ATOM 3275 N N . LYS B 1 79 ? 48.351 77.375 26.728 1.00 49.72 79 LYS B N 1
ATOM 3276 C CA . LYS B 1 79 ? 48.122 78.465 25.775 1.00 58.24 79 LYS B CA 1
ATOM 3277 C C . LYS B 1 79 ? 49.395 79.300 25.661 1.00 59.21 79 LYS B C 1
ATOM 3278 O O . LYS B 1 79 ? 50.034 79.621 26.665 1.00 60.91 79 LYS B O 1
ATOM 3284 N N . GLY B 1 80 ? 49.758 79.661 24.438 1.00 64.36 80 GLY B N 1
ATOM 3285 C CA . GLY B 1 80 ? 50.957 80.457 24.244 1.00 65.63 80 GLY B CA 1
ATOM 3286 C C . GLY B 1 80 ? 52.130 79.591 23.839 1.00 66.48 80 GLY B C 1
ATOM 3287 O O . GLY B 1 80 ? 53.262 80.071 23.720 1.00 66.55 80 GLY B O 1
ATOM 3288 N N . ALA B 1 81 ? 51.851 78.308 23.625 1.00 67.22 81 ALA B N 1
ATOM 3289 C CA . ALA B 1 81 ? 52.875 77.351 23.228 1.00 69.11 81 ALA B CA 1
ATOM 3290 C C . ALA B 1 81 ? 52.568 76.739 21.864 1.00 68.04 81 ALA B C 1
ATOM 3291 O O . ALA B 1 81 ? 51.442 76.826 21.361 1.00 65.19 81 ALA B O 1
ATOM 3293 N N . GLU B 1 82 ? 53.591 76.127 21.274 1.00 67.90 82 GLU B N 1
ATOM 3294 C CA . GLU B 1 82 ? 53.473 75.482 19.974 1.00 65.83 82 GLU B CA 1
ATOM 3295 C C . GLU B 1 82 ? 52.350 74.461 20.093 1.00 64.56 82 GLU B C 1
ATOM 3296 O O . GLU B 1 82 ? 51.221 74.696 19.650 1.00 67.77 82 GLU B O 1
ATOM 3302 N N . GLY B 1 83 ? 52.680 73.327 20.706 1.00 58.09 83 GLY B N 1
ATOM 3303 C CA . GLY B 1 83 ? 51.720 72.255 20.903 1.00 48.84 83 GLY B CA 1
ATOM 3304 C C . GLY B 1 83 ? 52.115 71.451 22.125 1.00 41.43 83 GLY B C 1
ATOM 3305 O O . GLY B 1 83 ? 52.655 70.353 22.009 1.00 41.45 83 GLY B O 1
ATOM 3306 N N . GLU B 1 84 ? 51.869 72.021 23.298 1.00 39.77 84 GLU B N 1
ATOM 3307 C CA . GLU B 1 84 ? 52.186 71.376 24.566 1.00 40.34 84 GLU B CA 1
ATOM 3308 C C . GLU B 1 84 ? 50.903 70.916 25.222 1.00 38.59 84 GLU B C 1
ATOM 3309 O O . GLU B 1 84 ? 49.998 71.717 25.479 1.00 34.86 84 GLU B O 1
ATOM 3315 N N . TYR B 1 85 ? 50.836 69.622 25.503 1.00 35.02 85 TYR B N 1
ATOM 3316 C CA . TYR B 1 85 ? 49.661 69.053 26.129 1.00 32.58 85 TYR B CA 1
ATOM 3317 C C . TYR B 1 85 ? 50.044 68.192 27.327 1.00 30.59 85 TYR B C 1
ATOM 3318 O O . TYR B 1 85 ? 51.138 67.640 27.390 1.00 29.20 85 TYR B O 1
ATOM 3327 N N . VAL B 1 86 ? 49.132 68.097 28.282 1.00 25.15 86 VAL B N 1
ATOM 3328 C CA . VAL B 1 86 ? 49.336 67.236 29.425 1.00 23.92 86 VAL B CA 1
ATOM 3329 C C . VAL B 1 86 ? 48.078 66.384 29.547 1.00 23.15 86 VAL B C 1
ATOM 3330 O O . VAL B 1 86 ? 46.974 66.917 29.584 1.00 20.95 86 VAL B O 1
ATOM 3334 N N . ILE B 1 87 ? 48.245 65.064 29.578 1.00 24.20 87 ILE B N 1
ATOM 3335 C CA . ILE B 1 87 ? 47.117 64.152 29.772 1.00 22.94 87 ILE B CA 1
ATOM 3336 C C . ILE B 1 87 ? 47.198 63.709 31.247 1.00 19.11 87 ILE B C 1
ATOM 3337 O O . ILE B 1 87 ? 48.214 63.149 31.686 1.00 19.46 87 ILE B O 1
ATOM 3342 N N . ALA B 1 88 ? 46.143 63.977 32.014 1.00 20.29 88 ALA B N 1
ATOM 3343 C CA . ALA B 1 88 ? 46.137 63.612 33.426 1.00 21.78 88 ALA B CA 1
ATOM 3344 C C . ALA B 1 88 ? 45.067 62.551 33.686 1.00 22.21 88 ALA B C 1
ATOM 3345 O O . ALA B 1 88 ? 43.952 62.654 33.192 1.00 23.47 88 ALA B O 1
ATOM 3347 N N . ILE B 1 89 ? 45.426 61.541 34.475 1.00 20.86 89 ILE B N 1
ATOM 3348 C CA . ILE B 1 89 ? 44.542 60.420 34.766 1.00 21.09 89 ILE B CA 1
ATOM 3349 C C . ILE B 1 89 ? 44.493 60.061 36.248 1.00 21.95 89 ILE B C 1
ATOM 3350 O O . ILE B 1 89 ? 45.508 60.138 36.932 1.00 21.47 89 ILE B O 1
ATOM 3355 N N . ARG B 1 90 ? 43.316 59.670 36.729 1.00 17.87 90 ARG B N 1
ATOM 3356 C CA . ARG B 1 90 ? 43.154 59.207 38.110 1.00 18.11 90 ARG B CA 1
ATOM 3357 C C . ARG B 1 90 ? 42.290 57.938 38.042 1.00 18.24 90 ARG B C 1
ATOM 3358 O O . ARG B 1 90 ? 41.572 57.712 37.055 1.00 15.74 90 ARG B O 1
ATOM 3366 N N . GLY B 1 91 ? 42.385 57.121 39.089 1.00 18.56 91 GLY B N 1
ATOM 3367 C CA . GLY B 1 91 ? 41.589 55.912 39.200 1.00 20.17 91 GLY B CA 1
ATOM 3368 C C . GLY B 1 91 ? 40.568 56.230 40.282 1.00 22.92 91 GLY B C 1
ATOM 3369 O O . GLY B 1 91 ? 40.069 57.359 40.305 1.00 20.77 91 GLY B O 1
ATOM 3370 N N . THR B 1 92 ? 40.290 55.269 41.180 1.00 22.16 92 THR B N 1
ATOM 3371 C CA . THR B 1 92 ? 39.338 55.425 42.299 1.00 24.19 92 THR B CA 1
ATOM 3372 C C . THR B 1 92 ? 39.961 56.229 43.452 1.00 26.53 92 THR B C 1
ATOM 3373 O O . THR B 1 92 ? 41.171 56.461 43.476 1.00 25.27 92 THR B O 1
ATOM 3377 N N . ASN B 1 93 ? 39.114 56.620 44.406 1.00 24.64 93 ASN B N 1
ATOM 3378 C CA . ASN B 1 93 ? 39.523 57.366 45.583 1.00 22.39 93 ASN B CA 1
ATOM 3379 C C . ASN B 1 93 ? 40.730 56.646 46.159 1.00 22.49 93 ASN B C 1
ATOM 3380 O O . ASN B 1 93 ? 40.620 55.512 46.623 1.00 23.73 93 ASN B O 1
ATOM 3385 N N . PRO B 1 94 ? 41.893 57.313 46.169 1.00 17.12 94 PRO B N 1
ATOM 3386 C CA . PRO B 1 94 ? 43.104 56.673 46.680 1.00 15.89 94 PRO B CA 1
ATOM 3387 C C . PRO B 1 94 ? 43.278 56.399 48.163 1.00 17.17 94 PRO B C 1
ATOM 3388 O O . PRO B 1 94 ? 44.135 55.595 48.511 1.00 22.15 94 PRO B O 1
ATOM 3392 N N . VAL B 1 95 ? 42.499 57.037 49.036 1.00 21.10 95 VAL B N 1
ATOM 3393 C CA . VAL B 1 95 ? 42.704 56.839 50.476 1.00 20.47 95 VAL B CA 1
ATOM 3394 C C . VAL B 1 95 ? 42.426 55.447 51.000 1.00 22.24 95 VAL B C 1
ATOM 3395 O O . VAL B 1 95 ? 43.123 54.986 51.895 1.00 22.06 95 VAL B O 1
ATOM 3399 N N . SER B 1 96 ? 41.420 54.772 50.456 1.00 19.50 96 SER B N 1
ATOM 3400 C CA . SER B 1 96 ? 41.095 53.447 50.977 1.00 27.24 96 SER B CA 1
ATOM 3401 C C . SER B 1 96 ? 41.930 52.332 50.346 1.00 22.02 96 SER B C 1
ATOM 3402 O O . SER B 1 96 ? 41.408 51.404 49.736 1.00 23.47 96 SER B O 1
ATOM 3405 N N . ILE B 1 97 ? 43.241 52.422 50.529 1.00 21.64 97 ILE B N 1
ATOM 3406 C CA . ILE B 1 97 ? 44.175 51.452 49.957 1.00 18.53 97 ILE B CA 1
ATOM 3407 C C . ILE B 1 97 ? 43.836 49.967 50.199 1.00 21.25 97 ILE B C 1
ATOM 3408 O O . ILE B 1 97 ? 43.893 49.160 49.262 1.00 17.11 97 ILE B O 1
ATOM 3413 N N . SER B 1 98 ? 43.492 49.597 51.435 1.00 18.31 98 SER B N 1
ATOM 3414 C CA . SER B 1 98 ? 43.168 48.203 51.721 1.00 21.26 98 SER B CA 1
ATOM 3415 C C . SER B 1 98 ? 42.084 47.681 50.778 1.00 20.10 98 SER B C 1
ATOM 3416 O O . SER B 1 98 ? 42.121 46.524 50.362 1.00 21.41 98 SER B O 1
ATOM 3419 N N . ASP B 1 99 ? 41.109 48.532 50.468 1.00 20.77 99 ASP B N 1
ATOM 3420 C CA . ASP B 1 99 ? 40.016 48.159 49.582 1.00 18.68 99 ASP B CA 1
ATOM 3421 C C . ASP B 1 99 ? 40.362 48.166 48.095 1.00 20.94 99 ASP B C 1
ATOM 3422 O O . ASP B 1 99 ? 40.326 47.128 47.467 1.00 21.99 99 ASP B O 1
ATOM 3427 N N . TRP B 1 100 ? 40.698 49.325 47.527 1.00 21.42 100 TRP B N 1
ATOM 3428 C CA . TRP B 1 100 ? 40.964 49.367 46.099 1.00 20.02 100 TRP B CA 1
ATOM 3429 C C . TRP B 1 100 ? 42.235 48.687 45.648 1.00 21.45 100 TRP B C 1
ATOM 3430 O O . TRP B 1 100 ? 42.308 48.229 44.514 1.00 19.23 100 TRP B O 1
ATOM 3441 N N . LEU B 1 101 ? 43.236 48.605 46.522 1.00 22.33 101 LEU B N 1
ATOM 3442 C CA . LEU B 1 101 ? 44.491 47.952 46.148 1.00 20.12 101 LEU B CA 1
ATOM 3443 C C . LEU B 1 101 ? 44.646 46.528 46.688 1.00 21.53 101 LEU B C 1
ATOM 3444 O O . LEU B 1 101 ? 44.825 45.601 45.907 1.00 18.64 101 LEU B O 1
ATOM 3449 N N . PHE B 1 102 ? 44.595 46.352 48.011 1.00 19.36 102 PHE B N 1
ATOM 3450 C CA . PHE B 1 102 ? 44.773 45.018 48.599 1.00 23.78 102 PHE B CA 1
ATOM 3451 C C . PHE B 1 102 ? 43.769 43.989 48.105 1.00 24.26 102 PHE B C 1
ATOM 3452 O O . PHE B 1 102 ? 44.098 42.812 47.990 1.00 21.91 102 PHE B O 1
ATOM 3460 N N . ASN B 1 103 ? 42.543 44.428 47.837 1.00 21.82 103 ASN B N 1
ATOM 3461 C CA . ASN B 1 103 ? 41.485 43.525 47.377 1.00 21.89 103 ASN B CA 1
ATOM 3462 C C . ASN B 1 103 ? 41.268 43.525 45.868 1.00 20.98 103 ASN B C 1
ATOM 3463 O O . ASN B 1 103 ? 40.206 43.115 45.415 1.00 21.26 103 ASN B O 1
ATOM 3468 N N . ASP B 1 104 ? 42.245 44.012 45.098 1.00 19.99 104 ASP B N 1
ATOM 3469 C CA . ASP B 1 104 ? 42.117 44.050 43.638 1.00 18.93 104 ASP B CA 1
ATOM 3470 C C . ASP B 1 104 ? 42.454 42.670 43.099 1.00 19.21 104 ASP B C 1
ATOM 3471 O O . ASP B 1 104 ? 43.609 42.380 42.784 1.00 22.13 104 ASP B O 1
ATOM 3476 N N . PHE B 1 105 ? 41.438 41.828 42.986 1.00 17.09 105 PHE B N 1
ATOM 3477 C CA . PHE B 1 105 ? 41.618 40.447 42.561 1.00 17.57 105 PHE B CA 1
ATOM 3478 C C . PHE B 1 105 ? 42.028 40.276 41.079 1.00 18.68 105 PHE B C 1
ATOM 3479 O O . PHE B 1 105 ? 42.554 39.240 40.696 1.00 18.67 105 PHE B O 1
ATOM 3487 N N . MET B 1 106 ? 41.818 41.307 40.270 1.00 21.00 106 MET B N 1
ATOM 3488 C CA . MET B 1 106 ? 42.184 41.255 38.864 1.00 23.29 106 MET B CA 1
ATOM 3489 C C . MET B 1 106 ? 43.689 41.295 38.554 1.00 22.11 106 MET B C 1
ATOM 3490 O O . MET B 1 106 ? 44.090 41.426 37.399 1.00 24.86 106 MET B O 1
ATOM 3495 N N . VAL B 1 107 ? 44.533 41.213 39.576 1.00 25.93 107 VAL B N 1
ATOM 3496 C CA . VAL B 1 107 ? 45.959 41.133 39.304 1.00 19.79 107 VAL B CA 1
ATOM 3497 C C . VAL B 1 107 ? 46.280 39.635 39.312 1.00 22.19 107 VAL B C 1
ATOM 3498 O O . VAL B 1 107 ? 47.402 39.234 39.034 1.00 24.28 107 VAL B O 1
ATOM 3502 N N . SER B 1 108 ? 45.276 38.813 39.620 1.00 19.60 108 SER B N 1
ATOM 3503 C CA . SER B 1 108 ? 45.443 37.349 39.670 1.00 25.46 108 SER B CA 1
ATOM 3504 C C . SER B 1 108 ? 45.486 36.698 38.277 1.00 27.06 108 SER B C 1
ATOM 3505 O O . SER B 1 108 ? 45.853 35.530 38.147 1.00 24.20 108 SER B O 1
ATOM 3508 N N . ALA B 1 109 ? 45.054 37.444 37.263 1.00 27.61 109 ALA B N 1
ATOM 3509 C CA . ALA B 1 109 ? 45.071 36.988 35.871 1.00 26.30 109 ALA B CA 1
ATOM 3510 C C . ALA B 1 109 ? 45.713 38.129 35.077 1.00 27.00 109 ALA B C 1
ATOM 3511 O O . ALA B 1 109 ? 45.557 39.308 35.416 1.00 26.04 109 ALA B O 1
ATOM 3513 N N . MET B 1 110 ? 46.437 37.786 34.024 1.00 26.67 110 MET B N 1
ATOM 3514 C CA . MET B 1 110 ? 47.130 38.797 33.247 1.00 28.71 110 MET B CA 1
ATOM 3515 C C . MET B 1 110 ? 46.820 38.710 31.768 1.00 29.91 110 MET B C 1
ATOM 3516 O O . MET B 1 110 ? 46.266 37.711 31.303 1.00 24.86 110 MET B O 1
ATOM 3521 N N . LYS B 1 111 ? 47.174 39.765 31.037 1.00 28.04 111 LYS B N 1
ATOM 3522 C CA . LYS B 1 111 ? 46.969 39.789 29.593 1.00 30.49 111 LYS B CA 1
ATOM 3523 C C . LYS B 1 111 ? 48.220 40.204 28.829 1.00 26.95 111 LYS B C 1
ATOM 3524 O O . LYS B 1 111 ? 49.022 41.041 29.286 1.00 22.76 111 LYS B O 1
ATOM 3530 N N . LYS B 1 112 ? 48.388 39.606 27.661 1.00 22.29 112 LYS B N 1
ATOM 3531 C CA . LYS B 1 112 ? 49.547 39.898 26.831 1.00 26.04 112 LYS B CA 1
ATOM 3532 C C . LYS B 1 112 ? 49.442 41.316 26.307 1.00 22.77 112 LYS B C 1
ATOM 3533 O O . LYS B 1 112 ? 48.375 41.728 25.882 1.00 22.44 112 LYS B O 1
ATOM 3539 N N . TRP B 1 113 ? 50.543 42.058 26.368 1.00 17.58 113 TRP B N 1
ATOM 3540 C CA . TRP B 1 113 ? 50.575 43.437 25.883 1.00 22.66 113 TRP B CA 1
ATOM 3541 C C . TRP B 1 113 ? 50.302 43.358 24.384 1.00 25.38 113 TRP B C 1
ATOM 3542 O O . TRP B 1 113 ? 51.056 42.745 23.637 1.00 24.06 113 TRP B O 1
ATOM 3553 N N . PRO B 1 114 ? 49.201 43.966 23.929 1.00 28.44 114 PRO B N 1
ATOM 3554 C CA . PRO B 1 114 ? 48.856 43.924 22.501 1.00 25.06 114 PRO B CA 1
ATOM 3555 C C . PRO B 1 114 ? 49.520 44.890 21.534 1.00 26.12 114 PRO B C 1
ATOM 3556 O O . PRO B 1 114 ? 49.283 44.784 20.344 1.00 28.01 114 PRO B O 1
ATOM 3560 N N . TYR B 1 115 ? 50.354 45.808 22.019 1.00 24.14 115 TYR B N 1
ATOM 3561 C CA . TYR B 1 115 ? 50.931 46.803 21.128 1.00 25.89 115 TYR B CA 1
ATOM 3562 C C . TYR B 1 115 ? 52.401 46.663 20.756 1.00 27.67 115 TYR B C 1
ATOM 3563 O O . TYR B 1 115 ? 52.959 47.527 20.075 1.00 23.99 115 TYR B O 1
ATOM 3572 N N . ALA B 1 116 ? 53.022 45.578 21.191 1.00 26.23 116 ALA B N 1
ATOM 3573 C CA . ALA B 1 116 ? 54.425 45.343 20.892 1.00 26.25 116 ALA B CA 1
ATOM 3574 C C . ALA B 1 116 ? 54.831 43.971 21.415 1.00 27.09 116 ALA B C 1
ATOM 3575 O O . ALA B 1 116 ? 54.275 43.495 22.411 1.00 28.23 116 ALA B O 1
ATOM 3577 N N . SER B 1 117 ? 55.773 43.332 20.721 1.00 23.38 117 SER B N 1
ATOM 3578 C CA . SER B 1 117 ? 56.294 42.025 21.102 1.00 22.15 117 SER B CA 1
ATOM 3579 C C . SER B 1 117 ? 57.807 42.152 21.125 1.00 24.18 117 SER B C 1
ATOM 3580 O O . SER B 1 117 ? 58.353 43.055 20.498 1.00 24.22 117 SER B O 1
ATOM 3583 N N . VAL B 1 118 ? 58.467 41.261 21.867 1.00 25.92 118 VAL B N 1
ATOM 3584 C CA . VAL B 1 118 ? 59.934 41.224 21.990 1.00 26.73 118 VAL B CA 1
ATOM 3585 C C . VAL B 1 118 ? 60.287 39.734 21.872 1.00 28.10 118 VAL B C 1
ATOM 3586 O O . VAL B 1 118 ? 59.716 38.897 22.591 1.00 26.28 118 VAL B O 1
ATOM 3590 N N . GLU B 1 119 ? 61.215 39.408 20.974 1.00 27.26 119 GLU B N 1
ATOM 3591 C CA . GLU B 1 119 ? 61.614 38.019 20.733 1.00 30.17 119 GLU B CA 1
ATOM 3592 C C . GLU B 1 119 ? 62.065 37.322 22.011 1.00 27.87 119 GLU B C 1
ATOM 3593 O O . GLU B 1 119 ? 62.911 37.837 22.737 1.00 29.52 119 GLU B O 1
ATOM 3599 N N . GLY B 1 120 ? 61.502 36.150 22.280 1.00 26.41 120 GLY B N 1
ATOM 3600 C CA . GLY B 1 120 ? 61.883 35.423 23.479 1.00 28.75 120 GLY B CA 1
ATOM 3601 C C . GLY B 1 120 ? 61.337 35.987 24.787 1.00 33.07 120 GLY B C 1
ATOM 3602 O O . GLY B 1 120 ? 61.690 35.504 25.867 1.00 32.42 120 GLY B O 1
ATOM 3603 N N . ARG B 1 121 ? 60.485 37.007 24.704 1.00 30.18 121 ARG B N 1
ATOM 3604 C CA . ARG B 1 121 ? 59.901 37.608 25.894 1.00 27.65 121 ARG B CA 1
ATOM 3605 C C . ARG B 1 121 ? 58.382 37.485 25.880 1.00 30.22 121 ARG B C 1
ATOM 3606 O O . ARG B 1 121 ? 57.762 37.280 24.822 1.00 25.72 121 ARG B O 1
ATOM 3614 N N . ILE B 1 122 ? 57.776 37.604 27.058 1.00 26.98 122 ILE B N 1
ATOM 3615 C CA . ILE B 1 122 ? 56.327 37.518 27.154 1.00 29.31 122 ILE B CA 1
ATOM 3616 C C . ILE B 1 122 ? 55.844 38.668 28.016 1.00 27.69 122 ILE B C 1
ATOM 3617 O O . ILE B 1 122 ? 55.847 38.606 29.247 1.00 24.15 122 ILE B O 1
ATOM 3622 N N . LEU B 1 123 ? 55.454 39.738 27.341 1.00 27.93 123 LEU B N 1
ATOM 3623 C CA . LEU B 1 123 ? 54.989 40.943 28.007 1.00 24.61 123 LEU B CA 1
ATOM 3624 C C . LEU B 1 123 ? 53.542 40.827 28.447 1.00 25.10 123 LEU B C 1
ATOM 3625 O O . LEU B 1 123 ? 52.659 40.505 27.640 1.00 23.56 123 LEU B O 1
ATOM 3630 N N . LYS B 1 124 ? 53.294 41.108 29.718 1.00 17.25 124 LYS B N 1
ATOM 3631 C CA . LYS B 1 124 ? 51.936 41.037 30.241 1.00 18.59 124 LYS B CA 1
ATOM 3632 C C . LYS B 1 124 ? 51.656 42.110 31.276 1.00 19.93 124 LYS B C 1
ATOM 3633 O O . LYS B 1 124 ? 52.546 42.531 32.019 1.00 18.11 124 LYS B O 1
ATOM 3639 N N . ILE B 1 125 ? 50.406 42.538 31.320 1.00 16.45 125 ILE B N 1
ATOM 3640 C CA . ILE B 1 125 ? 49.971 43.508 32.293 1.00 19.93 125 ILE B CA 1
ATOM 3641 C C . ILE B 1 125 ? 48.808 42.835 33.031 1.00 20.57 125 ILE B C 1
ATOM 3642 O O . ILE B 1 125 ? 48.190 41.909 32.510 1.00 21.55 125 ILE B O 1
ATOM 3647 N N . SER B 1 126 ? 48.507 43.285 34.239 1.00 18.83 126 SER B N 1
ATOM 3648 C CA . SER B 1 126 ? 47.381 42.712 34.983 1.00 19.58 126 SER B CA 1
ATOM 3649 C C . SER B 1 126 ? 46.087 42.976 34.202 1.00 19.96 126 SER B C 1
ATOM 3650 O O . SER B 1 126 ? 46.006 43.925 33.425 1.00 18.85 126 SER B O 1
ATOM 3653 N N . GLU B 1 127 ? 45.082 42.132 34.394 1.00 19.91 127 GLU B N 1
ATOM 3654 C CA . GLU B 1 127 ? 43.794 42.362 33.743 1.00 22.86 127 GLU B CA 1
ATOM 3655 C C . GLU B 1 127 ? 43.267 43.679 34.337 1.00 19.06 127 GLU B C 1
ATOM 3656 O O . GLU B 1 127 ? 42.557 44.434 33.676 1.00 19.56 127 GLU B O 1
ATOM 3662 N N . SER B 1 128 ? 43.625 43.949 35.592 1.00 19.21 128 SER B N 1
ATOM 3663 C CA . SER B 1 128 ? 43.190 45.179 36.249 1.00 17.41 128 SER B CA 1
ATOM 3664 C C . SER B 1 128 ? 43.616 46.400 35.421 1.00 19.31 128 SER B C 1
ATOM 3665 O O . SER B 1 128 ? 42.796 47.265 35.117 1.00 18.24 128 SER B O 1
ATOM 3668 N N . THR B 1 129 ? 44.889 46.471 35.042 1.00 16.24 129 THR B N 1
ATOM 3669 C CA . THR B 1 129 ? 45.327 47.609 34.258 1.00 19.45 129 THR B CA 1
ATOM 3670 C C . THR B 1 129 ? 44.876 47.495 32.796 1.00 19.59 129 THR B C 1
ATOM 3671 O O . THR B 1 129 ? 44.579 48.509 32.149 1.00 18.63 129 THR B O 1
ATOM 3675 N N . SER B 1 130 ? 44.779 46.272 32.281 1.00 19.12 130 SER B N 1
ATOM 3676 C CA . SER B 1 130 ? 44.331 46.090 30.903 1.00 18.87 130 SER B CA 1
ATOM 3677 C C . SER B 1 130 ? 42.912 46.653 30.778 1.00 20.23 130 SER B C 1
ATOM 3678 O O . SER B 1 130 ? 42.629 47.478 29.898 1.00 19.72 130 SER B O 1
ATOM 3681 N N . TYR B 1 131 ? 42.011 46.240 31.661 1.00 18.08 131 TYR B N 1
ATOM 3682 C CA . TYR B 1 131 ? 40.660 46.772 31.547 1.00 19.73 131 TYR B CA 1
ATOM 3683 C C . TYR B 1 131 ? 40.613 48.270 31.784 1.00 20.92 131 TYR B C 1
ATOM 3684 O O . TYR B 1 131 ? 39.842 48.974 31.129 1.00 21.00 131 TYR B O 1
ATOM 3693 N N . GLY B 1 132 ? 41.441 48.755 32.711 1.00 17.71 132 GLY B N 1
ATOM 3694 C CA . GLY B 1 132 ? 41.490 50.184 32.974 1.00 14.25 132 GLY B CA 1
ATOM 3695 C C . GLY B 1 132 ? 41.931 50.966 31.735 1.00 18.09 132 GLY B C 1
ATOM 3696 O O . GLY B 1 132 ? 41.340 52.002 31.408 1.00 20.08 132 GLY B O 1
ATOM 3697 N N . LEU B 1 133 ? 42.971 50.495 31.051 1.00 12.80 133 LEU B N 1
ATOM 3698 C CA . LEU B 1 133 ? 43.442 51.161 29.843 1.00 15.23 133 LEU B CA 1
ATOM 3699 C C . LEU B 1 133 ? 42.330 51.199 28.776 1.00 19.35 133 LEU B C 1
ATOM 3700 O O . LEU B 1 133 ? 42.117 52.226 28.124 1.00 21.66 133 LEU B O 1
ATOM 3705 N N . LYS B 1 134 ? 41.628 50.077 28.600 1.00 19.56 134 LYS B N 1
ATOM 3706 C CA . LYS B 1 134 ? 40.557 50.008 27.608 1.00 22.81 134 LYS B CA 1
ATOM 3707 C C . LYS B 1 134 ? 39.470 51.006 27.894 1.00 20.64 134 LYS B C 1
ATOM 3708 O O . LYS B 1 134 ? 38.940 51.613 26.958 1.00 19.19 134 LYS B O 1
ATOM 3714 N N . THR B 1 135 ? 39.135 51.195 29.171 1.00 17.37 135 THR B N 1
ATOM 3715 C CA . THR B 1 135 ? 38.106 52.175 29.504 1.00 22.11 135 THR B CA 1
ATOM 3716 C C . THR B 1 135 ? 38.598 53.562 29.078 1.00 20.37 135 THR B C 1
ATOM 3717 O O . THR B 1 135 ? 37.828 54.347 28.543 1.00 24.88 135 THR B O 1
ATOM 3721 N N . LEU B 1 136 ? 39.878 53.849 29.301 1.00 15.27 136 LEU B N 1
ATOM 3722 C CA . LEU B 1 136 ? 40.440 55.151 28.944 1.00 20.85 136 LEU B CA 1
ATOM 3723 C C . LEU B 1 136 ? 40.494 55.365 27.437 1.00 19.18 136 LEU B C 1
ATOM 3724 O O . LEU B 1 136 ? 40.310 56.471 26.968 1.00 19.69 136 LEU B O 1
ATOM 3729 N N . GLN B 1 137 ? 40.789 54.307 26.690 1.00 22.00 137 GLN B N 1
ATOM 3730 C CA . GLN B 1 137 ? 40.858 54.393 25.234 1.00 19.96 137 GLN B CA 1
ATOM 3731 C C . GLN B 1 137 ? 39.471 54.619 24.603 1.00 22.80 137 GLN B C 1
ATOM 3732 O O . GLN B 1 137 ? 39.370 55.150 23.496 1.00 22.08 137 GLN B O 1
ATOM 3738 N N . LYS B 1 138 ? 38.414 54.198 25.298 1.00 20.04 138 LYS B N 1
ATOM 3739 C CA . LYS B 1 138 ? 37.060 54.332 24.783 1.00 25.96 138 LYS B CA 1
ATOM 3740 C C . LYS B 1 138 ? 36.284 55.520 25.324 1.00 26.17 138 LYS B C 1
ATOM 3741 O O . LYS B 1 138 ? 35.250 55.887 24.772 1.00 27.23 138 LYS B O 1
ATOM 3747 N N . LEU B 1 139 ? 36.773 56.116 26.403 1.00 24.46 139 LEU B N 1
ATOM 3748 C CA . LEU B 1 139 ? 36.104 57.264 26.996 1.00 22.47 139 LEU B CA 1
ATOM 3749 C C . LEU B 1 139 ? 35.891 58.381 25.992 1.00 22.62 139 LEU B C 1
ATOM 3750 O O . LEU B 1 139 ? 36.731 58.616 25.116 1.00 22.19 139 LEU B O 1
ATOM 3755 N N . LYS B 1 140 ? 34.768 59.077 26.146 1.00 24.14 140 LYS B N 1
ATOM 3756 C CA . LYS B 1 140 ? 34.416 60.219 25.305 1.00 27.76 140 LYS B CA 1
ATOM 3757 C C . LYS B 1 140 ? 33.751 61.256 26.205 1.00 24.64 140 LYS B C 1
ATOM 3758 O O . LYS B 1 140 ? 32.878 60.926 27.004 1.00 23.05 140 LYS B O 1
ATOM 3764 N N . PRO B 1 141 ? 34.174 62.530 26.102 1.00 28.42 141 PRO B N 1
ATOM 3765 C CA . PRO B 1 141 ? 33.576 63.572 26.945 1.00 28.98 141 PRO B CA 1
ATOM 3766 C C . PRO B 1 141 ? 32.086 63.728 26.669 1.00 31.48 141 PRO B C 1
ATOM 3767 O O . PRO B 1 141 ? 31.637 63.470 25.549 1.00 33.17 141 PRO B O 1
ATOM 3771 N N . LYS B 1 142 ? 31.330 64.120 27.698 1.00 31.44 142 LYS B N 1
ATOM 3772 C CA . LYS B 1 142 ? 29.878 64.312 27.586 1.00 30.80 142 LYS B CA 1
ATOM 3773 C C . LYS B 1 142 ? 29.581 65.614 26.880 1.00 31.17 142 LYS B C 1
ATOM 3774 O O . LYS B 1 142 ? 30.469 66.431 26.636 1.00 28.10 142 LYS B O 1
ATOM 3780 N N . SER B 1 143 ? 28.309 65.810 26.574 1.00 34.67 143 SER B N 1
ATOM 3781 C CA . SER B 1 143 ? 27.891 67.030 25.927 1.00 37.01 143 SER B CA 1
ATOM 3782 C C . SER B 1 143 ? 28.213 68.213 26.827 1.00 34.96 143 SER B C 1
ATOM 3783 O O . SER B 1 143 ? 28.044 68.137 28.043 1.00 32.17 143 SER B O 1
ATOM 3786 N N . HIS B 1 144 ? 28.680 69.298 26.215 1.00 36.72 144 HIS B N 1
ATOM 3787 C CA . HIS B 1 144 ? 29.029 70.526 26.918 1.00 40.78 144 HIS B CA 1
ATOM 3788 C C . HIS B 1 144 ? 30.402 70.499 27.580 1.00 41.15 144 HIS B C 1
ATOM 3789 O O . HIS B 1 144 ? 30.838 71.496 28.162 1.00 45.13 144 HIS B O 1
ATOM 3796 N N . ILE B 1 145 ? 31.082 69.361 27.494 1.00 36.02 145 ILE B N 1
ATOM 3797 C CA . ILE B 1 145 ? 32.430 69.219 28.046 1.00 27.54 145 ILE B CA 1
ATOM 3798 C C . ILE B 1 145 ? 33.353 69.279 26.837 1.00 25.42 145 ILE B C 1
ATOM 3799 O O . ILE B 1 145 ? 33.039 68.720 25.791 1.00 29.68 145 ILE B O 1
ATOM 3804 N N . PRO B 1 146 ? 34.495 69.959 26.952 1.00 24.16 146 PRO B N 1
ATOM 3805 C CA . PRO B 1 146 ? 35.355 69.988 25.764 1.00 26.18 146 PRO B CA 1
ATOM 3806 C C . PRO B 1 146 ? 35.709 68.589 25.253 1.00 27.59 146 PRO B C 1
ATOM 3807 O O . PRO B 1 146 ? 35.758 67.627 26.029 1.00 28.58 146 PRO B O 1
ATOM 3811 N N . GLY B 1 147 ? 35.931 68.476 23.947 1.00 26.83 147 GLY B N 1
ATOM 3812 C CA . GLY B 1 147 ? 36.292 67.193 23.357 1.00 27.42 147 GLY B CA 1
ATOM 3813 C C . GLY B 1 147 ? 35.104 66.272 23.206 1.00 27.18 147 GLY B C 1
ATOM 3814 O O . GLY B 1 147 ? 35.246 65.102 22.847 1.00 26.38 147 GLY B O 1
ATOM 3815 N N . GLU B 1 148 ? 33.929 66.823 23.498 1.00 29.77 148 GLU B N 1
ATOM 3816 C CA . GLU B 1 148 ? 32.669 66.118 23.412 1.00 28.81 148 GLU B CA 1
ATOM 3817 C C . GLU B 1 148 ? 32.626 65.092 22.293 1.00 30.62 148 GLU B C 1
ATOM 3818 O O . GLU B 1 148 ? 33.036 65.366 21.162 1.00 30.85 148 GLU B O 1
ATOM 3824 N N . ASN B 1 149 ? 32.128 63.909 22.631 1.00 29.29 149 ASN B N 1
ATOM 3825 C CA . ASN B 1 149 ? 31.965 62.802 21.692 1.00 30.43 149 ASN B CA 1
ATOM 3826 C C . ASN B 1 149 ? 33.215 62.352 20.935 1.00 29.16 149 ASN B C 1
ATOM 3827 O O . ASN B 1 149 ? 33.103 61.740 19.876 1.00 28.72 149 ASN B O 1
ATOM 3832 N N . LYS B 1 150 ? 34.406 62.638 21.454 1.00 28.57 150 LYS B N 1
ATOM 3833 C CA . LYS B 1 150 ? 35.619 62.165 20.777 1.00 25.30 150 LYS B CA 1
ATOM 3834 C C . LYS B 1 150 ? 36.521 61.357 21.709 1.00 25.07 150 LYS B C 1
ATOM 3835 O O . LYS B 1 150 ? 36.745 61.736 22.860 1.00 22.68 150 LYS B O 1
ATOM 3841 N N . THR B 1 151 ? 37.027 60.231 21.217 1.00 24.39 151 THR B N 1
ATOM 3842 C CA . THR B 1 151 ? 37.934 59.422 22.017 1.00 23.20 151 THR B CA 1
ATOM 3843 C C . THR B 1 151 ? 39.241 60.210 22.110 1.00 25.31 151 THR B C 1
ATOM 3844 O O . THR B 1 151 ? 39.469 61.155 21.341 1.00 24.46 151 THR B O 1
ATOM 3848 N N . ILE B 1 152 ? 40.093 59.818 23.048 1.00 20.66 152 ILE B N 1
ATOM 3849 C CA . ILE B 1 152 ? 41.370 60.484 23.244 1.00 23.41 152 ILE B CA 1
ATOM 3850 C C . ILE B 1 152 ? 42.237 60.491 21.989 1.00 18.81 152 ILE B C 1
ATOM 3851 O O . ILE B 1 152 ? 42.853 61.499 21.657 1.00 24.76 152 ILE B O 1
ATOM 3856 N N . LEU B 1 153 ? 42.310 59.363 21.303 1.00 17.58 153 LEU B N 1
ATOM 3857 C CA . LEU B 1 153 ? 43.120 59.297 20.102 1.00 20.63 153 LEU B CA 1
ATOM 3858 C C . LEU B 1 153 ? 42.537 60.163 18.978 1.00 25.59 153 LEU B C 1
ATOM 3859 O O . LEU B 1 153 ? 43.291 60.843 18.273 1.00 24.33 153 LEU B O 1
ATOM 3864 N N . GLN B 1 154 ? 41.209 60.133 18.802 1.00 25.35 154 GLN B N 1
ATOM 3865 C CA . GLN B 1 154 ? 40.574 60.938 17.750 1.00 25.57 154 GLN B CA 1
ATOM 3866 C C . GLN B 1 154 ? 40.873 62.403 17.968 1.00 25.93 154 GLN B C 1
ATOM 3867 O O . GLN B 1 154 ? 41.217 63.112 17.028 1.00 28.83 154 GLN B O 1
ATOM 3873 N N . PHE B 1 155 ? 40.745 62.842 19.218 1.00 29.31 155 PHE B N 1
ATOM 3874 C CA . PHE B 1 155 ? 41.009 64.227 19.604 1.00 26.32 155 PHE B CA 1
ATOM 3875 C C . PHE B 1 155 ? 42.469 64.602 19.338 1.00 28.66 155 PHE B C 1
ATOM 3876 O O . PHE B 1 155 ? 42.745 65.632 18.735 1.00 28.87 155 PHE B O 1
ATOM 3884 N N . LEU B 1 156 ? 43.409 63.776 19.785 1.00 24.35 156 LEU B N 1
ATOM 3885 C CA . LEU B 1 156 ? 44.809 64.093 19.557 1.00 24.48 156 LEU B CA 1
ATOM 3886 C C . LEU B 1 156 ? 45.076 64.171 18.037 1.00 25.42 156 LEU B C 1
ATOM 3887 O O . LEU B 1 156 ? 45.745 65.078 17.557 1.00 24.97 156 LEU B O 1
ATOM 3892 N N . ASN B 1 157 ? 44.538 63.233 17.279 1.00 24.19 157 ASN B N 1
ATOM 3893 C CA . ASN B 1 157 ? 44.776 63.254 15.858 1.00 29.74 157 ASN B CA 1
ATOM 3894 C C . ASN B 1 157 ? 44.191 64.490 15.171 1.00 32.42 157 ASN B C 1
ATOM 3895 O O . ASN B 1 157 ? 44.858 65.139 14.364 1.00 29.49 157 ASN B O 1
ATOM 3900 N N . GLU B 1 158 ? 42.953 64.830 15.501 1.00 31.69 158 GLU B N 1
ATOM 3901 C CA . GLU B 1 158 ? 42.319 65.989 14.893 1.00 35.95 158 GLU B CA 1
ATOM 3902 C C . GLU B 1 158 ? 43.080 67.242 15.264 1.00 36.63 158 GLU B C 1
ATOM 3903 O O . GLU B 1 158 ? 43.319 68.118 14.438 1.00 31.95 158 GLU B O 1
ATOM 3909 N N . LYS B 1 159 ? 43.454 67.301 16.531 1.00 37.54 159 LYS B N 1
ATOM 3910 C CA . LYS B 1 159 ? 44.163 68.423 17.101 1.00 40.33 159 LYS B CA 1
ATOM 3911 C C . LYS B 1 159 ? 45.582 68.608 16.562 1.00 42.21 159 LYS B C 1
ATOM 3912 O O . LYS B 1 159 ? 45.933 69.690 16.108 1.00 46.57 159 LYS B O 1
ATOM 3918 N N . ILE B 1 160 ? 46.390 67.553 16.594 1.00 44.11 160 ILE B N 1
ATOM 3919 C CA . ILE B 1 160 ? 47.784 67.632 16.153 1.00 40.54 160 ILE B CA 1
ATOM 3920 C C . ILE B 1 160 ? 48.065 67.301 14.687 1.00 38.30 160 ILE B C 1
ATOM 3921 O O . ILE B 1 160 ? 49.050 67.775 14.126 1.00 39.96 160 ILE B O 1
ATOM 3926 N N . GLY B 1 161 ? 47.229 66.475 14.069 1.00 38.64 161 GLY B N 1
ATOM 3927 C CA . GLY B 1 161 ? 47.463 66.122 12.677 1.00 34.59 161 GLY B CA 1
ATOM 3928 C C . GLY B 1 161 ? 48.255 64.837 12.529 1.00 37.43 161 GLY B C 1
ATOM 3929 O O . GLY B 1 161 ? 48.986 64.459 13.445 1.00 40.90 161 GLY B O 1
ATOM 3930 N N . PRO B 1 162 ? 48.154 64.152 11.377 1.00 37.48 162 PRO B N 1
ATOM 3931 C CA . PRO B 1 162 ? 48.877 62.897 11.151 1.00 37.29 162 PRO B CA 1
ATOM 3932 C C . PRO B 1 162 ? 50.383 62.984 11.259 1.00 38.73 162 PRO B C 1
ATOM 3933 O O . PRO B 1 162 ? 51.034 62.002 11.604 1.00 41.51 162 PRO B O 1
ATOM 3937 N N . GLU B 1 163 ? 50.943 64.149 10.959 1.00 37.19 163 GLU B N 1
ATOM 3938 C CA . GLU B 1 163 ? 52.385 64.320 11.041 1.00 35.34 163 GLU B CA 1
ATOM 3939 C C . GLU B 1 163 ? 52.734 65.496 11.949 1.00 32.23 163 GLU B C 1
ATOM 3940 O O . GLU B 1 163 ? 53.904 65.809 12.148 1.00 32.87 163 GLU B O 1
ATOM 3946 N N . GLY B 1 164 ? 51.720 66.148 12.494 1.00 30.63 164 GLY B N 1
ATOM 3947 C CA . GLY B 1 164 ? 51.962 67.286 13.367 1.00 32.40 164 GLY B CA 1
ATOM 3948 C C . GLY B 1 164 ? 52.972 67.075 14.484 1.00 33.87 164 GLY B C 1
ATOM 3949 O O . GLY B 1 164 ? 53.182 65.956 14.959 1.00 36.02 164 GLY B O 1
ATOM 3950 N N . LYS B 1 165 ? 53.600 68.165 14.908 1.00 34.35 165 LYS B N 1
ATOM 3951 C CA . LYS B 1 165 ? 54.593 68.125 15.978 1.00 40.30 165 LYS B CA 1
ATOM 3952 C C . LYS B 1 165 ? 53.989 68.641 17.274 1.00 39.36 165 LYS B C 1
ATOM 3953 O O . LYS B 1 165 ? 53.230 69.611 17.272 1.00 39.43 165 LYS B O 1
ATOM 3959 N N . ALA B 1 166 ? 54.311 67.982 18.379 1.00 32.84 166 ALA B N 1
ATOM 3960 C CA . ALA B 1 166 ? 53.802 68.411 19.672 1.00 35.00 166 ALA B CA 1
ATOM 3961 C C . ALA B 1 166 ? 54.508 67.650 20.764 1.00 33.98 166 ALA B C 1
ATOM 3962 O O . ALA B 1 166 ? 55.262 66.716 20.501 1.00 36.13 166 ALA B O 1
ATOM 3964 N N . LYS B 1 167 ? 54.272 68.081 21.992 1.00 34.28 167 LYS B N 1
ATOM 3965 C CA . LYS B 1 167 ? 54.853 67.453 23.159 1.00 34.52 167 LYS B CA 1
ATOM 3966 C C . LYS B 1 167 ? 53.702 67.066 24.070 1.00 32.74 167 LYS B C 1
ATOM 3967 O O . LYS B 1 167 ? 52.780 67.848 24.289 1.00 28.53 167 LYS B O 1
ATOM 3973 N N . ILE B 1 168 ? 53.742 65.849 24.587 1.00 29.09 168 ILE B N 1
ATOM 3974 C CA . ILE B 1 168 ? 52.687 65.429 25.491 1.00 28.14 168 ILE B CA 1
ATOM 3975 C C . ILE B 1 168 ? 53.285 64.749 26.707 1.00 23.24 168 ILE B C 1
ATOM 3976 O O . ILE B 1 168 ? 54.138 63.872 26.578 1.00 20.53 168 ILE B O 1
ATOM 3981 N N . CYS B 1 169 ? 52.867 65.183 27.890 1.00 20.45 169 CYS B N 1
ATOM 3982 C CA . CYS B 1 169 ? 53.321 64.520 29.099 1.00 22.63 169 CYS B CA 1
ATOM 3983 C C . CYS B 1 169 ? 52.071 63.845 29.701 1.00 20.48 169 CYS B C 1
ATOM 3984 O O . CYS B 1 169 ? 51.022 64.475 29.877 1.00 16.55 169 CYS B O 1
ATOM 3987 N N . VAL B 1 170 ? 52.178 62.550 29.967 1.00 17.73 170 VAL B N 1
ATOM 3988 C CA . VAL B 1 170 ? 51.070 61.797 30.530 1.00 20.84 170 VAL B CA 1
ATOM 3989 C C . VAL B 1 170 ? 51.382 61.617 32.008 1.00 22.07 170 VAL B C 1
ATOM 3990 O O . VAL B 1 170 ? 52.395 61.026 32.349 1.00 21.75 170 VAL B O 1
ATOM 3994 N N . THR B 1 171 ? 50.518 62.145 32.877 1.00 21.85 171 THR B N 1
ATOM 3995 C CA . THR B 1 171 ? 50.736 62.057 34.324 1.00 20.25 171 THR B CA 1
ATOM 3996 C C . THR B 1 171 ? 49.519 61.522 35.076 1.00 18.20 171 THR B C 1
ATOM 3997 O O . THR B 1 171 ? 48.412 61.464 34.535 1.00 17.17 171 THR B O 1
ATOM 4001 N N . GLY B 1 172 ? 49.743 61.115 36.322 1.00 18.62 172 GLY B N 1
ATOM 4002 C CA . GLY B 1 172 ? 48.663 60.588 37.131 1.00 18.74 172 GLY B CA 1
ATOM 4003 C C . GLY B 1 172 ? 49.192 60.057 38.445 1.00 19.75 172 GLY B C 1
ATOM 4004 O O . GLY B 1 172 ? 50.367 59.681 38.546 1.00 18.86 172 GLY B O 1
ATOM 4005 N N . HIS B 1 173 ? 48.309 60.003 39.437 1.00 16.49 173 HIS B N 1
ATOM 4006 C CA . HIS B 1 173 ? 48.649 59.543 40.774 1.00 17.12 173 HIS B CA 1
ATOM 4007 C C . HIS B 1 173 ? 47.896 58.273 41.193 1.00 18.52 173 HIS B C 1
ATOM 4008 O O . HIS B 1 173 ? 46.750 58.054 40.795 1.00 18.93 173 HIS B O 1
ATOM 4015 N N . SER B 1 174 ? 48.561 57.431 41.982 1.00 21.37 174 SER B N 1
ATOM 4016 C CA . SER B 1 174 ? 47.958 56.189 42.495 1.00 16.18 174 SER B CA 1
ATOM 4017 C C . SER B 1 174 ? 47.676 55.193 41.367 1.00 16.11 174 SER B C 1
ATOM 4018 O O . SER B 1 174 ? 48.572 54.876 40.573 1.00 17.34 174 SER B O 1
ATOM 4021 N N . LYS B 1 175 ? 46.452 54.679 41.302 1.00 16.43 175 LYS B N 1
ATOM 4022 C CA . LYS B 1 175 ? 46.098 53.759 40.239 1.00 16.20 175 LYS B CA 1
ATOM 4023 C C . LYS B 1 175 ? 46.360 54.532 38.936 1.00 15.54 175 LYS B C 1
ATOM 4024 O O . LYS B 1 175 ? 46.805 53.983 37.926 1.00 16.38 175 LYS B O 1
ATOM 4030 N N . GLY B 1 176 ? 46.116 55.833 39.001 1.00 15.81 176 GLY B N 1
ATOM 4031 C CA . GLY B 1 176 ? 46.340 56.699 37.864 1.00 16.99 176 GLY B CA 1
ATOM 4032 C C . GLY B 1 176 ? 47.807 56.731 37.471 1.00 20.34 176 GLY B C 1
ATOM 4033 O O . GLY B 1 176 ? 48.139 57.110 36.341 1.00 20.01 176 GLY B O 1
ATOM 4034 N N . GLY B 1 177 ? 48.683 56.360 38.407 1.00 21.72 177 GLY B N 1
ATOM 4035 C CA . GLY B 1 177 ? 50.114 56.323 38.141 1.00 18.62 177 GLY B CA 1
ATOM 4036 C C . GLY B 1 177 ? 50.432 55.177 37.191 1.00 20.03 177 GLY B C 1
ATOM 4037 O O . GLY B 1 177 ? 51.218 55.312 36.247 1.00 23.61 177 GLY B O 1
ATOM 4038 N N . ALA B 1 178 ? 49.833 54.027 37.468 1.00 18.89 178 ALA B N 1
ATOM 4039 C CA . ALA B 1 178 ? 49.978 52.837 36.625 1.00 19.12 178 ALA B CA 1
ATOM 4040 C C . ALA B 1 178 ? 49.262 53.051 35.285 1.00 15.80 178 ALA B C 1
ATOM 4041 O O . ALA B 1 178 ? 49.771 52.668 34.235 1.00 18.28 178 ALA B O 1
ATOM 4043 N N . LEU B 1 179 ? 48.071 53.638 35.326 1.00 13.92 179 LEU B N 1
ATOM 4044 C CA . LEU B 1 179 ? 47.316 53.863 34.106 1.00 15.81 179 LEU B CA 1
ATOM 4045 C C . LEU B 1 179 ? 47.964 54.868 33.167 1.00 19.97 179 LEU B C 1
ATOM 4046 O O . LEU B 1 179 ? 48.036 54.628 31.950 1.00 17.40 179 LEU B O 1
ATOM 4051 N N . SER B 1 180 ? 48.437 55.983 33.734 1.00 18.54 180 SER B N 1
ATOM 4052 C CA . SER B 1 180 ? 49.051 57.056 32.951 1.00 16.06 180 SER B CA 1
ATOM 4053 C C . SER B 1 180 ? 50.279 56.578 32.182 1.00 20.09 180 SER B C 1
ATOM 4054 O O . SER B 1 180 ? 50.384 56.784 30.960 1.00 20.42 180 SER B O 1
ATOM 4057 N N . SER B 1 181 ? 51.194 55.920 32.893 1.00 22.14 181 SER B N 1
ATOM 4058 C CA . SER B 1 181 ? 52.419 55.390 32.295 1.00 18.95 181 SER B CA 1
ATOM 4059 C C . SER B 1 181 ? 52.098 54.303 31.281 1.00 21.54 181 SER B C 1
ATOM 4060 O O . SER B 1 181 ? 52.784 54.174 30.278 1.00 23.54 181 SER B O 1
ATOM 4063 N N . THR B 1 182 ? 51.060 53.511 31.536 1.00 24.12 182 THR B N 1
ATOM 4064 C CA . THR B 1 182 ? 50.717 52.448 30.600 1.00 19.17 182 THR B CA 1
ATOM 4065 C C . THR B 1 182 ? 50.089 53.034 29.336 1.00 22.84 182 THR B C 1
ATOM 4066 O O . THR B 1 182 ? 50.410 52.588 28.229 1.00 16.62 182 THR B O 1
ATOM 4070 N N . LEU B 1 183 ? 49.210 54.028 29.501 1.00 19.17 183 LEU B N 1
ATOM 4071 C CA . LEU B 1 183 ? 48.576 54.679 28.361 1.00 18.16 183 LEU B CA 1
ATOM 4072 C C . LEU B 1 183 ? 49.628 55.398 27.498 1.00 21.33 183 LEU B C 1
ATOM 4073 O O . LEU B 1 183 ? 49.523 55.415 26.269 1.00 18.16 183 LEU B O 1
ATOM 4078 N N . ALA B 1 184 ? 50.637 55.984 28.154 1.00 20.70 184 ALA B N 1
ATOM 4079 C CA . ALA B 1 184 ? 51.720 56.680 27.471 1.00 21.90 184 ALA B CA 1
ATOM 4080 C C . ALA B 1 184 ? 52.483 55.718 26.570 1.00 24.62 184 ALA B C 1
ATOM 4081 O O . ALA B 1 184 ? 52.885 56.086 25.470 1.00 24.28 184 ALA B O 1
ATOM 4083 N N . LEU B 1 185 ? 52.687 54.496 27.044 1.00 19.13 185 LEU B N 1
ATOM 4084 C CA . LEU B 1 185 ? 53.383 53.467 26.278 1.00 20.65 185 LEU B CA 1
ATOM 4085 C C . LEU B 1 185 ? 52.561 53.063 25.062 1.00 19.18 185 LEU B C 1
ATOM 4086 O O . LEU B 1 185 ? 53.093 52.877 23.966 1.00 21.87 185 LEU B O 1
ATOM 4091 N N . TRP B 1 186 ? 51.260 52.899 25.268 1.00 18.79 186 TRP B N 1
ATOM 4092 C CA . TRP B 1 186 ? 50.359 52.538 24.180 1.00 16.86 186 TRP B CA 1
ATOM 4093 C C . TRP B 1 186 ? 50.451 53.610 23.082 1.00 19.13 186 TRP B C 1
ATOM 4094 O O . TRP B 1 186 ? 50.531 53.289 21.903 1.00 20.66 186 TRP B O 1
ATOM 4105 N N . LEU B 1 187 ? 50.446 54.882 23.483 1.00 20.55 187 LEU B N 1
ATOM 4106 C CA . LEU B 1 187 ? 50.534 55.973 22.524 1.00 19.83 187 LEU B CA 1
ATOM 4107 C C . LEU B 1 187 ? 51.851 55.911 21.753 1.00 24.97 187 LEU B C 1
ATOM 4108 O O . LEU B 1 187 ? 51.887 56.113 20.535 1.00 23.97 187 LEU B O 1
ATOM 4113 N N . LYS B 1 188 ? 52.938 55.624 22.455 1.00 26.56 188 LYS B N 1
ATOM 4114 C CA . LYS B 1 188 ? 54.222 55.558 21.781 1.00 25.72 188 LYS B CA 1
ATOM 4115 C C . LYS B 1 188 ? 54.273 54.366 20.823 1.00 28.60 188 LYS B C 1
ATOM 4116 O O . LYS B 1 188 ? 54.801 54.476 19.716 1.00 26.72 188 LYS B O 1
ATOM 4122 N N . ASP B 1 189 ? 53.714 53.229 21.237 1.00 26.45 189 ASP B N 1
ATOM 4123 C CA . ASP B 1 189 ? 53.719 52.058 20.380 1.00 23.47 189 ASP B CA 1
ATOM 4124 C C . ASP B 1 189 ? 52.901 52.239 19.106 1.00 23.64 189 ASP B C 1
ATOM 4125 O O . ASP B 1 189 ? 53.158 51.557 18.110 1.00 25.07 189 ASP B O 1
ATOM 4130 N N . ILE B 1 190 ? 51.911 53.127 19.111 1.00 22.95 190 ILE B N 1
ATOM 4131 C CA . ILE B 1 190 ? 51.140 53.310 17.885 1.00 25.35 190 ILE B CA 1
ATOM 4132 C C . ILE B 1 190 ? 51.607 54.516 17.075 1.00 26.49 190 ILE B C 1
ATOM 4133 O O . ILE B 1 190 ? 51.048 54.803 16.025 1.00 26.44 190 ILE B O 1
ATOM 4138 N N . GLN B 1 191 ? 52.612 55.232 17.563 1.00 23.06 191 GLN B N 1
ATOM 4139 C CA . GLN B 1 191 ? 53.116 56.377 16.807 1.00 27.34 191 GLN B CA 1
ATOM 4140 C C . GLN B 1 191 ? 53.612 55.904 15.440 1.00 26.98 191 GLN B C 1
ATOM 4141 O O . GLN B 1 191 ? 54.311 54.899 15.342 1.00 26.19 191 GLN B O 1
ATOM 4147 N N . GLY B 1 192 ? 53.266 56.630 14.382 1.00 27.69 192 GLY B N 1
ATOM 4148 C CA . GLY B 1 192 ? 53.702 56.216 13.057 1.00 27.12 192 GLY B CA 1
ATOM 4149 C C . GLY B 1 192 ? 52.668 55.337 12.377 1.00 28.79 192 GLY B C 1
ATOM 4150 O O . GLY B 1 192 ? 52.746 55.055 11.179 1.00 27.34 192 GLY B O 1
ATOM 4151 N N . VAL B 1 193 ? 51.678 54.903 13.145 1.00 26.71 193 VAL B N 1
ATOM 4152 C CA . VAL B 1 193 ? 50.640 54.056 12.595 1.00 27.99 193 VAL B CA 1
ATOM 4153 C C . VAL B 1 193 ? 49.276 54.688 12.790 1.00 29.96 193 VAL B C 1
ATOM 4154 O O . VAL B 1 193 ? 48.462 54.698 11.870 1.00 31.20 193 VAL B O 1
ATOM 4158 N N . LYS B 1 194 ? 49.034 55.239 13.977 1.00 26.26 194 LYS B N 1
ATOM 4159 C CA . LYS B 1 194 ? 47.742 55.856 14.278 1.00 27.01 194 LYS B CA 1
ATOM 4160 C C . LYS B 1 194 ? 47.874 57.190 15.004 1.00 26.91 194 LYS B C 1
ATOM 4161 O O . LYS B 1 194 ? 46.887 57.754 15.477 1.00 24.05 194 LYS B O 1
ATOM 4167 N N . LEU B 1 195 ? 49.097 57.696 15.086 1.00 25.75 195 LEU B N 1
ATOM 4168 C CA . LEU B 1 195 ? 49.348 58.936 15.791 1.00 23.44 195 LEU B CA 1
ATOM 4169 C C . LEU B 1 195 ? 50.646 59.476 15.234 1.00 23.95 195 LEU B C 1
ATOM 4170 O O . LEU B 1 195 ? 51.553 58.713 14.905 1.00 26.78 195 LEU B O 1
ATOM 4175 N N . SER B 1 196 ? 50.732 60.790 15.123 1.00 23.86 196 SER B N 1
ATOM 4176 C CA . SER B 1 196 ? 51.918 61.419 14.576 1.00 26.39 196 SER B CA 1
ATOM 4177 C C . SER B 1 196 ? 53.208 60.997 15.233 1.00 28.02 196 SER B C 1
ATOM 4178 O O . SER B 1 196 ? 53.309 60.955 16.456 1.00 28.08 196 SER B O 1
ATOM 4181 N N . GLN B 1 197 ? 54.198 60.720 14.397 1.00 28.54 197 GLN B N 1
ATOM 4182 C CA . GLN B 1 197 ? 55.531 60.332 14.833 1.00 32.30 197 GLN B CA 1
ATOM 4183 C C . GLN B 1 197 ? 56.311 61.558 15.327 1.00 32.23 197 GLN B C 1
ATOM 4184 O O . GLN B 1 197 ? 57.378 61.418 15.918 1.00 27.52 197 GLN B O 1
ATOM 4190 N N . ASN B 1 198 ? 55.781 62.760 15.090 1.00 33.75 198 ASN B N 1
ATOM 4191 C CA . ASN B 1 198 ? 56.483 63.979 15.498 1.00 35.08 198 ASN B CA 1
ATOM 4192 C C . ASN B 1 198 ? 56.078 64.503 16.862 1.00 33.53 198 ASN B C 1
ATOM 4193 O O . ASN B 1 198 ? 56.374 65.646 17.213 1.00 30.72 198 ASN B O 1
ATOM 4198 N N . ILE B 1 199 ? 55.399 63.661 17.629 1.00 35.00 199 ILE B N 1
ATOM 4199 C CA . ILE B 1 199 ? 54.967 64.026 18.973 1.00 31.97 199 ILE B CA 1
ATOM 4200 C C . ILE B 1 199 ? 55.990 63.494 19.970 1.00 30.71 199 ILE B C 1
ATOM 4201 O O . ILE B 1 199 ? 56.430 62.351 19.850 1.00 31.20 199 ILE B O 1
ATOM 4206 N N . ASP B 1 200 ? 56.378 64.324 20.938 1.00 30.56 200 ASP B N 1
ATOM 4207 C CA . ASP B 1 200 ? 57.315 63.900 21.971 1.00 29.10 200 ASP B CA 1
ATOM 4208 C C . ASP B 1 200 ? 56.495 63.508 23.184 1.00 27.98 200 ASP B C 1
ATOM 4209 O O . ASP B 1 200 ? 55.841 64.339 23.834 1.00 22.09 200 ASP B O 1
ATOM 4214 N N . ILE B 1 201 ? 56.521 62.214 23.459 1.00 22.38 201 ILE B N 1
ATOM 4215 C CA . ILE B 1 201 ? 55.762 61.649 24.557 1.00 25.90 201 ILE B CA 1
ATOM 4216 C C . ILE B 1 201 ? 56.620 61.421 25.795 1.00 25.31 201 ILE B C 1
ATOM 4217 O O . ILE B 1 201 ? 57.701 60.832 25.723 1.00 25.09 201 ILE B O 1
ATOM 4222 N N . SER B 1 202 ? 56.153 61.923 26.928 1.00 25.00 202 SER B N 1
ATOM 4223 C CA . SER B 1 202 ? 56.866 61.715 28.182 1.00 27.14 202 SER B CA 1
ATOM 4224 C C . SER B 1 202 ? 55.815 61.346 29.204 1.00 25.36 202 SER B C 1
ATOM 4225 O O . SER B 1 202 ? 54.620 61.424 28.925 1.00 26.42 202 SER B O 1
ATOM 4228 N N . THR B 1 203 ? 56.249 60.928 30.383 1.00 24.69 203 THR B N 1
ATOM 4229 C CA . THR B 1 203 ? 55.292 60.571 31.419 1.00 25.23 203 THR B CA 1
ATOM 4230 C C . THR B 1 203 ? 55.907 60.662 32.801 1.00 24.89 203 THR B C 1
ATOM 4231 O O . THR B 1 203 ? 57.053 60.258 33.025 1.00 25.10 203 THR B O 1
ATOM 4235 N N . ILE B 1 204 ? 55.139 61.224 33.721 1.00 24.86 204 ILE B N 1
ATOM 4236 C CA . ILE B 1 204 ? 55.569 61.348 35.105 1.00 23.29 204 ILE B CA 1
ATOM 4237 C C . ILE B 1 204 ? 54.478 60.785 36.021 1.00 18.73 204 ILE B C 1
ATOM 4238 O O . ILE B 1 204 ? 53.607 61.509 36.484 1.00 22.46 204 ILE B O 1
ATOM 4243 N N . PRO B 1 205 ? 54.505 59.468 36.264 1.00 20.26 205 PRO B N 1
ATOM 4244 C CA . 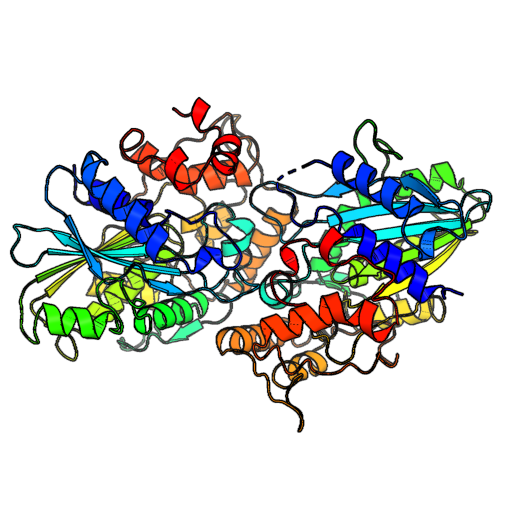PRO B 1 205 ? 53.534 58.776 37.120 1.00 19.86 205 PRO B CA 1
ATOM 4245 C C . PRO B 1 205 ? 53.909 58.820 38.607 1.00 24.77 205 PRO B C 1
ATOM 4246 O O . PRO B 1 205 ? 55.055 58.527 38.974 1.00 24.68 205 PRO B O 1
ATOM 4250 N N . PHE B 1 206 ? 52.945 59.188 39.451 1.00 23.15 206 PHE B N 1
ATOM 4251 C CA . PHE B 1 206 ? 53.164 59.263 40.898 1.00 23.51 206 PHE B CA 1
ATOM 4252 C C . PHE B 1 206 ? 52.477 58.130 41.663 1.00 21.90 206 PHE B C 1
ATOM 4253 O O . PHE B 1 206 ? 51.342 57.757 41.341 1.00 21.10 206 PHE B O 1
ATOM 4261 N N . ALA B 1 207 ? 53.184 57.588 42.657 1.00 18.45 207 ALA B N 1
ATOM 4262 C CA . ALA B 1 207 ? 52.656 56.582 43.578 1.00 14.87 207 ALA B CA 1
ATOM 4263 C C . ALA B 1 207 ? 51.899 55.438 42.961 1.00 16.60 207 ALA B C 1
ATOM 4264 O O . ALA B 1 207 ? 50.889 54.991 43.506 1.00 19.53 207 ALA B O 1
ATOM 4266 N N . GLY B 1 208 ? 52.390 54.952 41.834 1.00 16.10 208 GLY B N 1
ATOM 4267 C CA . GLY B 1 208 ? 51.692 53.885 41.159 1.00 16.44 208 GLY B CA 1
ATOM 4268 C C . GLY B 1 208 ? 52.170 52.477 41.428 1.00 16.07 208 GLY B C 1
ATOM 4269 O O . GLY B 1 208 ? 53.360 52.252 41.625 1.00 18.81 208 GLY B O 1
ATOM 4270 N N . PRO B 1 209 ? 51.241 51.513 41.497 1.00 15.31 209 PRO B N 1
ATOM 4271 C CA . PRO B 1 209 ? 51.619 50.119 41.729 1.00 16.29 209 PRO B CA 1
ATOM 4272 C C . PRO B 1 209 ? 52.085 49.578 40.353 1.00 18.47 209 PRO B C 1
ATOM 4273 O O . PRO B 1 209 ? 52.024 50.311 39.355 1.00 16.39 209 PRO B O 1
ATOM 4277 N N . THR B 1 210 ? 52.556 48.331 40.297 1.00 17.73 210 THR B N 1
ATOM 4278 C CA . THR B 1 210 ? 53.038 47.719 39.046 1.00 16.87 210 THR B CA 1
ATOM 4279 C C . THR B 1 210 ? 51.934 47.361 38.061 1.00 19.66 210 THR B C 1
ATOM 4280 O O . THR B 1 210 ? 50.996 46.642 38.390 1.00 14.71 210 THR B O 1
ATOM 4284 N N . ALA B 1 211 ? 52.079 47.810 36.827 1.00 18.68 211 ALA B N 1
ATOM 4285 C CA . ALA B 1 211 ? 51.082 47.498 35.841 1.00 16.06 211 ALA B CA 1
ATOM 4286 C C . ALA B 1 211 ? 51.229 46.090 35.292 1.00 15.20 211 ALA B C 1
ATOM 4287 O O . ALA B 1 211 ? 50.243 45.453 34.944 1.00 17.82 211 ALA B O 1
ATOM 4289 N N . GLY B 1 212 ? 52.463 45.609 35.199 1.00 18.96 212 GLY B N 1
ATOM 4290 C CA . GLY B 1 212 ? 52.693 44.285 34.632 1.00 20.22 212 GLY B CA 1
ATOM 4291 C C . GLY B 1 212 ? 53.966 43.586 35.086 1.00 23.63 212 GLY B C 1
ATOM 4292 O O . GLY B 1 212 ? 54.619 44.025 36.040 1.00 26.31 212 GLY B O 1
ATOM 4293 N N . ASN B 1 213 ? 54.317 42.508 34.388 1.00 23.05 213 ASN B N 1
ATOM 4294 C CA . ASN B 1 213 ? 55.483 41.699 34.708 1.00 20.42 213 ASN B CA 1
ATOM 4295 C C . ASN B 1 213 ? 56.800 42.300 34.245 1.00 21.70 213 ASN B C 1
ATOM 4296 O O . ASN B 1 213 ? 56.824 43.334 33.586 1.00 21.15 213 ASN B O 1
ATOM 4301 N N . ALA B 1 214 ? 57.889 41.618 34.585 1.00 21.45 214 ALA B N 1
ATOM 4302 C CA . ALA B 1 214 ? 59.248 42.051 34.269 1.00 24.81 214 ALA B CA 1
ATOM 4303 C C . ALA B 1 214 ? 59.498 42.302 32.778 1.00 23.43 214 ALA B C 1
ATOM 4304 O O . ALA B 1 214 ? 60.120 43.293 32.427 1.00 23.87 214 ALA B O 1
ATOM 4306 N N . ASP B 1 215 ? 59.026 41.411 31.907 1.00 24.81 215 ASP B N 1
ATOM 4307 C CA . ASP B 1 215 ? 59.215 41.614 30.473 1.00 22.36 215 ASP B CA 1
ATOM 4308 C C . ASP B 1 215 ? 58.496 42.899 30.046 1.00 22.87 215 ASP B C 1
ATOM 4309 O O . ASP B 1 215 ? 59.033 43.709 29.293 1.00 21.44 215 ASP B O 1
ATOM 4314 N N . PHE B 1 216 ? 57.286 43.107 30.545 1.00 18.92 216 PHE B N 1
ATOM 4315 C CA . PHE B 1 216 ? 56.585 44.323 30.190 1.00 17.84 216 PHE B CA 1
ATOM 4316 C C . PHE B 1 216 ? 57.377 45.535 30.653 1.00 19.45 216 PHE B C 1
ATOM 4317 O O . PHE B 1 216 ? 57.623 46.459 29.885 1.00 19.98 216 PHE B O 1
ATOM 4325 N N . ALA B 1 217 ? 57.778 45.521 31.918 1.00 20.84 217 ALA B N 1
ATOM 4326 C CA . ALA B 1 217 ? 58.501 46.640 32.509 1.00 21.97 217 ALA B CA 1
ATOM 4327 C C . ALA B 1 217 ? 59.839 46.950 31.842 1.00 20.85 217 ALA B C 1
ATOM 4328 O O . ALA B 1 217 ? 60.260 48.112 31.781 1.00 20.51 217 ALA B O 1
ATOM 4330 N N . ASP B 1 218 ? 60.508 45.913 31.351 1.00 23.21 218 ASP B N 1
ATOM 4331 C CA . ASP B 1 218 ? 61.793 46.096 30.687 1.00 21.82 218 ASP B CA 1
ATOM 4332 C C . ASP B 1 218 ? 61.589 46.715 29.309 1.00 21.13 218 ASP B C 1
ATOM 4333 O O . ASP B 1 218 ? 62.374 47.558 28.879 1.00 23.77 218 ASP B O 1
ATOM 4338 N N . TYR B 1 219 ? 60.546 46.284 28.610 1.00 23.49 219 TYR B N 1
ATOM 4339 C CA . TYR B 1 219 ? 60.257 46.849 27.308 1.00 22.33 219 TYR B CA 1
ATOM 4340 C C . TYR B 1 219 ? 59.873 48.310 27.536 1.00 23.38 219 TYR B C 1
ATOM 4341 O O . TYR B 1 219 ? 60.289 49.178 26.783 1.00 30.40 219 TYR B O 1
ATOM 4350 N N . PHE B 1 220 ? 59.090 48.588 28.584 1.00 24.80 220 PHE B N 1
ATOM 4351 C CA . PHE B 1 220 ? 58.695 49.974 28.873 1.00 23.86 220 PHE B CA 1
ATOM 4352 C C . PHE B 1 220 ? 59.931 50.824 29.059 1.00 21.80 220 PHE B C 1
ATOM 4353 O O . PHE B 1 220 ? 60.005 51.940 28.570 1.00 20.07 220 PHE B O 1
ATOM 4361 N N . ASP B 1 221 ? 60.889 50.295 29.810 1.00 20.61 221 ASP B N 1
ATOM 4362 C CA . ASP B 1 221 ? 62.095 51.052 30.091 1.00 22.94 221 ASP B CA 1
ATOM 4363 C C . ASP B 1 221 ? 62.892 51.325 28.817 1.00 25.12 221 ASP B C 1
ATOM 4364 O O . ASP B 1 221 ? 63.490 52.387 28.677 1.00 26.67 221 ASP B O 1
ATOM 4369 N N . ASP B 1 222 ? 62.899 50.368 27.891 1.00 26.33 222 ASP B N 1
ATOM 4370 C CA . ASP B 1 222 ? 63.650 50.562 26.664 1.00 32.03 222 ASP B CA 1
ATOM 4371 C C . ASP B 1 222 ? 62.950 51.591 25.777 1.00 32.77 222 ASP B C 1
ATOM 4372 O O . ASP B 1 222 ? 63.563 52.544 25.299 1.00 33.96 222 ASP B O 1
ATOM 4377 N N . CYS B 1 223 ? 61.657 51.390 25.574 1.00 30.44 223 CYS B N 1
ATOM 4378 C CA . CYS B 1 223 ? 60.882 52.249 24.699 1.00 29.17 223 CYS B CA 1
ATOM 4379 C C . CYS B 1 223 ? 60.594 53.633 25.254 1.00 29.34 223 CYS B C 1
ATOM 4380 O O . CYS B 1 223 ? 60.705 54.624 24.538 1.00 28.19 223 CYS B O 1
ATOM 4383 N N . LEU B 1 224 ? 60.277 53.725 26.537 1.00 29.60 224 LEU B N 1
ATOM 4384 C CA . LEU B 1 224 ? 59.949 55.027 27.092 1.00 28.88 224 LEU B CA 1
ATOM 4385 C C . LEU B 1 224 ? 60.680 55.382 28.391 1.00 32.75 224 LEU B C 1
ATOM 4386 O O . LEU B 1 224 ? 60.450 56.446 28.968 1.00 29.05 224 LEU B O 1
ATOM 4391 N N . GLY B 1 225 ? 61.570 54.503 28.848 1.00 31.43 225 GLY B N 1
ATOM 4392 C CA . GLY B 1 225 ? 62.289 54.760 30.085 1.00 30.30 225 GLY B CA 1
ATOM 4393 C C . GLY B 1 225 ? 62.976 56.110 30.237 1.00 31.96 225 GLY B C 1
ATOM 4394 O O . GLY B 1 225 ? 62.862 56.758 31.275 1.00 30.26 225 GLY B O 1
ATOM 4395 N N . ASP B 1 226 ? 63.695 56.546 29.209 1.00 31.09 226 ASP B N 1
ATOM 4396 C CA . ASP B 1 226 ? 64.395 57.812 29.294 1.00 31.40 226 ASP B CA 1
ATOM 4397 C C . ASP B 1 226 ? 63.470 59.023 29.226 1.00 31.65 226 ASP B C 1
ATOM 4398 O O . ASP B 1 226 ? 63.932 60.149 29.352 1.00 35.29 226 ASP B O 1
ATOM 4403 N N . GLN B 1 227 ? 62.171 58.811 29.016 1.00 33.87 227 GLN B N 1
ATOM 4404 C CA . GLN B 1 227 ? 61.225 59.930 28.981 1.00 28.79 227 GLN B CA 1
ATOM 4405 C C . GLN B 1 227 ? 60.205 59.772 30.101 1.00 30.82 227 GLN B C 1
ATOM 4406 O O . GLN B 1 227 ? 59.115 60.361 30.069 1.00 32.99 227 GLN B O 1
ATOM 4412 N N . CYS B 1 228 ? 60.565 58.974 31.099 1.00 25.88 228 CYS B N 1
ATOM 4413 C CA . CYS B 1 228 ? 59.693 58.748 32.237 1.00 24.23 228 CYS B CA 1
ATOM 4414 C C . CYS B 1 228 ? 60.380 58.979 33.578 1.00 27.74 228 CYS B C 1
ATOM 4415 O O . CYS B 1 228 ? 61.464 58.450 33.843 1.00 25.43 228 CYS B O 1
ATOM 4418 N N . THR B 1 229 ? 59.739 59.774 34.428 1.00 27.78 229 THR B N 1
ATOM 4419 C CA . THR B 1 229 ? 60.263 60.021 35.761 1.00 27.38 229 THR B CA 1
ATOM 4420 C C . THR B 1 229 ? 59.201 59.484 36.724 1.00 28.77 229 THR B C 1
ATOM 4421 O O . THR B 1 229 ? 58.192 60.154 36.968 1.00 23.98 229 THR B O 1
ATOM 4425 N N . ARG B 1 230 ? 59.421 58.264 37.229 1.00 27.29 230 ARG B N 1
ATOM 4426 C CA . ARG B 1 230 ? 58.498 57.609 38.160 1.00 23.25 230 ARG B CA 1
ATOM 4427 C C . ARG B 1 230 ? 58.828 58.120 39.557 1.00 22.97 230 ARG B C 1
ATOM 4428 O O . ARG B 1 230 ? 59.934 57.954 40.042 1.00 20.26 230 ARG B O 1
ATOM 4436 N N . ILE B 1 231 ? 57.860 58.756 40.192 1.00 24.18 231 ILE B N 1
ATOM 4437 C CA . ILE B 1 231 ? 58.067 59.322 41.510 1.00 21.76 231 ILE B CA 1
ATOM 4438 C C . ILE B 1 231 ? 57.290 58.566 42.574 1.00 24.61 231 ILE B C 1
ATOM 4439 O O . ILE B 1 231 ? 56.057 58.513 42.541 1.00 21.39 231 ILE B O 1
ATOM 4444 N N . ALA B 1 232 ? 58.027 57.993 43.517 1.00 22.58 232 ALA B N 1
ATOM 4445 C CA . ALA B 1 232 ? 57.445 57.221 44.604 1.00 25.74 232 ALA B CA 1
ATOM 4446 C C . ALA B 1 232 ? 58.004 57.714 45.941 1.00 26.41 232 ALA B C 1
ATOM 4447 O O . ALA B 1 232 ? 59.171 58.103 46.019 1.00 27.27 232 ALA B O 1
ATOM 4449 N N . ASN B 1 233 ? 57.160 57.702 46.973 1.00 25.08 233 ASN B N 1
ATOM 4450 C CA . ASN B 1 233 ? 57.542 58.074 48.337 1.00 20.02 233 ASN B CA 1
ATOM 4451 C C . ASN B 1 233 ? 57.981 56.770 49.005 1.00 18.69 233 ASN B C 1
ATOM 4452 O O . ASN B 1 233 ? 57.235 55.796 49.002 1.00 22.57 233 ASN B O 1
ATOM 4457 N N . SER B 1 234 ? 59.184 56.745 49.567 1.00 19.90 234 SER B N 1
ATOM 4458 C CA . SER B 1 234 ? 59.728 55.547 50.228 1.00 20.88 234 SER B CA 1
ATOM 4459 C C . SER B 1 234 ? 58.785 54.877 51.251 1.00 22.74 234 SER B C 1
ATOM 4460 O O . SER B 1 234 ? 58.780 53.638 51.397 1.00 17.39 234 SER B O 1
ATOM 4463 N N . LEU B 1 235 ? 58.007 55.696 51.965 1.00 19.87 235 LEU B N 1
ATOM 4464 C CA . LEU B 1 235 ? 57.076 55.175 52.959 1.00 21.76 235 LEU B CA 1
ATOM 4465 C C . LEU B 1 235 ? 55.653 54.996 52.434 1.00 21.63 235 LEU B C 1
ATOM 4466 O O . LEU B 1 235 ? 54.740 54.780 53.217 1.00 20.03 235 LEU B O 1
ATOM 4471 N N . ASP B 1 236 ? 55.462 55.099 51.116 1.00 21.51 236 ASP B N 1
ATOM 4472 C CA . ASP B 1 236 ? 54.132 54.911 50.523 1.00 21.22 236 ASP B CA 1
ATOM 4473 C C . ASP B 1 236 ? 54.064 53.433 50.135 1.00 23.33 236 ASP B C 1
ATOM 4474 O O . ASP B 1 236 ? 54.834 52.978 49.290 1.00 24.28 236 ASP B O 1
ATOM 4479 N N . ILE B 1 237 ? 53.160 52.678 50.753 1.00 19.54 237 ILE B N 1
ATOM 4480 C CA . ILE B 1 237 ? 53.050 51.256 50.444 1.00 19.89 237 ILE B CA 1
ATOM 4481 C C . ILE B 1 237 ? 52.525 50.940 49.025 1.00 17.20 237 ILE B C 1
ATOM 4482 O O . ILE B 1 237 ? 52.813 49.886 48.484 1.00 16.44 237 ILE B O 1
ATOM 4487 N N . VAL B 1 238 ? 51.798 51.858 48.399 1.00 18.36 238 VAL B N 1
ATOM 4488 C CA . VAL B 1 238 ? 51.209 51.525 47.103 1.00 17.32 238 VAL B CA 1
ATOM 4489 C C . VAL B 1 238 ? 52.182 51.054 46.038 1.00 20.92 238 VAL B C 1
ATOM 4490 O O . VAL B 1 238 ? 51.941 50.043 45.378 1.00 21.71 238 VAL B O 1
ATOM 4494 N N . PRO B 1 239 ? 53.300 51.768 45.859 1.00 18.49 239 PRO B N 1
ATOM 4495 C CA . PRO B 1 239 ? 54.252 51.325 44.842 1.00 18.84 239 PRO B CA 1
ATOM 4496 C C . PRO B 1 239 ? 54.920 49.985 45.151 1.00 17.98 239 PRO B C 1
ATOM 4497 O O . PRO B 1 239 ? 55.636 49.427 44.297 1.00 15.49 239 PRO B O 1
ATOM 4501 N N . TYR B 1 240 ? 54.706 49.464 46.360 1.00 17.97 240 TYR B N 1
ATOM 4502 C CA . TYR B 1 240 ? 55.302 48.167 46.738 1.00 22.14 240 TYR B CA 1
ATOM 4503 C C . TYR B 1 240 ? 54.546 46.965 46.166 1.00 20.40 240 TYR B C 1
ATOM 4504 O O . TYR B 1 240 ? 55.014 45.828 46.244 1.00 22.43 240 TYR B O 1
ATOM 4513 N N . ALA B 1 241 ? 53.367 47.221 45.617 1.00 19.28 241 ALA B N 1
ATOM 4514 C CA . ALA B 1 241 ? 52.557 46.176 45.007 1.00 20.97 241 ALA B CA 1
ATOM 4515 C C . ALA B 1 241 ? 52.794 46.315 43.503 1.00 21.04 241 ALA B C 1
ATOM 4516 O O . ALA B 1 241 ? 52.883 47.428 43.006 1.00 23.49 241 ALA B O 1
ATOM 4518 N N . TRP B 1 242 ? 52.885 45.218 42.764 1.00 24.38 242 TRP B N 1
ATOM 4519 C CA . TRP B 1 242 ? 52.751 43.856 43.257 1.00 22.52 242 TRP B CA 1
ATOM 4520 C C . TRP B 1 242 ? 54.019 42.994 43.155 1.00 24.12 242 TRP B C 1
ATOM 4521 O O . TRP B 1 242 ? 53.943 41.760 43.102 1.00 25.34 242 TRP B O 1
ATOM 4532 N N . ASN B 1 243 ? 55.185 43.626 43.106 1.00 24.74 243 ASN B N 1
ATOM 4533 C CA . ASN B 1 243 ? 56.426 42.858 43.041 1.00 23.56 243 ASN B CA 1
ATOM 4534 C C . ASN B 1 243 ? 56.525 42.025 44.340 1.00 25.60 243 ASN B C 1
ATOM 4535 O O . ASN B 1 243 ? 56.336 42.547 45.449 1.00 23.29 243 ASN B O 1
ATOM 4540 N N . THR B 1 244 ? 56.815 40.732 44.194 1.00 26.50 244 THR B N 1
ATOM 4541 C CA . THR B 1 244 ? 56.865 39.808 45.330 1.00 26.32 244 THR B CA 1
ATOM 4542 C C . THR B 1 244 ? 57.793 40.201 46.488 1.00 26.86 244 THR B C 1
ATOM 4543 O O . THR B 1 244 ? 57.365 40.221 47.655 1.00 23.96 244 THR B O 1
ATOM 4547 N N . ASN B 1 245 ? 59.038 40.550 46.161 1.00 27.20 245 ASN B N 1
ATOM 4548 C CA . ASN B 1 245 ? 60.018 40.916 47.173 1.00 30.83 245 ASN B CA 1
ATOM 4549 C C . ASN B 1 245 ? 59.623 42.201 47.843 1.00 31.26 245 ASN B C 1
ATOM 4550 O O . ASN B 1 245 ? 59.796 42.360 49.047 1.00 28.28 245 ASN B O 1
ATOM 4555 N N . SER B 1 246 ? 59.080 43.110 47.048 1.00 26.57 246 SER B N 1
ATOM 4556 C CA . SER B 1 246 ? 58.628 44.397 47.535 1.00 24.95 246 SER B CA 1
ATOM 4557 C C . SER B 1 246 ? 57.431 44.246 48.509 1.00 22.88 246 SER B C 1
ATOM 4558 O O . SER B 1 246 ? 57.371 44.919 49.542 1.00 25.91 246 SER B O 1
ATOM 4561 N N . LEU B 1 247 ? 56.479 43.377 48.174 1.00 21.41 247 LEU B N 1
ATOM 4562 C CA . LEU B 1 247 ? 55.295 43.125 49.019 1.00 19.66 247 LEU B CA 1
ATOM 4563 C C . LEU B 1 247 ? 55.658 42.580 50.413 1.00 20.22 247 LEU B C 1
ATOM 4564 O O . LEU B 1 247 ? 54.930 42.787 51.374 1.00 20.63 247 LEU B O 1
ATOM 4569 N N . LYS B 1 248 ? 56.777 41.867 50.504 1.00 21.03 248 LYS B N 1
ATOM 4570 C CA . LYS B 1 248 ? 57.207 41.290 51.774 1.00 24.99 248 LYS B CA 1
ATOM 4571 C C . LYS B 1 248 ? 57.746 42.329 52.750 1.00 28.12 248 LYS B C 1
ATOM 4572 O O . LYS B 1 248 ? 58.143 41.993 53.859 1.00 30.73 248 LYS B O 1
ATOM 4578 N N . LYS B 1 249 ? 57.745 43.592 52.344 1.00 25.66 249 LYS B N 1
ATOM 4579 C CA . LYS B 1 249 ? 58.247 44.662 53.196 1.00 25.61 249 LYS B CA 1
ATOM 4580 C C . LYS B 1 249 ? 57.133 45.491 53.818 1.00 24.56 249 LYS B C 1
ATOM 4581 O O . LYS B 1 249 ? 57.380 46.313 54.708 1.00 27.93 249 LYS B O 1
ATOM 4587 N N . LEU B 1 250 ? 55.908 45.271 53.353 1.00 19.65 250 LEU B N 1
ATOM 4588 C CA . LEU B 1 250 ? 54.756 46.017 53.838 1.00 19.30 250 LEU B CA 1
ATOM 4589 C C . LEU B 1 250 ? 54.360 45.798 55.288 1.00 17.13 250 LEU B C 1
ATOM 4590 O O . LEU B 1 250 ? 53.894 46.730 55.934 1.00 23.28 250 LEU B O 1
ATOM 4595 N N . LYS B 1 251 ? 54.523 44.589 55.811 1.00 17.51 251 LYS B N 1
ATOM 4596 C CA . LYS B 1 251 ? 54.110 44.359 57.204 1.00 25.10 251 LYS B CA 1
ATOM 4597 C C . LYS B 1 251 ? 54.870 45.201 58.230 1.00 25.08 251 LYS B C 1
ATOM 4598 O O . LYS B 1 251 ? 54.302 45.613 59.238 1.00 23.96 251 LYS B O 1
ATOM 4604 N N . SER B 1 252 ? 56.140 45.488 57.969 1.00 24.39 252 SER B N 1
ATOM 4605 C CA . SER B 1 252 ? 56.911 46.261 58.937 1.00 29.56 252 SER B CA 1
ATOM 4606 C C . SER B 1 252 ? 57.419 47.604 58.421 1.00 29.46 252 SER B C 1
ATOM 4607 O O . SER B 1 252 ? 58.317 48.195 59.006 1.00 31.05 252 SER B O 1
ATOM 4610 N N . ILE B 1 253 ? 56.828 48.104 57.344 1.00 30.87 253 ILE B N 1
ATOM 4611 C CA . ILE B 1 253 ? 57.277 49.370 56.784 1.00 28.75 253 ILE B CA 1
ATOM 4612 C C . ILE B 1 253 ? 57.170 50.527 57.758 1.00 28.42 253 ILE B C 1
ATOM 4613 O O . ILE B 1 253 ? 57.903 51.500 57.641 1.00 31.59 253 ILE B O 1
ATOM 4618 N N . TYR B 1 254 ? 56.275 50.446 58.724 1.00 26.85 254 TYR B N 1
ATOM 4619 C CA . TYR B 1 254 ? 56.164 51.560 59.657 1.00 19.97 254 TYR B CA 1
ATOM 4620 C C . TYR B 1 254 ? 56.652 51.187 61.055 1.00 23.45 254 TYR B C 1
ATOM 4621 O O . TYR B 1 254 ? 56.284 51.804 62.051 1.00 25.30 254 TYR B O 1
ATOM 4630 N N . ILE B 1 255 ? 57.487 50.161 61.116 1.00 26.58 255 ILE B N 1
ATOM 4631 C CA . ILE B 1 255 ? 58.059 49.728 62.375 1.00 32.18 255 ILE B CA 1
ATOM 4632 C C . ILE B 1 255 ? 59.557 50.007 62.337 1.00 36.71 255 ILE B C 1
ATOM 4633 O O . ILE B 1 255 ? 60.278 49.505 61.471 1.00 35.93 255 ILE B O 1
ATOM 4638 N N . SER B 1 256 ? 60.009 50.832 63.274 1.00 43.20 256 SER B N 1
ATOM 4639 C CA . SER B 1 256 ? 61.419 51.192 63.368 1.00 53.96 256 SER B CA 1
ATOM 4640 C C . SER B 1 256 ? 61.765 51.677 64.785 1.00 60.20 256 SER B C 1
ATOM 4641 O O . SER B 1 256 ? 61.058 51.363 65.751 1.00 61.55 256 SER B O 1
ATOM 4644 N N . GLU B 1 257 ? 62.862 52.428 64.897 1.00 65.32 257 GLU B N 1
ATOM 4645 C CA . GLU B 1 257 ? 63.331 52.981 66.168 1.00 67.43 257 GLU B CA 1
ATOM 4646 C C . GLU B 1 257 ? 62.170 53.577 66.956 1.00 67.44 257 GLU B C 1
ATOM 4647 O O . GLU B 1 257 ? 61.693 54.663 66.627 1.00 67.64 257 GLU B O 1
ATOM 4653 N N . GLN B 1 258 ? 61.735 52.851 67.990 1.00 68.56 258 GLN B N 1
ATOM 4654 C CA . GLN B 1 258 ? 60.621 53.233 68.873 1.00 66.68 258 GLN B CA 1
ATOM 4655 C C . GLN B 1 258 ? 59.305 53.426 68.127 1.00 66.12 258 GLN B C 1
ATOM 4656 O O . GLN B 1 258 ? 58.222 53.296 68.712 1.00 68.00 258 GLN B O 1
ATOM 4662 N N . ALA B 1 259 ? 59.402 53.747 66.840 1.00 60.46 259 ALA B N 1
ATOM 4663 C CA . ALA B 1 259 ? 58.223 53.956 66.015 1.00 56.10 259 ALA B CA 1
ATOM 4664 C C . ALA B 1 259 ? 57.616 52.615 65.614 1.00 50.66 259 ALA B C 1
ATOM 4665 O O . ALA B 1 259 ? 58.197 51.875 64.822 1.00 47.59 259 ALA B O 1
ATOM 4667 N N . SER B 1 260 ? 56.453 52.304 66.177 1.00 48.50 260 SER B N 1
ATOM 4668 C CA . SER B 1 260 ? 55.759 51.060 65.864 1.00 47.25 260 SER B CA 1
ATOM 4669 C C . SER B 1 260 ? 54.287 51.239 65.471 1.00 44.50 260 SER B C 1
ATOM 4670 O O . SER B 1 260 ? 53.404 51.355 66.332 1.00 39.24 260 SER B O 1
ATOM 4673 N N . VAL B 1 261 ? 54.050 51.269 64.159 1.00 40.82 261 VAL B N 1
ATOM 4674 C CA . VAL B 1 261 ? 52.718 51.386 63.568 1.00 32.42 261 VAL B CA 1
ATOM 4675 C C . VAL B 1 261 ? 52.569 50.050 62.839 1.00 29.93 261 VAL B C 1
ATOM 4676 O O . VAL B 1 261 ? 53.138 49.842 61.775 1.00 26.15 261 VAL B O 1
ATOM 4680 N N . LYS B 1 262 ? 51.809 49.147 63.447 1.00 27.30 262 LYS B N 1
ATOM 4681 C CA . LYS B 1 262 ? 51.628 47.784 62.945 1.00 25.19 262 LYS B CA 1
ATOM 4682 C C . LYS B 1 262 ? 50.291 47.528 62.242 1.00 21.27 262 LYS B C 1
ATOM 4683 O O . LYS B 1 262 ? 49.253 48.035 62.678 1.00 19.58 262 LYS B O 1
ATOM 4689 N N . PRO B 1 263 ? 50.300 46.733 61.151 1.00 16.64 263 PRO B N 1
ATOM 4690 C CA . PRO B 1 263 ? 49.077 46.410 60.398 1.00 18.26 263 PRO B CA 1
ATOM 4691 C C . PRO B 1 263 ? 48.167 45.525 61.237 1.00 22.07 263 PRO B C 1
ATOM 4692 O O . PRO B 1 263 ? 48.635 44.588 61.888 1.00 22.97 263 PRO B O 1
ATOM 4696 N N . LEU B 1 264 ? 46.869 45.790 61.192 1.00 22.95 264 LEU B N 1
ATOM 4697 C CA . LEU B 1 264 ? 45.930 45.000 61.959 1.00 21.78 264 LEU B CA 1
ATOM 4698 C C . LEU B 1 264 ? 45.735 43.630 61.338 1.00 26.18 264 LEU B C 1
ATOM 4699 O O . LEU B 1 264 ? 46.214 43.351 60.238 1.00 26.01 264 LEU B O 1
ATOM 4704 N N . LEU B 1 265 ? 45.002 42.793 62.059 1.00 28.54 265 LEU B N 1
ATOM 4705 C CA . LEU B 1 265 ? 44.668 41.425 61.673 1.00 29.34 265 LEU B CA 1
ATOM 4706 C C . LEU B 1 265 ? 44.277 41.206 60.181 1.00 27.20 265 LEU B C 1
ATOM 4707 O O . LEU B 1 265 ? 44.861 40.367 59.478 1.00 23.20 265 LEU B O 1
ATOM 4712 N N . TYR B 1 266 ? 43.295 41.961 59.702 1.00 25.81 266 TYR B N 1
ATOM 4713 C CA . TYR B 1 266 ? 42.862 41.850 58.314 1.00 27.00 266 TYR B CA 1
ATOM 4714 C C . TYR B 1 266 ? 43.896 42.308 57.279 1.00 26.09 266 TYR B C 1
ATOM 4715 O O . TYR B 1 266 ? 44.093 41.642 56.268 1.00 26.00 266 TYR B O 1
ATOM 4724 N N . GLN B 1 267 ? 44.563 43.431 57.523 1.00 23.52 267 GLN B N 1
ATOM 4725 C CA . GLN B 1 267 ? 45.537 43.900 56.554 1.00 25.97 267 GLN B CA 1
ATOM 4726 C C . GLN B 1 267 ? 46.719 42.916 56.451 1.00 23.69 267 GLN B C 1
ATOM 4727 O O . GLN B 1 267 ? 47.320 42.775 55.388 1.00 23.18 267 GLN B O 1
ATOM 4733 N N . ARG B 1 268 ? 47.063 42.242 57.548 1.00 23.98 268 ARG B N 1
ATOM 4734 C CA . ARG B 1 268 ? 48.168 41.278 57.492 1.00 21.98 268 ARG B CA 1
ATOM 4735 C C . ARG B 1 268 ? 47.766 40.064 56.661 1.00 19.14 268 ARG B C 1
ATOM 4736 O O . ARG B 1 268 ? 48.560 39.535 55.897 1.00 20.59 268 ARG B O 1
ATOM 4744 N N . ALA B 1 269 ? 46.526 39.623 56.830 1.00 19.11 269 ALA B N 1
ATOM 4745 C CA . ALA B 1 269 ? 46.032 38.480 56.097 1.00 22.05 269 ALA B CA 1
ATOM 4746 C C . ALA B 1 269 ? 45.967 38.870 54.634 1.00 23.35 269 ALA B C 1
ATOM 4747 O O . ALA B 1 269 ? 46.406 38.124 53.765 1.00 30.81 269 ALA B O 1
ATOM 4749 N N . LEU B 1 270 ? 45.436 40.053 54.359 1.00 26.61 270 LEU B N 1
ATOM 4750 C CA . LEU B 1 270 ? 45.326 40.490 52.977 1.00 28.08 270 LEU B CA 1
ATOM 4751 C C . LEU B 1 270 ? 46.689 40.558 52.319 1.00 26.75 270 LEU B C 1
ATOM 4752 O O . LEU B 1 270 ? 46.848 40.123 51.184 1.00 28.35 270 LEU B O 1
ATOM 4757 N N . ILE B 1 271 ? 47.675 41.088 53.035 1.00 25.28 271 ILE B N 1
ATOM 4758 C CA . ILE B 1 271 ? 49.019 41.196 52.487 1.00 24.13 271 ILE B CA 1
ATOM 4759 C C . ILE B 1 271 ? 49.606 39.809 52.222 1.00 26.41 271 ILE B C 1
ATOM 4760 O O . ILE B 1 271 ? 50.307 39.594 51.235 1.00 26.62 271 ILE B O 1
ATOM 4765 N N . ARG B 1 272 ? 49.311 38.854 53.093 1.00 24.13 272 ARG B N 1
ATOM 4766 C CA . ARG B 1 272 ? 49.817 37.513 52.883 1.00 23.75 272 ARG B CA 1
ATOM 4767 C C . ARG B 1 272 ? 49.237 36.933 51.593 1.00 18.64 272 ARG B C 1
ATOM 4768 O O . ARG B 1 272 ? 49.954 36.357 50.792 1.00 17.34 272 ARG B O 1
ATOM 4776 N N . ALA B 1 273 ? 47.933 37.101 51.400 1.00 16.97 273 ALA B N 1
ATOM 4777 C CA . ALA B 1 273 ? 47.254 36.582 50.208 1.00 21.20 273 ALA B CA 1
ATOM 4778 C C . ALA B 1 273 ? 47.747 37.264 48.924 1.00 26.14 273 ALA B C 1
ATOM 4779 O O . ALA B 1 273 ? 47.898 36.604 47.889 1.00 24.20 273 ALA B O 1
ATOM 4781 N N . MET B 1 274 ? 48.006 38.572 48.989 1.00 27.11 274 MET B N 1
ATOM 4782 C CA . MET B 1 274 ? 48.513 39.308 47.818 1.00 25.41 274 MET B CA 1
ATOM 4783 C C . MET B 1 274 ? 49.808 38.631 47.367 1.00 24.50 274 MET B C 1
ATOM 4784 O O . MET B 1 274 ? 49.988 38.319 46.187 1.00 26.77 274 MET B O 1
ATOM 4789 N N . ILE B 1 275 ? 50.706 38.409 48.325 1.00 24.53 275 ILE B N 1
ATOM 4790 C CA . ILE B 1 275 ? 51.986 37.756 48.066 1.00 24.26 275 ILE B CA 1
ATOM 4791 C C . ILE B 1 275 ? 51.754 36.372 47.447 1.00 27.88 275 ILE B C 1
ATOM 4792 O O . ILE B 1 275 ? 52.353 36.027 46.433 1.00 27.06 275 ILE B O 1
ATOM 4797 N N . ALA B 1 276 ? 50.864 35.585 48.039 1.00 26.47 276 ALA B N 1
ATOM 4798 C CA . ALA B 1 276 ? 50.598 34.261 47.503 1.00 31.07 276 ALA B CA 1
ATOM 4799 C C . ALA B 1 276 ? 50.047 34.287 46.065 1.00 34.75 276 ALA B C 1
ATOM 4800 O O . ALA B 1 276 ? 50.591 33.642 45.166 1.00 33.27 276 ALA B O 1
ATOM 4802 N N . GLU B 1 277 ? 48.971 35.044 45.864 1.00 36.51 277 GLU B N 1
ATOM 4803 C CA . GLU B 1 277 ? 48.303 35.121 44.578 1.00 33.49 277 GLU B CA 1
ATOM 4804 C C . GLU B 1 277 ? 49.100 35.704 43.437 1.00 31.96 277 GLU B C 1
ATOM 4805 O O . GLU B 1 277 ? 48.781 35.457 42.286 1.00 32.19 277 GLU B O 1
ATOM 4811 N N . THR B 1 278 ? 50.140 36.467 43.731 1.00 27.37 278 THR B N 1
ATOM 4812 C CA . THR B 1 278 ? 50.909 37.031 42.638 1.00 27.39 278 THR B CA 1
ATOM 4813 C C . THR B 1 278 ? 52.313 36.471 42.562 1.00 26.40 278 THR B C 1
ATOM 4814 O O . THR B 1 278 ? 53.137 36.960 41.789 1.00 22.55 278 THR B O 1
ATOM 4818 N N . LYS B 1 279 ? 52.597 35.450 43.365 1.00 26.28 279 LYS B N 1
ATOM 4819 C CA . LYS B 1 279 ? 53.928 34.862 43.318 1.00 28.84 279 LYS B CA 1
ATOM 4820 C C . LYS B 1 279 ? 54.039 34.089 42.011 1.00 27.87 279 LYS B C 1
ATOM 4821 O O . LYS B 1 279 ? 53.168 33.286 41.677 1.00 30.47 279 LYS B O 1
ATOM 4827 N N . GLY B 1 280 ? 55.109 34.328 41.272 1.00 22.96 280 GLY B N 1
ATOM 4828 C CA . GLY B 1 280 ? 55.243 33.647 39.998 1.00 28.17 280 GLY B CA 1
ATOM 4829 C C . GLY B 1 280 ? 54.707 34.509 38.857 1.00 26.32 280 GLY B C 1
ATOM 4830 O O . GLY B 1 280 ? 54.992 34.244 37.688 1.00 26.40 280 GLY B O 1
ATOM 4831 N N . LYS B 1 281 ? 53.927 35.536 39.192 1.00 22.76 281 LYS B N 1
ATOM 4832 C CA . LYS B 1 281 ? 53.385 36.442 38.180 1.00 25.17 281 LYS B CA 1
ATOM 4833 C C . LYS B 1 281 ? 54.486 37.372 37.677 1.00 24.95 281 LYS B C 1
ATOM 4834 O O . LYS B 1 281 ? 54.408 37.898 36.571 1.00 29.82 281 LYS B O 1
ATOM 4840 N N . LYS B 1 282 ? 55.511 37.571 38.500 1.00 24.52 282 LYS B N 1
ATOM 4841 C CA . LYS B 1 282 ? 56.664 38.421 38.172 1.00 22.34 282 LYS B CA 1
ATOM 4842 C C . LYS B 1 282 ? 56.397 39.918 37.967 1.00 26.65 282 LYS B C 1
ATOM 4843 O O . LYS B 1 282 ? 57.023 40.548 37.107 1.00 23.57 282 LYS B O 1
ATOM 4849 N N . TYR B 1 283 ? 55.484 40.491 38.748 1.00 20.10 283 TYR B N 1
ATOM 4850 C CA . TYR B 1 283 ? 55.219 41.906 38.638 1.00 18.74 283 TYR B CA 1
ATOM 4851 C C . TYR B 1 283 ? 56.522 42.634 38.936 1.00 21.43 283 TYR B C 1
ATOM 4852 O O . TYR B 1 283 ? 57.337 42.179 39.750 1.00 22.88 283 TYR B O 1
ATOM 4861 N N . LYS B 1 284 ? 56.719 43.760 38.265 1.00 17.74 284 LYS B N 1
ATOM 4862 C CA . LYS B 1 284 ? 57.932 44.545 38.426 1.00 21.49 284 LYS B CA 1
ATOM 4863 C C . LYS B 1 284 ? 57.636 45.991 38.049 1.00 22.49 284 LYS B C 1
ATOM 4864 O O . LYS B 1 284 ? 56.910 46.268 37.097 1.00 26.84 284 LYS B O 1
ATOM 4870 N N . GLN B 1 285 ? 58.201 46.909 38.811 1.00 23.24 285 GLN B N 1
ATOM 4871 C CA . GLN B 1 285 ? 58.002 48.328 38.581 1.00 23.17 285 GLN B CA 1
ATOM 4872 C C . GLN B 1 285 ? 58.742 48.739 37.310 1.00 24.13 285 GLN B C 1
ATOM 4873 O O . GLN B 1 285 ? 59.717 48.098 36.923 1.00 27.40 285 GLN B O 1
ATOM 4879 N N . ILE B 1 286 ? 58.264 49.786 36.647 1.00 21.66 286 ILE B N 1
ATOM 4880 C CA . ILE B 1 286 ? 58.956 50.303 35.480 1.00 21.69 286 ILE B CA 1
ATOM 4881 C C . ILE B 1 286 ? 60.023 51.204 36.139 1.00 23.30 286 ILE B C 1
ATOM 4882 O O . ILE B 1 286 ? 59.775 51.760 37.207 1.00 20.38 286 ILE B O 1
ATOM 4887 N N . LYS B 1 287 ? 61.195 51.345 35.530 1.00 23.07 287 LYS B N 1
ATOM 4888 C CA . LYS B 1 287 ? 62.234 52.177 36.124 1.00 23.71 287 LYS B CA 1
ATOM 4889 C C . LYS B 1 287 ? 62.333 51.833 37.612 1.00 27.60 287 LYS B C 1
ATOM 4890 O O . LYS B 1 287 ? 62.357 52.715 38.491 1.00 20.07 287 LYS B O 1
ATOM 4896 N N . ALA B 1 288 ? 62.404 50.532 37.873 1.00 24.71 288 ALA B N 1
ATOM 4897 C CA . ALA B 1 288 ? 62.463 50.010 39.229 1.00 27.03 288 ALA B CA 1
ATOM 4898 C C . ALA B 1 288 ? 63.671 50.478 40.033 1.00 31.92 288 ALA B C 1
ATOM 4899 O O . ALA B 1 288 ? 63.663 50.419 41.266 1.00 31.85 288 ALA B O 1
ATOM 4901 N N . GLU B 1 289 ? 64.701 50.954 39.344 1.00 29.88 289 GLU B N 1
ATOM 4902 C CA . GLU B 1 289 ? 65.905 51.408 40.022 1.00 35.80 289 GLU B CA 1
ATOM 4903 C C . GLU B 1 289 ? 65.848 52.845 40.474 1.00 31.69 289 GLU B C 1
ATOM 4904 O O . GLU B 1 289 ? 66.712 53.283 41.217 1.00 35.25 289 GLU B O 1
ATOM 4910 N N . THR B 1 290 ? 64.832 53.583 40.045 1.00 33.42 290 THR B N 1
ATOM 4911 C CA . THR B 1 290 ? 64.727 54.983 40.430 1.00 28.00 290 THR B CA 1
ATOM 4912 C C . THR B 1 290 ? 64.668 55.140 41.938 1.00 33.39 290 THR B C 1
ATOM 4913 O O . THR B 1 290 ? 63.830 54.539 42.600 1.00 33.70 290 THR B O 1
ATOM 4917 N N . PRO B 1 291 ? 65.579 55.940 42.506 1.00 37.59 291 PRO B N 1
ATOM 4918 C CA . PRO B 1 291 ? 65.572 56.146 43.955 1.00 37.90 291 PRO B CA 1
ATOM 4919 C C . PRO B 1 291 ? 64.331 56.961 44.352 1.00 36.78 291 PRO B C 1
ATOM 4920 O O . PRO B 1 291 ? 64.029 57.996 43.754 1.00 37.50 291 PRO B O 1
ATOM 4924 N N . PRO B 1 292 ? 63.590 56.486 45.362 1.00 34.51 292 PRO B N 1
ATOM 4925 C CA . PRO B 1 292 ? 62.379 57.160 45.837 1.00 31.73 292 PRO B CA 1
ATOM 4926 C C . PRO B 1 292 ? 62.612 58.412 46.663 1.00 32.58 292 PRO B C 1
ATOM 4927 O O . PRO B 1 292 ? 63.739 58.719 47.054 1.00 33.42 292 PRO B O 1
ATOM 4931 N N . LEU B 1 293 ? 61.540 59.156 46.905 1.00 31.65 293 LEU B N 1
ATOM 4932 C CA . LEU B 1 293 ? 61.630 60.346 47.742 1.00 31.71 293 LEU B CA 1
ATOM 4933 C C . LEU B 1 293 ? 61.713 59.784 49.163 1.00 29.02 293 LEU B C 1
ATOM 4934 O O . LEU B 1 293 ? 60.945 58.896 49.510 1.00 27.02 293 LEU B O 1
ATOM 4939 N N . GLU B 1 294 ? 62.645 60.297 49.962 1.00 30.36 294 GLU B N 1
ATOM 4940 C CA . GLU B 1 294 ? 62.844 59.856 51.342 1.00 32.50 294 GLU B CA 1
ATOM 4941 C C . GLU B 1 294 ? 61.694 60.323 52.229 1.00 29.30 294 GLU B C 1
ATOM 4942 O O . GLU B 1 294 ? 61.644 61.476 52.632 1.00 24.32 294 GLU B O 1
ATOM 4948 N N . GLY B 1 295 ? 60.768 59.421 52.535 1.00 26.55 295 GLY B N 1
ATOM 4949 C CA . GLY B 1 295 ? 59.638 59.811 53.349 1.00 26.28 295 GLY B CA 1
ATOM 4950 C C . GLY B 1 295 ? 59.953 59.849 54.824 1.00 29.18 295 GLY B C 1
ATOM 4951 O O . GLY B 1 295 ? 60.987 59.336 55.256 1.00 26.84 295 GLY B O 1
ATOM 4952 N N . ASN B 1 296 ? 59.054 60.467 55.586 1.00 27.24 296 ASN B N 1
ATOM 4953 C CA . ASN B 1 296 ? 59.185 60.581 57.033 1.00 31.23 296 ASN B CA 1
ATOM 4954 C C . ASN B 1 296 ? 57.902 60.126 57.687 1.00 28.71 296 ASN B C 1
ATOM 4955 O O . ASN B 1 296 ? 56.825 60.558 57.289 1.00 30.21 296 ASN B O 1
ATOM 4960 N N . ILE B 1 297 ? 58.009 59.268 58.693 1.00 27.54 297 ILE B N 1
ATOM 4961 C CA . ILE B 1 297 ? 56.818 58.783 59.385 1.00 27.59 297 ILE B CA 1
ATOM 4962 C C . ILE B 1 297 ? 56.087 59.949 60.050 1.00 30.10 297 ILE B C 1
ATOM 4963 O O . ILE B 1 297 ? 56.713 60.890 60.528 1.00 31.57 297 ILE B O 1
ATOM 4968 N N . ASN B 1 298 ? 54.761 59.910 60.051 1.00 27.44 298 ASN B N 1
ATOM 4969 C CA . ASN B 1 298 ? 53.990 60.958 60.702 1.00 26.00 298 ASN B CA 1
ATOM 4970 C C . ASN B 1 298 ? 53.674 60.369 62.082 1.00 27.89 298 ASN B C 1
ATOM 4971 O O . ASN B 1 298 ? 52.815 59.504 62.220 1.00 27.54 298 ASN B O 1
ATOM 4976 N N . PRO B 1 299 ? 54.380 60.836 63.123 1.00 27.21 299 PRO B N 1
ATOM 4977 C CA . PRO B 1 299 ? 54.192 60.343 64.493 1.00 30.01 299 PRO B CA 1
ATOM 4978 C C . PRO B 1 299 ? 52.783 60.331 65.052 1.00 26.50 299 PRO B C 1
ATOM 4979 O O . PRO B 1 299 ? 52.436 59.435 65.796 1.00 26.00 299 PRO B O 1
ATOM 4983 N N . ILE B 1 300 ? 51.954 61.292 64.680 1.00 24.83 300 ILE B N 1
ATOM 4984 C CA . ILE B 1 300 ? 50.618 61.320 65.262 1.00 28.74 300 ILE B CA 1
ATOM 4985 C C . ILE B 1 300 ? 49.572 60.403 64.633 1.00 26.03 300 ILE B C 1
ATOM 4986 O O . ILE B 1 300 ? 48.448 60.351 65.106 1.00 26.94 300 ILE B O 1
ATOM 4991 N N . LEU B 1 301 ? 49.935 59.691 63.573 1.00 23.68 301 LEU B N 1
ATOM 4992 C CA . LEU B 1 301 ? 49.000 58.782 62.917 1.00 26.15 301 LEU B CA 1
ATOM 4993 C C . LEU B 1 301 ? 49.453 57.406 63.310 1.00 25.07 301 LEU B C 1
ATOM 4994 O O . LEU B 1 301 ? 50.360 56.841 62.703 1.00 29.88 301 LEU B O 1
ATOM 4999 N N . ILE B 1 302 ? 48.824 56.884 64.355 1.00 24.59 302 ILE B N 1
ATOM 5000 C CA . ILE B 1 302 ? 49.165 55.589 64.903 1.00 20.90 302 ILE B CA 1
ATOM 5001 C C . ILE B 1 302 ? 48.549 54.367 64.206 1.00 23.87 302 ILE B C 1
ATOM 5002 O O . ILE B 1 302 ? 49.024 53.254 64.408 1.00 22.67 302 ILE B O 1
ATOM 5007 N N . GLU B 1 303 ? 47.497 54.558 63.410 1.00 23.34 303 GLU B N 1
ATOM 5008 C CA . GLU B 1 303 ? 46.882 53.427 62.710 1.00 24.99 303 GLU B CA 1
ATOM 5009 C C . GLU B 1 303 ? 47.578 53.201 61.367 1.00 24.32 303 GLU B C 1
ATOM 5010 O O . GLU B 1 303 ? 47.807 54.140 60.607 1.00 23.86 303 GLU B O 1
ATOM 5016 N N . TYR B 1 304 ? 47.921 51.946 61.096 1.00 23.38 304 TYR B N 1
ATOM 5017 C CA . TYR B 1 304 ? 48.604 51.558 59.862 1.00 24.20 304 TYR B CA 1
ATOM 5018 C C . TYR B 1 304 ? 47.941 52.099 58.595 1.00 22.99 304 TYR B C 1
ATOM 5019 O O . TYR B 1 304 ? 48.614 52.665 57.739 1.00 23.14 304 TYR B O 1
ATOM 5028 N N . LEU B 1 305 ? 46.627 51.919 58.470 1.00 20.02 305 LEU B N 1
ATOM 5029 C CA . LEU B 1 305 ? 45.927 52.399 57.292 1.00 20.12 305 LEU B CA 1
ATOM 5030 C C . LEU B 1 305 ? 45.804 53.919 57.231 1.00 22.92 305 LEU B C 1
ATOM 5031 O O . LEU B 1 305 ? 45.705 54.489 56.140 1.00 18.84 305 LEU B O 1
ATOM 5036 N N . VAL B 1 306 ? 45.789 54.582 58.391 1.00 22.08 306 VAL B N 1
ATOM 5037 C CA . VAL B 1 306 ? 45.708 56.046 58.405 1.00 18.23 306 VAL B CA 1
ATOM 5038 C C . VAL B 1 306 ? 47.058 56.582 57.949 1.00 17.72 306 VAL B C 1
ATOM 5039 O O . VAL B 1 306 ? 47.134 57.455 57.106 1.00 21.80 306 VAL B O 1
ATOM 5043 N N . GLN B 1 307 ? 48.120 56.045 58.523 1.00 14.69 307 GLN B N 1
ATOM 5044 C CA . GLN B 1 307 ? 49.479 56.413 58.156 1.00 20.95 307 GLN B CA 1
ATOM 5045 C C . GLN B 1 307 ? 49.722 56.171 56.630 1.00 21.26 307 GLN B C 1
ATOM 5046 O O . GLN B 1 307 ? 50.387 56.972 55.955 1.00 21.24 307 GLN B O 1
ATOM 5052 N N . ALA B 1 308 ? 49.201 55.061 56.100 1.00 19.04 308 ALA B N 1
ATOM 5053 C CA . ALA B 1 308 ? 49.364 54.747 54.672 1.00 22.37 308 ALA B CA 1
ATOM 5054 C C . ALA B 1 308 ? 48.648 55.767 53.799 1.00 19.44 308 ALA B C 1
ATOM 5055 O O . ALA B 1 308 ? 49.211 56.240 52.813 1.00 23.17 308 ALA B O 1
ATOM 5057 N N . ALA B 1 309 ? 47.414 56.111 54.162 1.00 18.10 309 ALA B N 1
ATOM 5058 C CA . ALA B 1 309 ? 46.650 57.086 53.377 1.00 22.65 309 ALA B CA 1
ATOM 5059 C C . ALA B 1 309 ? 47.412 58.414 53.384 1.00 24.75 309 ALA B C 1
ATOM 5060 O O . ALA B 1 309 ? 47.483 59.115 52.367 1.00 24.38 309 ALA B O 1
ATOM 5062 N N . TYR B 1 310 ? 47.998 58.748 54.531 1.00 24.61 310 TYR B N 1
ATOM 5063 C CA . TYR B 1 310 ? 48.774 59.976 54.632 1.00 19.01 310 TYR B CA 1
ATOM 5064 C C . TYR B 1 310 ? 49.997 59.933 53.721 1.00 16.60 310 TYR B C 1
ATOM 5065 O O . TYR B 1 310 ? 50.245 60.867 52.980 1.00 20.92 310 TYR B O 1
ATOM 5074 N N . GLN B 1 311 ? 50.759 58.844 53.767 1.00 18.23 311 GLN B N 1
ATOM 5075 C CA . GLN B 1 311 ? 51.952 58.746 52.939 1.00 19.16 311 GLN B CA 1
ATOM 5076 C C . GLN B 1 311 ? 51.620 58.668 51.463 1.00 21.83 311 GLN B C 1
ATOM 5077 O O . GLN B 1 311 ? 52.428 59.077 50.626 1.00 24.42 311 GLN B O 1
ATOM 5083 N N . HIS B 1 312 ? 50.438 58.144 51.143 1.00 22.47 312 HIS B N 1
ATOM 5084 C CA . HIS B 1 312 ? 50.020 57.983 49.750 1.00 19.97 312 HIS B CA 1
ATOM 5085 C C . HIS B 1 312 ? 49.493 59.257 49.128 1.00 21.37 312 HIS B C 1
ATOM 5086 O O . HIS B 1 312 ? 49.788 59.536 47.968 1.00 24.56 312 HIS B O 1
ATOM 5093 N N . VAL B 1 313 ? 48.724 60.018 49.902 1.00 19.46 313 VAL B N 1
ATOM 5094 C CA . VAL B 1 313 ? 48.131 61.274 49.455 1.00 23.54 313 VAL B CA 1
ATOM 5095 C C . VAL B 1 313 ? 48.917 62.541 49.894 1.00 28.92 313 VAL B C 1
ATOM 5096 O O . VAL B 1 313 ? 49.381 63.323 49.055 1.00 23.56 313 VAL B O 1
ATOM 5100 N N . VAL B 1 314 ? 49.078 62.755 51.198 1.00 28.89 314 VAL B N 1
ATOM 5101 C CA . VAL B 1 314 ? 49.804 63.941 51.659 1.00 25.38 314 VAL B CA 1
ATOM 5102 C C . VAL B 1 314 ? 51.317 63.926 51.370 1.00 27.15 314 VAL B C 1
ATOM 5103 O O . VAL B 1 314 ? 51.925 64.965 51.060 1.00 23.07 314 VAL B O 1
ATOM 5107 N N . GLY B 1 315 ? 51.914 62.742 51.459 1.00 23.46 315 GLY B N 1
ATOM 5108 C CA . GLY B 1 315 ? 53.340 62.595 51.230 1.00 24.53 315 GLY B CA 1
ATOM 5109 C C . GLY B 1 315 ? 53.975 63.239 50.008 1.00 26.38 315 GLY B C 1
ATOM 5110 O O . GLY B 1 315 ? 55.056 63.817 50.119 1.00 23.74 315 GLY B O 1
ATOM 5111 N N . TYR B 1 316 ? 53.335 63.162 48.842 1.00 25.18 316 TYR B N 1
ATOM 5112 C CA . TYR B 1 316 ? 53.953 63.736 47.657 1.00 24.08 316 TYR B CA 1
ATOM 5113 C C . TYR B 1 316 ? 54.071 65.263 47.710 1.00 26.91 316 TYR B C 1
ATOM 5114 O O . TYR B 1 316 ? 55.163 65.798 47.522 1.00 25.69 316 TYR B O 1
ATOM 5123 N N . PRO B 1 317 ? 52.964 65.983 47.965 1.00 23.70 317 PRO B N 1
ATOM 5124 C CA . PRO B 1 317 ? 53.092 67.443 48.023 1.00 30.73 317 PRO B CA 1
ATOM 5125 C C . PRO B 1 317 ? 53.995 67.847 49.186 1.00 33.46 317 PRO B C 1
ATOM 5126 O O . PRO B 1 317 ? 54.632 68.897 49.157 1.00 40.73 317 PRO B O 1
ATOM 5130 N N . GLU B 1 318 ? 54.063 66.995 50.200 1.00 32.44 318 GLU B N 1
ATOM 5131 C CA . GLU B 1 318 ? 54.914 67.256 51.354 1.00 33.73 318 GLU B CA 1
ATOM 5132 C C . GLU B 1 318 ? 56.410 67.141 51.000 1.00 30.21 318 GLU B C 1
ATOM 5133 O O . GLU B 1 318 ? 57.173 68.081 51.192 1.00 25.98 318 GLU B O 1
ATOM 5139 N N . LEU B 1 319 ? 56.817 65.991 50.475 1.00 28.19 319 LEU B N 1
ATOM 5140 C CA .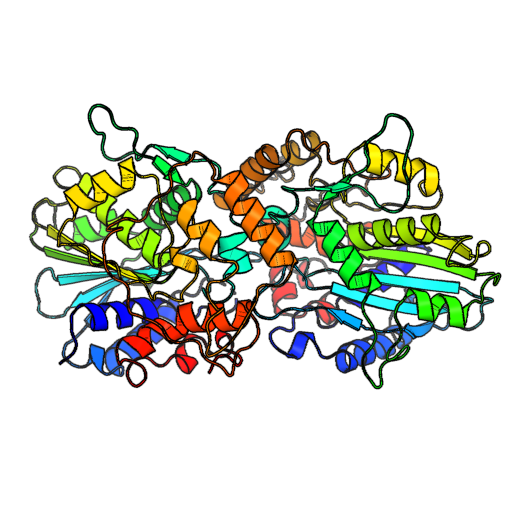 LEU B 1 319 ? 58.210 65.751 50.108 1.00 28.91 319 LEU B CA 1
ATOM 5141 C C . LEU B 1 319 ? 58.687 66.526 48.865 1.00 31.78 319 LEU B C 1
ATOM 5142 O O . LEU B 1 319 ? 59.877 66.516 48.544 1.00 31.95 319 LEU B O 1
ATOM 5147 N N . MET B 1 320 ? 57.764 67.184 48.166 1.00 29.78 320 MET B N 1
ATOM 5148 C CA . MET B 1 320 ? 58.111 67.947 46.967 1.00 31.98 320 MET B CA 1
ATOM 5149 C C . MET B 1 320 ? 57.858 69.451 47.128 1.00 32.11 320 MET B C 1
ATOM 5150 O O . MET B 1 320 ? 57.782 70.190 46.145 1.00 32.02 320 MET B O 1
ATOM 5155 N N . GLY B 1 321 ? 57.733 69.896 48.377 1.00 34.45 321 GLY B N 1
ATOM 5156 C CA . GLY B 1 321 ? 57.524 71.309 48.658 1.00 33.17 321 GLY B CA 1
ATOM 5157 C C . GLY B 1 321 ? 56.324 71.954 48.000 1.00 35.91 321 GLY B C 1
ATOM 5158 O O . GLY B 1 321 ? 56.390 73.116 47.585 1.00 35.83 321 GLY B O 1
ATOM 5159 N N . MET B 1 322 ? 55.218 71.221 47.918 1.00 35.30 322 MET B N 1
ATOM 5160 C CA . MET B 1 322 ? 54.000 71.739 47.296 1.00 33.57 322 MET B CA 1
ATOM 5161 C C . MET B 1 322 ? 52.858 71.818 48.302 1.00 34.34 322 MET B C 1
ATOM 5162 O O . MET B 1 322 ? 51.705 72.020 47.925 1.00 30.12 322 MET B O 1
ATOM 5167 N N . MET B 1 323 ? 53.182 71.650 49.579 1.00 38.03 323 MET B N 1
ATOM 5168 C CA . MET B 1 323 ? 52.180 71.674 50.638 1.00 41.46 323 MET B CA 1
ATOM 5169 C C . MET B 1 323 ? 51.275 72.887 50.670 1.00 43.32 323 MET B C 1
ATOM 5170 O O . MET B 1 323 ? 50.105 72.773 51.026 1.00 49.23 323 MET B O 1
ATOM 5175 N N . ASP B 1 324 ? 51.806 74.055 50.331 1.00 45.50 324 ASP B N 1
ATOM 5176 C CA . ASP B 1 324 ? 50.982 75.261 50.320 1.00 47.17 324 ASP B CA 1
ATOM 5177 C C . ASP B 1 324 ? 50.575 75.646 48.901 1.00 43.40 324 ASP B C 1
ATOM 5178 O O . ASP B 1 324 ? 50.163 76.775 48.650 1.00 46.25 324 ASP B O 1
ATOM 5183 N N . ASP B 1 325 ? 50.690 74.700 47.976 1.00 40.68 325 ASP B N 1
ATOM 5184 C CA . ASP B 1 325 ? 50.333 74.945 46.583 1.00 42.30 325 ASP B CA 1
ATOM 5185 C C . ASP B 1 325 ? 49.153 74.085 46.148 1.00 37.55 325 ASP B C 1
ATOM 5186 O O . ASP B 1 325 ? 48.340 74.491 45.321 1.00 35.39 325 ASP B O 1
ATOM 5191 N N . ILE B 1 326 ? 49.067 72.890 46.716 1.00 37.27 326 ILE B N 1
ATOM 5192 C CA . ILE B 1 326 ? 47.996 71.965 46.391 1.00 33.90 326 ILE B CA 1
ATOM 5193 C C . ILE B 1 326 ? 47.026 71.930 47.558 1.00 34.39 326 ILE B C 1
ATOM 5194 O O . ILE B 1 326 ? 47.356 71.456 48.645 1.00 34.98 326 ILE B O 1
ATOM 5199 N N . PRO B 1 327 ? 45.812 72.454 47.350 1.00 32.93 327 PRO B N 1
ATOM 5200 C CA . PRO B 1 327 ? 44.779 72.495 48.390 1.00 30.90 327 PRO B CA 1
ATOM 5201 C C . PRO B 1 327 ? 44.121 71.162 48.733 1.00 29.32 327 PRO B C 1
ATOM 5202 O O . PRO B 1 327 ? 42.966 70.918 48.373 1.00 25.73 327 PRO B O 1
ATOM 5206 N N . LEU B 1 328 ? 44.862 70.326 49.461 1.00 29.54 328 LEU B N 1
ATOM 5207 C CA . LEU B 1 328 ? 44.412 69.004 49.877 1.00 26.04 328 LEU B CA 1
ATOM 5208 C C . LEU B 1 328 ? 43.059 69.023 50.576 1.00 28.37 328 LEU B C 1
ATOM 5209 O O . LEU B 1 328 ? 42.186 68.215 50.266 1.00 31.55 328 LEU B O 1
ATOM 5214 N N . THR B 1 329 ? 42.868 69.943 51.515 1.00 32.12 329 THR B N 1
ATOM 5215 C CA . THR B 1 329 ? 41.584 70.023 52.201 1.00 32.16 329 THR B CA 1
ATOM 5216 C C . THR B 1 329 ? 40.432 70.379 51.243 1.00 33.73 329 THR B C 1
ATOM 5217 O O . THR B 1 329 ? 39.333 69.851 51.378 1.00 36.45 329 THR B O 1
ATOM 5221 N N . ASP B 1 330 ? 40.677 71.252 50.270 1.00 32.93 330 ASP B N 1
ATOM 5222 C CA . ASP B 1 330 ? 39.626 71.625 49.322 1.00 40.68 330 ASP B CA 1
ATOM 5223 C C . ASP B 1 330 ? 39.265 70.487 48.347 1.00 40.92 330 ASP B C 1
ATOM 5224 O O . ASP B 1 330 ? 38.114 70.364 47.908 1.00 38.07 330 ASP B O 1
ATOM 5229 N N . ILE B 1 331 ? 40.256 69.669 48.009 1.00 35.82 331 ILE B N 1
ATOM 5230 C CA . ILE B 1 331 ? 40.059 68.553 47.092 1.00 35.25 331 ILE B CA 1
ATOM 5231 C C . ILE B 1 331 ? 39.466 67.315 47.779 1.00 37.17 331 ILE B C 1
ATOM 5232 O O . ILE B 1 331 ? 38.498 66.738 47.289 1.00 33.44 331 ILE B O 1
ATOM 5237 N N . PHE B 1 332 ? 40.036 66.914 48.915 1.00 34.87 332 PHE B N 1
ATOM 5238 C CA . PHE B 1 332 ? 39.559 65.719 49.588 1.00 34.20 332 PHE B CA 1
ATOM 5239 C C . PHE B 1 332 ? 38.518 65.904 50.671 1.00 39.94 332 PHE B C 1
ATOM 5240 O O . PHE B 1 332 ? 38.029 64.900 51.237 1.00 38.20 332 PHE B O 1
ATOM 5248 N N . GLU B 1 333 ? 38.209 67.175 50.960 1.00 41.76 333 GLU B N 1
ATOM 5249 C CA . GLU B 1 333 ? 37.204 67.588 51.942 1.00 42.99 333 GLU B CA 1
ATOM 5250 C C . GLU B 1 333 ? 37.473 67.343 53.430 1.00 44.29 333 GLU B C 1
ATOM 5251 O O . GLU B 1 333 ? 38.434 66.671 53.785 1.00 42.24 333 GLU B O 1
ATOM 5257 N N . ASP B 1 334 ? 36.592 67.863 54.288 1.00 44.45 334 ASP B N 1
ATOM 5258 C CA . ASP B 1 334 ? 36.713 67.760 55.742 1.00 45.09 334 ASP B CA 1
ATOM 5259 C C . ASP B 1 334 ? 36.810 66.377 56.428 1.00 43.34 334 ASP B C 1
ATOM 5260 O O . ASP B 1 334 ? 37.583 66.218 57.352 1.00 41.38 334 ASP B O 1
ATOM 5265 N N . ALA B 1 335 ? 36.021 65.383 56.025 1.00 43.24 335 ALA B N 1
ATOM 5266 C CA . ALA B 1 335 ? 36.091 64.044 56.669 1.00 40.07 335 ALA B CA 1
ATOM 5267 C C . ALA B 1 335 ? 37.511 63.479 56.533 1.00 37.55 335 ALA B C 1
ATOM 5268 O O . ALA B 1 335 ? 38.185 63.192 57.524 1.00 34.23 335 ALA B O 1
ATOM 5270 N N . ILE B 1 336 ? 37.983 63.370 55.299 1.00 34.64 336 ILE B N 1
ATOM 5271 C CA . ILE B 1 336 ? 39.323 62.868 55.077 1.00 37.98 336 ILE B CA 1
ATOM 5272 C C . ILE B 1 336 ? 40.370 63.779 55.722 1.00 37.07 336 ILE B C 1
ATOM 5273 O O . ILE B 1 336 ? 41.395 63.304 56.207 1.00 34.25 336 ILE B O 1
ATOM 5278 N N . ALA B 1 337 ? 40.099 65.083 55.724 1.00 38.15 337 ALA B N 1
ATOM 5279 C CA . ALA B 1 337 ? 41.009 66.068 56.310 1.00 39.38 337 ALA B CA 1
ATOM 5280 C C . ALA B 1 337 ? 41.174 65.793 57.801 1.00 40.34 337 ALA B C 1
ATOM 5281 O O . ALA B 1 337 ? 42.291 65.795 58.328 1.00 44.23 337 ALA B O 1
ATOM 5283 N N . GLY B 1 338 ? 40.058 65.556 58.479 1.00 37.23 338 GLY B N 1
ATOM 5284 C CA . GLY B 1 338 ? 40.118 65.265 59.896 1.00 38.14 338 GLY B CA 1
ATOM 5285 C C . GLY B 1 338 ? 40.933 64.009 60.146 1.00 37.67 338 GLY B C 1
ATOM 5286 O O . GLY B 1 338 ? 41.841 64.003 60.985 1.00 39.33 338 GLY B O 1
ATOM 5287 N N . LEU B 1 339 ? 40.625 62.947 59.407 1.00 35.55 339 LEU B N 1
ATOM 5288 C CA . LEU B 1 339 ? 41.336 61.679 59.566 1.00 37.04 339 LEU B CA 1
ATOM 5289 C C . LEU B 1 339 ? 42.840 61.773 59.327 1.00 32.91 339 LEU B C 1
ATOM 5290 O O . LEU B 1 339 ? 43.609 61.193 60.086 1.00 32.76 339 LEU B O 1
ATOM 5295 N N . LEU B 1 340 ? 43.259 62.511 58.300 1.00 31.93 340 LEU B N 1
ATOM 5296 C CA . LEU B 1 340 ? 44.690 62.657 57.991 1.00 33.95 340 LEU B CA 1
ATOM 5297 C C . LEU B 1 340 ? 45.376 63.727 58.836 1.00 36.59 340 LEU B C 1
ATOM 5298 O O . LEU B 1 340 ? 46.548 64.049 58.607 1.00 34.75 340 LEU B O 1
ATOM 5303 N N . HIS B 1 341 ? 44.652 64.259 59.819 1.00 39.65 341 HIS B N 1
ATOM 5304 C CA . HIS B 1 341 ? 45.163 65.318 60.694 1.00 43.98 341 HIS B CA 1
ATOM 5305 C C . HIS B 1 341 ? 45.774 66.425 59.855 1.00 45.69 341 HIS B C 1
ATOM 5306 O O . HIS B 1 341 ? 46.877 66.903 60.134 1.00 42.01 341 HIS B O 1
ATOM 5313 N N . HIS B 1 342 ? 45.046 66.816 58.814 1.00 47.70 342 HIS B N 1
ATOM 5314 C CA . HIS B 1 342 ? 45.487 67.869 57.917 1.00 49.51 342 HIS B CA 1
ATOM 5315 C C . HIS B 1 342 ? 45.872 69.138 58.647 1.00 49.37 342 HIS B C 1
ATOM 5316 O O . HIS B 1 342 ? 46.949 69.676 58.413 1.00 48.38 342 HIS B O 1
ATOM 5323 N N . HIS B 1 343 ? 44.982 69.630 59.507 1.00 50.47 343 HIS B N 1
ATOM 5324 C CA . HIS B 1 343 ? 45.253 70.853 60.269 1.00 52.84 343 HIS B CA 1
ATOM 5325 C C . HIS B 1 343 ? 46.643 70.720 60.898 1.00 51.02 343 HIS B C 1
ATOM 5326 O O . HIS B 1 343 ? 47.520 71.573 60.719 1.00 45.93 343 HIS B O 1
ATOM 5333 N N . HIS B 1 344 ? 46.826 69.623 61.626 1.00 52.29 344 HIS B N 1
ATOM 5334 C CA . HIS B 1 344 ? 48.075 69.336 62.319 1.00 54.41 344 HIS B CA 1
ATOM 5335 C C . HIS B 1 344 ? 49.279 69.427 61.386 1.00 53.18 344 HIS B C 1
ATOM 5336 O O . HIS B 1 344 ? 50.208 70.191 61.648 1.00 48.75 344 HIS B O 1
ATOM 5343 N N . HIS B 1 345 ? 49.257 68.660 60.295 1.00 51.76 345 HIS B N 1
ATOM 5344 C CA . HIS B 1 345 ? 50.388 68.655 59.379 1.00 52.91 345 HIS B CA 1
ATOM 5345 C C . HIS B 1 345 ? 50.715 70.016 58.780 1.00 52.51 345 HIS B C 1
ATOM 5346 O O . HIS B 1 345 ? 51.872 70.288 58.458 1.00 54.98 345 HIS B O 1
ATOM 5353 N N . HIS B 1 346 ? 49.715 70.878 58.640 1.00 50.91 346 HIS B N 1
ATOM 5354 C CA . HIS B 1 346 ? 49.953 72.220 58.108 1.00 54.77 346 HIS B CA 1
ATOM 5355 C C . HIS B 1 346 ? 50.929 73.017 58.998 1.00 53.62 346 HIS B C 1
ATOM 5356 O O . HIS B 1 346 ? 51.984 73.467 58.490 1.00 52.82 346 HIS B O 1
#

B-factor: mean 32.51, std 12.07, range [8.32, 80.0]

Foldseek 3Di:
DADPLNLLVQVQLLQLFCLPPPPPQVVSQVSSVVCCPPFPSNPVFRKDWQFDQFWDDDPPDFLFTKTWTKIATPPDQAEIEIYIEGHDPLQCCVSPLPDPQQLDWDFPPLDDDVPFTHIFTVSLVVSLVCLQPTAHDPPGRRHPHRPLRVQCVRQPQARAHEYEYEHAECRLQNRLVNLVNQQSCDVPSHHVRYHYAYEYELAAFGAAPRNLVVSCVRCVVSYHYEYEQLQLHNLPDQLVSLVCLQFSPPDPVDGAGADVVSVVSSVVSNVSCPPRRGADRPRVHDYQYFDQDRVDRYSSLSNSCCRPVVVCVSSVCVVRHDPCSSCPCVCVPSD/DDPLVLLVQVQLLQLFQLPDDDCSLQCFVVSQVSVVVLCVPFPSNVVFHKDWAFTQFWDDDPPDQLQTKTWTKMFTPPDDAEIEIYMEGHDPLQCCPNPLPPCQQLDWDFDPLDDDPPDTWIFGVSLVVNLVCLQPTAHDPPGHRHPHHPLRVQCVPQHQARAHEYEFEHAECRLQNRLVNLVSQLSCDVPRHHPRYHYAYEYELYAFGAAPRNLVVSCVRHVVRYDYEYEQLQLHNLPDALVSLVCLQCSQPDDVGDQGADDVSVVSSVVSNVSCPVRHGAHRPNVRDYQHFDFDVVQRHSSLSNSCCRPVVPCVSVVCLVRHDPCSSVHDVNCVSNVVVVVD